Protein AF-A0A0C2VWL2-F1 (afdb_monomer_lite)

Sequence (430 aa):
MLDQDWLIDSFTKAELVLVCKELKVNVHGFQRNLFKAPEVLLTKSLNDALNVGTKRKKQNAISVDDITKKIYMKLLENHPYLREITFEEFIIRAEIDTSLSISEMIIISIEAFIGDYKKHKLIMIENYQKGEYLFSGLSKELSRPLIKKINNFIFTDTFKESRSETLHQYVKNIKGNKLEYYESIIGEIRTEDDLFKRLMRTQPNNKLLVIVSFLLYEDNYKLNKYSSLLEFSITEIQEFKLITTSKILEKELEDNIIYKKENRELNDQVENLKIAHNEYKRNFIKLDEDLKKALQMLNDTKVKNITLEKIAKKHEPLIFFFLRLISENKFIIITNERGQITNTIFEDITLSPSELKKNLRNNSNSFNDHIIFVTRVSFQTGKDWFKFKRILEEYKLTYEELGHYELSDNLIEIVGYLNRKEILVYADEI

Radius of gyration: 74.17 Å; chains: 1; bounding box: 157×41×159 Å

Structure (mmCIF, N/CA/C/O backbone):
data_AF-A0A0C2VWL2-F1
#
_entry.id   AF-A0A0C2VWL2-F1
#
loop_
_atom_site.group_PDB
_atom_site.id
_atom_site.type_symbol
_atom_site.label_atom_id
_atom_site.label_alt_id
_atom_site.label_comp_id
_atom_site.label_asym_id
_atom_site.label_entity_id
_atom_site.label_seq_id
_atom_site.pdbx_PDB_ins_code
_atom_site.Cartn_x
_atom_site.Cartn_y
_atom_site.Cartn_z
_atom_site.occupancy
_atom_site.B_iso_or_equiv
_atom_site.auth_seq_id
_atom_site.auth_comp_id
_atom_site.auth_asym_id
_atom_site.auth_atom_id
_atom_site.pdbx_PDB_model_num
ATOM 1 N N . MET A 1 1 ? 57.020 1.807 -53.941 1.00 41.75 1 MET A N 1
ATOM 2 C CA . MET A 1 1 ? 56.872 0.863 -52.823 1.00 41.75 1 MET A CA 1
ATOM 3 C C . MET A 1 1 ? 56.392 -0.447 -53.393 1.00 41.75 1 MET A C 1
ATOM 5 O O . MET A 1 1 ? 55.414 -0.442 -54.135 1.00 41.75 1 MET A O 1
ATOM 9 N N . LEU A 1 2 ? 57.111 -1.531 -53.124 1.00 48.69 2 LEU A N 1
ATOM 10 C CA . LEU A 1 2 ? 56.570 -2.874 -53.292 1.00 48.69 2 LEU A CA 1
ATOM 11 C C . LEU A 1 2 ? 55.382 -3.027 -52.327 1.00 48.69 2 LEU A C 1
ATOM 13 O O . LEU A 1 2 ? 55.344 -2.376 -51.285 1.00 48.69 2 LEU A O 1
ATOM 17 N N . ASP A 1 3 ? 54.427 -3.902 -52.649 1.00 55.34 3 ASP A N 1
ATOM 18 C CA . ASP A 1 3 ? 53.237 -4.219 -51.828 1.00 55.34 3 ASP A CA 1
ATOM 19 C C . ASP A 1 3 ? 53.546 -4.531 -50.355 1.00 55.34 3 ASP A C 1
ATOM 21 O O . ASP A 1 3 ? 52.671 -4.451 -49.499 1.00 55.34 3 ASP A O 1
ATOM 25 N N . GLN A 1 4 ? 54.802 -4.874 -50.093 1.00 65.62 4 GLN A N 1
ATOM 26 C CA . GLN A 1 4 ? 55.367 -5.338 -48.839 1.00 65.62 4 GLN A CA 1
ATOM 27 C C . GLN A 1 4 ? 55.874 -4.180 -47.962 1.00 65.62 4 GLN A C 1
ATOM 29 O O . GLN A 1 4 ? 55.886 -4.314 -46.744 1.00 65.62 4 GLN A O 1
ATOM 34 N N . ASP A 1 5 ? 56.230 -3.037 -48.560 1.00 68.75 5 ASP A N 1
ATOM 35 C CA . ASP A 1 5 ? 56.907 -1.943 -47.854 1.00 68.75 5 ASP A CA 1
ATOM 36 C C . ASP A 1 5 ? 55.952 -1.239 -46.872 1.00 68.75 5 ASP A C 1
ATOM 38 O O . ASP A 1 5 ? 56.288 -1.050 -45.710 1.00 68.75 5 ASP A O 1
ATOM 42 N N . TRP A 1 6 ? 54.716 -0.937 -47.291 1.00 82.94 6 TRP A N 1
ATOM 43 C CA . TRP A 1 6 ? 53.775 -0.176 -46.451 1.00 82.94 6 TRP A CA 1
ATOM 44 C C . TRP A 1 6 ? 53.187 -1.001 -45.299 1.00 82.94 6 TRP A C 1
ATOM 46 O O . TRP A 1 6 ? 52.882 -0.452 -44.246 1.00 82.94 6 TRP A O 1
ATOM 56 N N . LEU A 1 7 ? 53.048 -2.322 -45.479 1.00 85.12 7 LEU A N 1
ATOM 57 C CA . LEU A 1 7 ? 52.658 -3.223 -44.394 1.00 85.12 7 LEU A CA 1
ATOM 58 C C . LEU A 1 7 ? 53.730 -3.212 -43.300 1.00 85.12 7 LEU A C 1
ATOM 60 O O . LEU A 1 7 ? 53.406 -3.142 -42.119 1.00 85.12 7 LEU A O 1
ATOM 64 N N . ILE A 1 8 ? 55.003 -3.249 -43.689 1.00 84.19 8 ILE A N 1
ATOM 65 C CA . ILE A 1 8 ? 56.115 -3.238 -42.738 1.00 84.19 8 ILE A CA 1
ATOM 66 C C . ILE A 1 8 ? 56.225 -1.881 -42.047 1.00 84.19 8 ILE A C 1
ATOM 68 O O . ILE A 1 8 ? 56.436 -1.844 -40.838 1.00 84.19 8 ILE A O 1
ATOM 72 N N . ASP A 1 9 ? 56.017 -0.794 -42.789 1.00 85.12 9 ASP A N 1
ATOM 73 C CA . ASP A 1 9 ? 55.972 0.563 -42.238 1.00 85.12 9 ASP A CA 1
ATOM 74 C C . ASP A 1 9 ? 54.793 0.758 -41.264 1.00 85.12 9 ASP A C 1
ATOM 76 O O . ASP A 1 9 ? 54.873 1.571 -40.346 1.00 85.12 9 ASP A O 1
ATOM 80 N N . SER A 1 10 ? 53.708 -0.012 -41.420 1.00 86.31 10 SER A N 1
ATOM 81 C CA . SER A 1 10 ? 52.553 0.036 -40.514 1.00 86.31 10 SER A CA 1
ATOM 82 C C . SER A 1 10 ? 52.784 -0.646 -39.162 1.00 86.31 10 SER A C 1
ATOM 84 O O . SER A 1 10 ? 52.012 -0.405 -38.233 1.00 86.31 10 SER A O 1
ATOM 86 N N . PHE A 1 11 ? 53.819 -1.486 -39.028 1.00 89.31 11 PHE A N 1
ATOM 87 C CA . PHE A 1 11 ? 54.086 -2.192 -37.778 1.00 89.31 11 PHE A CA 1
ATOM 88 C C . PHE A 1 11 ? 54.667 -1.268 -36.711 1.00 89.31 11 PHE A C 1
ATOM 90 O O . PHE A 1 11 ? 55.652 -0.565 -36.925 1.00 89.31 11 PHE A O 1
ATOM 97 N N . THR A 1 12 ? 54.139 -1.367 -35.496 1.00 88.12 12 THR A N 1
ATOM 98 C CA . THR A 1 12 ? 54.777 -0.773 -34.322 1.00 88.12 12 THR A CA 1
ATOM 99 C C . THR A 1 12 ? 56.080 -1.501 -33.983 1.00 88.12 12 THR A C 1
ATOM 101 O O . THR A 1 12 ? 56.276 -2.675 -34.304 1.00 88.12 12 THR A O 1
ATOM 104 N N . LYS A 1 13 ? 56.969 -0.859 -33.215 1.00 87.38 13 LYS A N 1
ATOM 105 C CA . LYS A 1 13 ? 58.193 -1.510 -32.717 1.00 87.38 13 LYS A CA 1
ATOM 106 C C . LYS A 1 13 ? 57.923 -2.840 -31.995 1.00 87.38 13 LYS A C 1
ATOM 108 O O . LYS A 1 13 ? 58.708 -3.779 -32.129 1.00 87.38 13 LYS A O 1
ATOM 113 N N . ALA A 1 14 ? 56.843 -2.929 -31.216 1.00 87.50 14 ALA A N 1
ATOM 114 C CA . ALA A 1 14 ? 56.478 -4.158 -30.512 1.00 87.50 14 ALA A CA 1
ATOM 115 C C . ALA A 1 14 ? 56.078 -5.275 -31.492 1.00 87.50 14 ALA A C 1
ATOM 117 O O . ALA A 1 14 ? 56.525 -6.414 -31.341 1.00 87.50 14 ALA A O 1
ATOM 118 N N . GLU A 1 15 ? 55.311 -4.931 -32.528 1.00 86.81 15 GLU A N 1
ATOM 119 C CA . GLU A 1 15 ? 54.912 -5.846 -33.600 1.00 86.81 15 GLU A CA 1
ATOM 120 C C . GLU A 1 15 ? 56.123 -6.299 -34.423 1.00 86.81 15 GLU A C 1
ATOM 122 O O . GLU A 1 15 ? 56.313 -7.497 -34.615 1.00 86.81 15 GLU A O 1
ATOM 127 N N . LEU A 1 16 ? 57.023 -5.385 -34.803 1.00 87.75 16 LEU A N 1
ATOM 128 C CA . LEU A 1 16 ? 58.271 -5.715 -35.505 1.00 87.75 16 LEU A CA 1
ATOM 129 C C . LEU A 1 16 ? 59.131 -6.713 -34.720 1.00 87.75 16 LEU A C 1
ATOM 131 O O . LEU A 1 16 ? 59.679 -7.656 -35.295 1.00 87.75 16 LEU A O 1
ATOM 135 N N . VAL A 1 17 ? 59.241 -6.539 -33.399 1.00 87.62 17 VAL A N 1
ATOM 136 C CA . VAL A 1 17 ? 59.961 -7.473 -32.520 1.00 87.62 17 VAL A CA 1
ATOM 137 C C . VAL A 1 17 ? 59.293 -8.846 -32.506 1.00 87.62 17 VAL A C 1
ATOM 139 O O . VAL A 1 17 ? 59.987 -9.862 -32.600 1.00 87.62 17 VAL A O 1
ATOM 142 N N . LEU A 1 18 ? 57.964 -8.885 -32.395 1.00 84.75 18 LEU A N 1
ATOM 143 C CA . LEU A 1 18 ? 57.189 -10.123 -32.393 1.00 84.75 18 LEU A CA 1
ATOM 144 C C . LEU A 1 18 ? 57.371 -10.874 -33.714 1.00 84.75 18 LEU A C 1
ATOM 146 O O . LEU A 1 18 ? 57.729 -12.052 -33.702 1.00 84.75 18 LEU A O 1
ATOM 150 N N . VAL A 1 19 ? 57.224 -10.181 -34.841 1.00 84.00 19 VAL A N 1
ATOM 151 C CA . VAL A 1 19 ? 57.400 -10.735 -36.188 1.00 84.00 19 VAL A CA 1
ATOM 152 C C . VAL A 1 19 ? 58.822 -11.262 -36.385 1.00 84.00 19 VAL A C 1
ATOM 154 O O . VAL A 1 19 ? 59.004 -12.412 -36.790 1.00 84.00 19 VAL A O 1
ATOM 157 N N . CYS A 1 20 ? 59.846 -10.485 -36.014 1.00 85.12 20 CYS A N 1
ATOM 158 C CA . CYS A 1 20 ? 61.241 -10.923 -36.111 1.00 85.12 20 CYS A CA 1
ATOM 159 C C . CYS A 1 20 ? 61.526 -12.168 -35.255 1.00 85.12 20 CYS A C 1
ATOM 161 O O . CYS A 1 20 ? 62.268 -13.054 -35.684 1.00 85.12 20 CYS A O 1
ATOM 163 N N . LYS A 1 21 ? 60.931 -12.263 -34.059 1.00 83.44 21 LYS A N 1
ATOM 164 C CA . LYS A 1 21 ? 61.089 -13.408 -33.151 1.00 83.44 21 LYS A CA 1
ATOM 165 C C . LYS A 1 21 ? 60.418 -14.671 -33.698 1.00 83.44 21 LYS A C 1
ATOM 167 O O . LYS A 1 21 ? 61.046 -15.727 -33.733 1.00 83.44 21 LYS A O 1
ATOM 172 N N . GLU A 1 22 ? 59.167 -14.562 -34.134 1.00 78.44 22 GLU A N 1
ATOM 173 C CA . GLU A 1 22 ? 58.356 -15.681 -34.643 1.00 78.44 22 GLU A CA 1
ATOM 174 C C . GLU A 1 22 ? 58.909 -16.269 -35.944 1.00 78.44 22 GLU A C 1
ATOM 176 O O . GLU A 1 22 ? 58.846 -17.477 -36.189 1.00 78.44 22 GLU A O 1
ATOM 181 N N . LEU A 1 23 ? 59.485 -15.412 -36.783 1.00 76.50 23 LEU A N 1
ATOM 182 C CA . LEU A 1 23 ? 60.048 -15.802 -38.071 1.00 76.50 23 LEU A CA 1
ATOM 183 C C . LEU A 1 23 ? 61.553 -16.077 -38.009 1.00 76.50 23 LEU A C 1
ATOM 185 O O . LEU A 1 23 ? 62.153 -16.425 -39.022 1.00 76.50 23 LEU A O 1
ATOM 189 N N . LYS A 1 24 ? 62.160 -15.966 -36.819 1.00 77.69 24 LYS A N 1
ATOM 190 C CA . LYS A 1 24 ? 63.597 -16.174 -36.582 1.00 77.69 24 LYS A CA 1
ATOM 191 C C . LYS A 1 24 ? 64.478 -15.303 -37.495 1.00 77.69 24 LYS A C 1
ATOM 193 O O . LYS A 1 24 ? 65.506 -15.758 -37.999 1.00 77.69 24 LYS A O 1
ATOM 198 N N . VAL A 1 25 ? 64.082 -14.044 -37.701 1.00 82.69 25 VAL A N 1
ATOM 199 C CA . VAL A 1 25 ? 64.846 -13.060 -38.484 1.00 82.69 25 VAL A CA 1
ATOM 200 C C . VAL A 1 25 ? 66.123 -12.687 -37.732 1.00 82.69 25 VAL A C 1
ATOM 202 O O . VAL A 1 25 ? 66.097 -12.294 -36.562 1.00 82.69 25 VAL A O 1
ATOM 205 N N . ASN A 1 26 ? 67.267 -12.788 -38.410 1.00 82.00 26 ASN A N 1
ATOM 206 C CA . ASN A 1 26 ? 68.551 -12.471 -37.800 1.00 82.00 26 ASN A CA 1
ATOM 207 C C . ASN A 1 26 ? 68.825 -10.954 -37.805 1.00 82.00 26 ASN A C 1
ATOM 209 O O . ASN A 1 26 ? 69.370 -10.421 -38.766 1.00 82.00 26 ASN A O 1
ATOM 213 N N . VAL A 1 27 ? 68.483 -10.269 -36.712 1.00 85.00 27 VAL A N 1
ATOM 214 C CA . VAL A 1 27 ? 68.866 -8.875 -36.441 1.00 85.00 27 VAL A CA 1
ATOM 215 C C . VAL A 1 27 ? 70.275 -8.826 -35.846 1.00 85.00 27 VAL A C 1
ATOM 217 O O . VAL A 1 27 ? 70.521 -9.337 -34.745 1.00 85.00 27 VAL A O 1
ATOM 220 N N . HIS A 1 28 ? 71.209 -8.214 -36.575 1.00 83.19 28 HIS A N 1
ATOM 221 C CA . HIS A 1 28 ? 72.621 -8.153 -36.196 1.00 83.19 28 HIS A CA 1
ATOM 222 C C . HIS A 1 28 ? 72.821 -7.427 -34.854 1.00 83.19 28 HIS A C 1
ATOM 224 O O . HIS A 1 28 ? 72.335 -6.317 -34.671 1.00 83.19 28 HIS A O 1
ATOM 230 N N . GLY A 1 29 ? 73.528 -8.054 -33.907 1.00 82.31 29 GLY A N 1
ATOM 231 C CA . GLY A 1 29 ? 73.840 -7.470 -32.593 1.00 82.31 29 GLY A CA 1
ATOM 232 C C . GLY A 1 29 ? 72.735 -7.563 -31.527 1.00 82.31 29 GLY A C 1
ATOM 233 O O . GLY A 1 29 ? 73.020 -7.320 -30.357 1.00 82.31 29 GLY A O 1
ATOM 234 N N . PHE A 1 30 ? 71.509 -7.980 -31.877 1.00 87.19 30 PHE A N 1
ATOM 235 C CA . PHE A 1 30 ? 70.350 -7.948 -30.962 1.00 87.19 30 PHE A CA 1
ATOM 236 C C . PHE A 1 30 ? 69.645 -9.302 -30.758 1.00 87.19 30 PHE A C 1
ATOM 238 O O . PHE A 1 30 ? 68.570 -9.358 -30.167 1.00 87.19 30 PHE A O 1
ATOM 245 N N . GLN A 1 31 ? 70.270 -10.416 -31.157 1.00 79.44 31 GLN A N 1
ATOM 246 C CA . GLN A 1 31 ? 69.683 -11.768 -31.079 1.00 79.44 31 GLN A CA 1
ATOM 247 C C . GLN A 1 31 ? 69.207 -12.192 -29.678 1.00 79.44 31 GLN A C 1
ATOM 249 O O . GLN A 1 31 ? 68.209 -12.894 -29.549 1.00 79.44 31 GLN A O 1
ATOM 254 N N . ARG A 1 32 ? 69.897 -11.764 -28.612 1.00 80.25 32 ARG A N 1
ATOM 255 C CA . ARG A 1 32 ? 69.520 -12.104 -27.225 1.00 80.25 32 ARG A CA 1
ATOM 256 C C . ARG A 1 32 ? 68.348 -11.274 -26.694 1.00 80.25 32 ARG A C 1
ATOM 258 O O . ARG A 1 32 ? 67.685 -11.707 -25.758 1.00 80.25 32 ARG A O 1
ATOM 265 N N . ASN A 1 33 ? 68.119 -10.079 -27.241 1.00 85.44 33 ASN A N 1
ATOM 266 C CA . ASN A 1 33 ? 67.028 -9.201 -26.830 1.00 85.44 33 ASN A CA 1
ATOM 267 C C . ASN A 1 33 ? 66.643 -8.243 -27.967 1.00 85.44 33 ASN A C 1
ATOM 269 O O . ASN A 1 33 ? 67.200 -7.150 -28.095 1.00 85.44 33 ASN A O 1
ATOM 273 N N . LEU A 1 34 ? 65.649 -8.655 -28.753 1.00 87.31 34 LEU A N 1
ATOM 274 C CA . LEU A 1 34 ? 65.149 -7.897 -29.898 1.00 87.31 34 LEU A CA 1
ATOM 275 C C . LEU A 1 34 ? 64.456 -6.582 -29.500 1.00 87.31 34 LEU A C 1
ATOM 277 O O . LEU A 1 34 ? 64.489 -5.636 -30.275 1.00 87.31 34 LEU A O 1
ATOM 281 N N . PHE A 1 35 ? 63.914 -6.455 -28.282 1.00 88.25 35 PHE A N 1
ATOM 282 C CA . PHE A 1 35 ? 63.271 -5.209 -27.826 1.00 88.25 35 PHE A CA 1
ATOM 283 C C . PHE A 1 35 ? 64.247 -4.028 -27.714 1.00 88.25 35 PHE A C 1
ATOM 285 O O . PHE A 1 35 ? 63.847 -2.865 -27.839 1.00 88.25 35 PHE A O 1
ATOM 292 N N . LYS A 1 36 ? 65.538 -4.314 -27.497 1.00 86.94 36 LYS A N 1
ATOM 293 C CA . LYS A 1 36 ? 66.599 -3.297 -27.456 1.00 86.94 36 LYS A CA 1
ATOM 294 C C . LYS A 1 36 ? 67.078 -2.867 -28.846 1.00 86.94 36 LYS A C 1
ATOM 296 O O . LYS A 1 36 ? 67.813 -1.887 -28.930 1.00 86.94 36 LYS A O 1
ATOM 301 N N . ALA A 1 37 ? 66.671 -3.556 -29.913 1.00 88.44 37 ALA A N 1
ATOM 302 C CA . ALA A 1 37 ? 67.032 -3.167 -31.268 1.00 88.44 37 ALA A CA 1
ATOM 303 C C . ALA A 1 37 ? 66.344 -1.838 -31.656 1.00 88.44 37 ALA A C 1
ATOM 305 O O . ALA A 1 37 ? 65.160 -1.643 -31.353 1.00 88.44 37 ALA A O 1
ATOM 306 N N . PRO A 1 38 ? 67.061 -0.912 -32.317 1.00 88.88 38 PRO A N 1
ATOM 307 C CA . PRO A 1 38 ? 66.458 0.224 -33.005 1.00 88.88 38 PRO A CA 1
ATOM 308 C C . PRO A 1 38 ? 65.438 -0.236 -34.051 1.00 88.88 38 PRO A C 1
ATOM 310 O O . PRO A 1 38 ? 65.688 -1.195 -34.780 1.00 88.88 38 PRO A O 1
ATOM 313 N N . GLU A 1 39 ? 64.324 0.483 -34.160 1.00 88.31 39 GLU A N 1
ATOM 314 C CA . GLU A 1 39 ? 63.235 0.183 -35.101 1.00 88.31 39 GLU A CA 1
ATOM 315 C C . GLU A 1 39 ? 63.725 0.108 -36.550 1.00 88.31 39 GLU A C 1
ATOM 317 O O . GLU A 1 39 ? 63.493 -0.881 -37.232 1.00 88.31 39 GLU A O 1
ATOM 322 N N . VAL A 1 40 ? 64.566 1.062 -36.961 1.00 87.06 40 VAL A N 1
ATOM 323 C CA . VAL A 1 40 ? 65.202 1.089 -38.288 1.00 87.06 40 VAL A CA 1
ATOM 324 C C . VAL A 1 40 ? 65.981 -0.198 -38.592 1.00 87.06 40 VAL A C 1
ATOM 326 O O . VAL A 1 40 ? 65.978 -0.674 -39.726 1.00 87.06 40 VAL A O 1
ATOM 329 N N . LEU A 1 41 ? 66.645 -0.790 -37.590 1.00 86.56 41 LEU A N 1
ATOM 330 C CA . LEU A 1 41 ? 67.381 -2.045 -37.769 1.00 86.56 41 LEU A CA 1
ATOM 331 C C . LEU A 1 41 ? 66.447 -3.258 -37.838 1.00 86.56 41 LEU A C 1
ATOM 333 O O . LEU A 1 41 ? 66.753 -4.195 -38.577 1.00 86.56 41 LEU A O 1
ATOM 337 N N . LEU A 1 42 ? 65.324 -3.242 -37.115 1.00 86.56 42 LEU A N 1
ATOM 338 C CA . LEU A 1 42 ? 64.287 -4.275 -37.197 1.00 86.56 42 LEU A CA 1
ATOM 339 C C . LEU A 1 42 ? 63.634 -4.268 -38.585 1.00 86.56 42 LEU A C 1
ATOM 341 O O . LEU A 1 42 ? 63.643 -5.293 -39.263 1.00 86.56 42 LEU A O 1
ATOM 345 N N . THR A 1 43 ? 63.187 -3.097 -39.043 1.00 86.25 43 THR A N 1
ATOM 346 C CA . THR A 1 43 ? 62.599 -2.879 -40.371 1.00 86.25 43 THR A CA 1
ATOM 347 C C . THR A 1 43 ? 63.562 -3.284 -41.480 1.00 86.25 43 THR A C 1
ATOM 349 O O . THR A 1 43 ? 63.204 -4.062 -42.360 1.00 86.25 43 THR A O 1
ATOM 352 N N . LYS A 1 44 ? 64.826 -2.839 -41.412 1.00 84.88 44 LYS A N 1
ATOM 353 C CA . LYS A 1 44 ? 65.850 -3.223 -42.391 1.00 84.88 44 LYS A CA 1
ATOM 354 C C . LYS A 1 44 ? 66.100 -4.732 -42.408 1.00 84.88 44 LYS A C 1
ATOM 356 O O . LYS A 1 44 ? 66.147 -5.313 -43.483 1.00 84.88 44 LYS A O 1
ATOM 361 N N . SER A 1 45 ? 66.225 -5.373 -41.244 1.00 84.56 45 SER A N 1
ATOM 362 C CA . SER 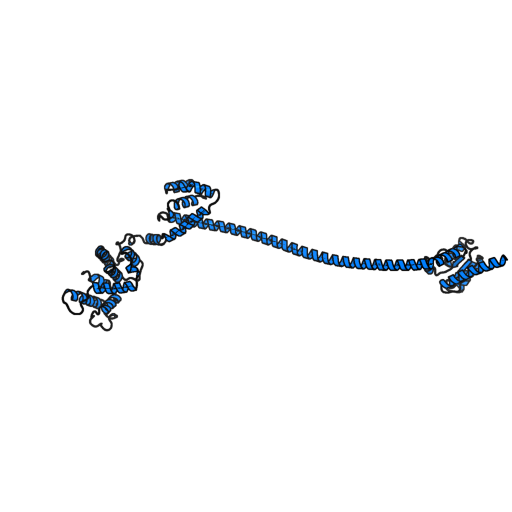A 1 45 ? 66.473 -6.824 -41.177 1.00 84.56 45 SER A CA 1
ATOM 363 C C . SER A 1 45 ? 65.296 -7.635 -41.722 1.00 84.56 45 SER A C 1
ATOM 365 O O . SER A 1 45 ? 65.506 -8.664 -42.363 1.00 84.56 45 SER A O 1
ATOM 367 N N . LEU A 1 46 ? 64.064 -7.171 -41.490 1.00 84.12 46 LEU A N 1
ATOM 368 C CA . LEU A 1 46 ? 62.855 -7.788 -42.030 1.00 84.12 46 LEU A CA 1
ATOM 369 C C . LEU A 1 46 ? 62.776 -7.609 -43.555 1.00 84.12 46 LEU A C 1
ATOM 371 O O . LEU A 1 46 ? 62.575 -8.586 -44.273 1.00 84.12 46 LEU A O 1
ATOM 375 N N . ASN A 1 47 ? 63.039 -6.397 -44.054 1.00 82.81 47 ASN A N 1
ATOM 376 C CA . ASN A 1 47 ? 63.114 -6.097 -45.487 1.00 82.81 47 ASN A CA 1
ATOM 377 C C . ASN A 1 47 ? 64.215 -6.897 -46.196 1.00 82.81 47 ASN A C 1
ATOM 379 O O . ASN A 1 47 ? 64.002 -7.411 -47.294 1.00 82.81 47 ASN A O 1
ATOM 383 N N . ASP A 1 48 ? 65.386 -7.047 -45.577 1.00 79.94 48 ASP A N 1
ATOM 384 C CA . ASP A 1 48 ? 66.479 -7.865 -46.107 1.00 79.94 48 ASP A CA 1
ATOM 385 C C . ASP A 1 48 ? 66.069 -9.349 -46.163 1.00 79.94 48 ASP A C 1
ATOM 387 O O . ASP A 1 48 ? 66.313 -10.019 -47.169 1.00 79.94 48 ASP A O 1
ATOM 391 N N . ALA A 1 49 ? 65.380 -9.864 -45.136 1.00 76.06 49 ALA A N 1
ATOM 392 C CA . ALA A 1 49 ? 64.888 -11.245 -45.108 1.00 76.06 49 ALA A CA 1
ATOM 393 C C . ALA A 1 49 ? 63.815 -11.531 -46.180 1.00 76.06 49 ALA A C 1
ATOM 395 O O . ALA A 1 49 ? 63.808 -12.616 -46.768 1.00 76.06 49 ALA A O 1
ATOM 396 N N . LEU A 1 50 ? 62.957 -10.551 -46.478 1.00 75.69 50 LEU A N 1
ATOM 397 C CA . LEU A 1 50 ? 61.955 -10.622 -47.548 1.00 75.69 50 LEU A CA 1
ATOM 398 C C . LEU A 1 50 ? 62.595 -10.528 -48.947 1.00 75.69 50 LEU A C 1
ATOM 400 O O . LEU A 1 50 ? 62.284 -11.321 -49.839 1.00 75.69 50 LEU A O 1
ATOM 404 N N . ASN A 1 51 ? 63.564 -9.623 -49.138 1.00 65.31 51 ASN A N 1
ATOM 405 C CA . ASN A 1 51 ? 64.272 -9.433 -50.411 1.00 65.31 51 ASN A CA 1
ATOM 406 C C . ASN A 1 51 ? 65.212 -10.598 -50.776 1.00 65.31 51 ASN A C 1
ATOM 408 O O . ASN A 1 51 ? 65.451 -10.864 -51.957 1.00 65.31 51 ASN A O 1
ATOM 412 N N . VAL A 1 52 ? 65.746 -11.331 -49.794 1.00 56.94 52 VAL A N 1
ATOM 413 C CA . VAL A 1 52 ? 66.569 -12.529 -50.046 1.00 56.94 52 VAL A CA 1
ATOM 414 C C . VAL A 1 52 ? 65.738 -13.668 -50.660 1.00 56.94 52 VAL A C 1
ATOM 416 O O . VAL A 1 52 ? 66.261 -14.418 -51.491 1.00 56.94 52 VAL A O 1
ATOM 419 N N . GLY A 1 53 ? 64.438 -13.744 -50.354 1.00 51.22 53 GLY A N 1
ATOM 420 C CA . GLY A 1 53 ? 63.520 -14.747 -50.903 1.00 51.22 53 GLY A CA 1
ATOM 421 C C . GLY A 1 53 ? 63.237 -14.629 -52.401 1.00 51.22 53 GLY A C 1
ATOM 422 O O . GLY A 1 53 ? 62.954 -15.638 -53.044 1.00 51.22 53 GLY A O 1
ATOM 423 N N . THR A 1 54 ? 63.391 -13.442 -52.992 1.00 51.12 54 THR A N 1
ATOM 424 C CA . THR A 1 54 ? 63.148 -13.228 -54.429 1.00 51.12 54 THR A CA 1
ATOM 425 C C . THR A 1 54 ? 64.376 -13.476 -55.307 1.00 51.12 54 THR A C 1
ATOM 427 O O . THR A 1 54 ? 64.215 -13.702 -56.506 1.00 51.12 54 THR A O 1
ATOM 430 N N . LYS A 1 55 ? 65.606 -13.464 -54.758 1.00 49.19 55 LYS A N 1
ATOM 431 C CA . LYS A 1 55 ? 66.837 -13.503 -55.578 1.00 49.19 55 LYS A CA 1
ATOM 432 C C . LYS A 1 55 ? 67.743 -14.729 -55.413 1.00 49.19 55 LYS A C 1
ATOM 434 O O . LYS A 1 55 ? 68.428 -15.049 -56.381 1.00 49.19 55 LYS A O 1
ATOM 439 N N . ARG A 1 56 ? 67.773 -15.459 -54.286 1.00 47.09 56 ARG A N 1
ATOM 440 C CA . ARG A 1 56 ? 68.579 -16.703 -54.143 1.00 47.09 56 ARG A CA 1
ATOM 441 C C . ARG A 1 56 ? 67.990 -17.641 -53.081 1.00 47.09 56 ARG A C 1
ATOM 443 O O . ARG A 1 56 ? 67.842 -17.235 -51.937 1.00 47.09 56 ARG A O 1
ATOM 450 N N . LYS A 1 57 ? 67.767 -18.924 -53.417 1.00 48.19 57 LYS A N 1
ATOM 451 C CA . LYS A 1 57 ? 67.460 -19.996 -52.444 1.00 48.19 57 LYS A CA 1
ATOM 452 C C . LYS A 1 57 ? 68.617 -20.149 -51.441 1.00 48.19 57 LYS A C 1
ATOM 454 O O . LYS A 1 57 ? 69.558 -20.899 -51.684 1.00 48.19 57 LYS A O 1
ATOM 459 N N . LYS A 1 58 ? 68.561 -19.435 -50.320 1.00 50.81 58 LYS A N 1
ATOM 460 C CA . LYS A 1 58 ? 69.340 -19.715 -49.108 1.00 50.81 58 LYS A CA 1
ATOM 461 C C . LYS A 1 58 ? 68.372 -19.955 -47.950 1.00 50.81 58 LYS A C 1
ATOM 463 O O . LYS A 1 58 ? 67.268 -19.418 -47.945 1.00 50.81 58 LYS A O 1
ATOM 468 N N . GLN A 1 59 ? 68.792 -20.787 -46.995 1.00 50.91 59 GLN A N 1
ATOM 469 C CA . GLN A 1 59 ? 68.090 -20.998 -45.727 1.00 50.91 59 GLN A CA 1
ATOM 470 C C . GLN A 1 59 ? 67.768 -19.630 -45.094 1.00 50.91 59 GLN A C 1
ATOM 472 O O . GLN A 1 59 ? 68.678 -18.816 -44.945 1.00 50.91 59 GLN A O 1
ATOM 477 N N . ASN A 1 60 ? 66.493 -19.409 -44.746 1.00 54.12 60 ASN A N 1
ATOM 478 C CA . ASN A 1 60 ? 65.908 -18.211 -44.106 1.00 54.12 60 ASN A CA 1
ATOM 479 C C . ASN A 1 60 ? 65.301 -17.130 -45.030 1.00 54.12 60 ASN A C 1
ATOM 481 O O . ASN A 1 60 ? 65.261 -15.963 -44.652 1.00 54.12 60 ASN A O 1
ATOM 485 N N . ALA A 1 61 ? 64.790 -17.497 -46.208 1.00 63.34 61 ALA A N 1
ATOM 486 C CA . ALA A 1 61 ? 63.838 -16.649 -46.934 1.00 63.34 61 ALA A CA 1
ATOM 487 C C . ALA A 1 61 ? 62.442 -16.733 -46.290 1.00 63.34 61 ALA A C 1
ATOM 489 O O . ALA A 1 61 ? 61.963 -17.833 -46.017 1.00 63.34 61 ALA A O 1
ATOM 490 N N . ILE A 1 62 ? 61.800 -15.587 -46.070 1.00 69.44 62 ILE A N 1
ATOM 491 C CA . ILE A 1 62 ? 60.431 -15.473 -45.544 1.00 69.44 62 ILE A CA 1
ATOM 492 C C . ILE A 1 62 ? 59.560 -14.870 -46.648 1.00 69.44 62 ILE A C 1
ATOM 494 O O . ILE A 1 62 ? 60.000 -13.935 -47.317 1.00 69.44 62 ILE A O 1
ATOM 498 N N . SER A 1 63 ? 58.347 -15.389 -46.857 1.00 73.94 63 SER A N 1
ATOM 499 C CA . SER A 1 63 ? 57.364 -14.752 -47.742 1.00 73.94 63 SER A CA 1
ATOM 500 C C . SER A 1 63 ? 56.416 -13.853 -46.947 1.00 73.94 63 SER A C 1
ATOM 502 O O . SER A 1 63 ? 56.154 -14.123 -45.778 1.00 73.94 63 SER A O 1
ATOM 504 N N . VAL A 1 64 ? 55.888 -12.791 -47.567 1.00 74.56 64 VAL A N 1
ATOM 505 C CA . VAL A 1 64 ? 54.878 -11.932 -46.918 1.00 74.56 64 VAL A CA 1
ATOM 506 C C . VAL A 1 64 ? 53.631 -12.727 -46.544 1.00 74.56 64 VAL A C 1
ATOM 508 O O . VAL A 1 64 ? 53.135 -12.547 -45.438 1.00 74.56 64 VAL A O 1
ATOM 511 N N . ASP A 1 65 ? 53.226 -13.679 -47.385 1.00 77.81 65 ASP A N 1
ATOM 512 C CA . ASP A 1 65 ? 52.132 -14.611 -47.099 1.00 77.81 65 ASP A CA 1
ATOM 513 C C . ASP A 1 65 ? 52.365 -15.408 -45.801 1.00 77.81 65 ASP A C 1
ATOM 515 O O . ASP A 1 65 ? 51.424 -15.682 -45.060 1.00 77.81 65 ASP A O 1
ATOM 519 N N . ASP A 1 66 ? 53.612 -15.778 -45.480 1.00 77.75 66 ASP A N 1
ATOM 520 C CA . ASP A 1 66 ? 53.926 -16.463 -44.217 1.00 77.75 66 ASP A CA 1
ATOM 521 C C . ASP A 1 66 ? 53.790 -15.532 -43.003 1.00 77.75 66 ASP A C 1
ATOM 523 O O . ASP A 1 66 ? 53.482 -15.994 -41.900 1.00 77.75 66 ASP A O 1
ATOM 527 N N . ILE A 1 67 ? 54.036 -14.231 -43.189 1.00 80.12 67 ILE A N 1
ATOM 528 C CA . ILE A 1 67 ? 53.896 -13.210 -42.144 1.00 80.12 67 ILE A CA 1
ATOM 529 C C . ILE A 1 67 ? 52.414 -12.980 -41.852 1.00 80.12 67 ILE A C 1
ATOM 531 O O . ILE A 1 67 ? 51.979 -13.113 -40.707 1.00 80.12 67 ILE A O 1
ATOM 535 N N . THR A 1 68 ? 51.642 -12.673 -42.892 1.00 84.44 68 THR A N 1
ATOM 536 C CA . THR A 1 68 ? 50.223 -12.325 -42.792 1.00 84.44 68 THR A CA 1
ATOM 537 C C . THR A 1 68 ? 49.406 -13.504 -42.268 1.00 84.44 68 THR A C 1
ATOM 539 O O . THR A 1 68 ? 48.676 -13.332 -41.294 1.00 84.44 68 THR A O 1
ATOM 542 N N . LYS A 1 69 ? 49.620 -14.730 -42.773 1.00 85.31 69 LYS A N 1
ATOM 543 C CA . LYS A 1 69 ? 48.932 -15.939 -42.276 1.00 85.31 69 LYS A CA 1
ATOM 544 C C . LYS A 1 69 ? 49.189 -16.216 -40.803 1.00 85.31 69 LYS A C 1
ATOM 546 O O . LYS A 1 69 ? 48.262 -16.539 -40.064 1.00 85.31 69 LYS A O 1
ATOM 551 N N . LYS A 1 70 ? 50.441 -16.113 -40.350 1.00 82.44 70 LYS A N 1
ATOM 552 C CA . LYS A 1 70 ? 50.783 -16.399 -38.948 1.00 82.44 70 LYS A CA 1
ATOM 553 C C . LYS A 1 70 ? 50.163 -15.394 -37.988 1.00 82.44 70 LYS A C 1
ATOM 555 O O . LYS A 1 70 ? 49.697 -15.793 -36.924 1.00 82.44 70 LYS A O 1
ATOM 560 N N . ILE A 1 71 ? 50.171 -14.113 -38.349 1.00 84.62 71 ILE A N 1
ATOM 561 C CA . ILE A 1 71 ? 49.553 -13.073 -37.524 1.00 84.62 71 ILE A CA 1
ATOM 562 C C . ILE A 1 71 ? 48.032 -13.230 -37.554 1.00 84.62 71 ILE A C 1
ATOM 564 O O . ILE A 1 71 ? 47.410 -13.245 -36.497 1.00 84.62 71 ILE A O 1
ATOM 568 N N . TYR A 1 72 ? 47.442 -13.464 -38.727 1.00 87.94 72 TYR A N 1
ATOM 569 C CA . TYR A 1 72 ? 46.004 -13.678 -38.865 1.00 87.94 72 TYR A CA 1
ATOM 570 C C . TYR A 1 72 ? 45.497 -14.862 -38.033 1.00 87.94 72 TYR A C 1
ATOM 572 O O . TYR A 1 72 ? 44.497 -14.729 -37.336 1.00 87.94 72 TYR A O 1
ATOM 580 N N . MET A 1 73 ? 46.215 -15.991 -38.003 1.00 87.44 73 MET A N 1
ATOM 581 C CA . MET A 1 73 ? 45.835 -17.129 -37.154 1.00 87.44 73 MET A CA 1
ATOM 582 C C . MET A 1 73 ? 45.821 -16.777 -35.660 1.00 87.44 73 MET A C 1
ATOM 584 O O . MET A 1 73 ? 44.916 -17.210 -34.953 1.00 87.44 73 MET A O 1
ATOM 588 N N . LYS A 1 74 ? 46.764 -15.953 -35.185 1.00 84.50 74 LYS A N 1
ATOM 589 C CA . LYS A 1 74 ? 46.750 -15.446 -33.801 1.00 84.50 74 LYS A CA 1
ATOM 590 C C . LYS A 1 74 ? 45.596 -14.469 -33.562 1.00 84.50 74 LYS A C 1
ATOM 592 O O . LYS A 1 74 ? 44.959 -14.513 -32.514 1.00 84.50 74 LYS A O 1
ATOM 597 N N . LEU A 1 75 ? 45.286 -13.618 -34.540 1.00 87.12 75 LEU A N 1
ATOM 598 C CA . LEU A 1 75 ? 44.138 -12.712 -34.466 1.00 87.12 75 LEU A CA 1
ATOM 599 C C . LEU A 1 75 ? 42.813 -13.476 -34.417 1.00 87.12 75 LEU A C 1
ATOM 601 O O . LEU A 1 75 ? 41.919 -13.065 -33.690 1.00 87.12 75 LEU A O 1
ATOM 605 N N . LEU A 1 76 ? 42.694 -14.616 -35.104 1.00 87.69 76 LEU A N 1
ATOM 606 C CA . LEU A 1 76 ? 41.510 -15.480 -35.029 1.00 87.69 76 LEU A CA 1
ATOM 607 C C . LEU A 1 76 ? 41.297 -16.119 -33.650 1.00 87.69 76 LEU A C 1
ATOM 609 O O . LEU A 1 76 ? 40.159 -16.440 -33.312 1.00 87.69 76 LEU A O 1
ATOM 613 N N . GLU A 1 77 ? 42.358 -16.333 -32.868 1.00 86.06 77 GLU A N 1
ATOM 614 C CA . GLU A 1 77 ? 42.245 -16.822 -31.487 1.00 86.06 77 GLU A CA 1
ATOM 615 C C . GLU A 1 77 ? 41.688 -15.730 -30.562 1.00 86.06 77 GLU A C 1
ATOM 617 O O . GLU A 1 77 ? 40.811 -16.005 -29.744 1.00 86.06 77 GLU A O 1
ATOM 622 N N . ASN A 1 78 ? 42.144 -14.486 -30.741 1.00 82.00 78 ASN A N 1
ATOM 623 C CA . ASN A 1 78 ? 41.711 -13.337 -29.939 1.00 82.00 78 ASN A CA 1
ATOM 624 C C . ASN A 1 78 ? 40.354 -12.767 -30.387 1.00 82.00 78 ASN A C 1
ATOM 626 O O . ASN A 1 78 ? 39.588 -12.258 -29.569 1.00 82.00 78 ASN A O 1
ATOM 630 N N . HIS A 1 79 ? 40.032 -12.888 -31.676 1.00 85.44 79 HIS A N 1
ATOM 631 C CA . HIS A 1 79 ? 38.827 -12.351 -32.306 1.00 85.44 79 HIS A CA 1
ATOM 632 C C . HIS A 1 79 ? 38.122 -13.424 -33.161 1.00 85.44 79 HIS A C 1
ATOM 634 O O . HIS A 1 79 ? 38.120 -13.340 -34.393 1.00 85.44 79 HIS A O 1
ATOM 640 N N . PRO A 1 80 ? 37.464 -14.428 -32.541 1.00 84.50 80 PRO A N 1
ATOM 641 C CA . PRO A 1 80 ? 36.833 -15.535 -33.271 1.00 84.50 80 PRO A CA 1
ATOM 642 C C . PRO A 1 80 ? 35.760 -15.101 -34.278 1.00 84.50 80 PRO A C 1
ATOM 644 O O . PRO A 1 80 ? 35.527 -15.794 -35.268 1.00 84.50 80 PRO A O 1
ATOM 647 N N . TYR A 1 81 ? 35.134 -13.940 -34.050 1.00 81.88 81 TYR A N 1
ATOM 648 C CA . TYR A 1 81 ? 34.091 -13.381 -34.914 1.00 81.88 81 TYR A CA 1
ATOM 649 C C . TYR A 1 81 ? 34.575 -13.115 -36.349 1.00 81.88 81 TYR A C 1
ATOM 651 O O . TYR A 1 81 ? 33.770 -13.119 -37.272 1.00 81.88 81 TYR A O 1
ATOM 659 N N . LEU A 1 82 ? 35.884 -12.941 -36.564 1.00 85.50 82 LEU A N 1
ATOM 660 C CA . LEU A 1 82 ? 36.476 -12.695 -37.883 1.00 85.50 82 LEU A CA 1
ATOM 661 C C . LEU A 1 82 ? 36.245 -13.836 -38.895 1.00 85.50 82 LEU A C 1
ATOM 663 O O . LEU A 1 82 ? 36.473 -13.636 -40.084 1.00 85.50 82 LEU A O 1
ATOM 667 N N . ARG A 1 83 ? 35.808 -15.024 -38.450 1.00 83.50 83 ARG A N 1
ATOM 668 C CA . ARG A 1 83 ? 35.528 -16.177 -39.325 1.00 83.50 83 ARG A CA 1
ATOM 669 C C . ARG A 1 83 ? 34.215 -16.069 -40.100 1.00 83.50 83 ARG A C 1
ATOM 671 O O . ARG A 1 83 ? 34.073 -16.738 -41.117 1.00 83.50 83 ARG A O 1
ATOM 678 N N . GLU A 1 84 ? 33.262 -15.287 -39.601 1.00 83.94 84 GLU A N 1
ATOM 679 C CA . GLU A 1 84 ? 31.867 -15.316 -40.070 1.00 83.94 84 GLU A CA 1
ATOM 680 C C . GLU A 1 84 ? 31.339 -13.942 -40.503 1.00 83.94 84 GLU A C 1
ATOM 682 O O . GLU A 1 84 ? 30.179 -13.826 -40.886 1.00 83.94 84 GLU A O 1
ATOM 687 N N . ILE A 1 85 ? 32.175 -12.902 -40.465 1.00 86.38 85 ILE A N 1
ATOM 688 C CA . ILE A 1 85 ? 31.775 -11.543 -40.847 1.00 86.38 85 ILE A CA 1
ATOM 689 C C . ILE A 1 85 ? 32.079 -11.238 -42.313 1.00 86.38 85 ILE A C 1
ATOM 691 O O . ILE A 1 85 ? 33.032 -11.744 -42.908 1.00 86.38 85 ILE A O 1
ATOM 695 N N . THR A 1 86 ? 31.294 -10.330 -42.875 1.00 86.44 86 THR A N 1
ATOM 696 C CA . THR A 1 86 ? 31.558 -9.707 -44.173 1.00 86.44 86 THR A CA 1
ATOM 697 C C . THR A 1 86 ? 32.607 -8.595 -44.064 1.00 86.44 86 THR A C 1
ATOM 699 O O . THR A 1 86 ? 32.865 -8.060 -42.982 1.00 86.44 86 THR A O 1
ATOM 702 N N . PHE A 1 87 ? 33.186 -8.189 -45.200 1.00 84.38 87 PHE A N 1
ATOM 703 C CA . PHE A 1 87 ? 34.119 -7.059 -45.243 1.00 84.38 87 PHE A CA 1
ATOM 704 C C . PHE A 1 87 ? 33.472 -5.757 -44.735 1.00 84.38 87 PHE A C 1
ATOM 706 O O . PHE A 1 87 ? 34.093 -5.016 -43.981 1.00 84.38 87 PHE A O 1
ATOM 713 N N . GLU A 1 88 ? 32.205 -5.497 -45.080 1.00 80.81 88 GLU A N 1
ATOM 714 C CA . GLU A 1 88 ? 31.482 -4.299 -44.625 1.00 80.81 88 GLU A CA 1
ATOM 715 C C . GLU A 1 88 ? 31.251 -4.289 -43.105 1.00 80.81 88 GLU A C 1
ATOM 717 O O . GLU A 1 88 ? 31.396 -3.253 -42.456 1.00 80.81 88 GLU A O 1
ATOM 722 N N . GLU A 1 89 ? 30.942 -5.441 -42.511 1.00 80.69 89 GLU A N 1
ATOM 723 C CA . GLU A 1 89 ? 30.815 -5.568 -41.057 1.00 80.69 89 GLU A CA 1
ATOM 724 C C . GLU A 1 89 ? 32.166 -5.424 -40.357 1.00 80.69 89 GLU A C 1
ATOM 726 O O . GLU A 1 89 ? 32.245 -4.812 -39.290 1.00 80.69 89 GLU A O 1
ATOM 731 N N . PHE A 1 90 ? 33.233 -5.953 -40.960 1.00 88.25 90 PHE A N 1
ATOM 732 C CA . PHE A 1 90 ? 34.591 -5.832 -40.445 1.00 88.25 90 PHE A CA 1
ATOM 733 C C . PHE A 1 90 ? 35.037 -4.373 -40.358 1.00 88.25 90 PHE A C 1
ATOM 735 O O . PHE A 1 90 ? 35.448 -3.933 -39.287 1.00 88.25 90 PHE A O 1
ATOM 742 N N . ILE A 1 91 ? 34.911 -3.604 -41.442 1.00 87.69 91 ILE A N 1
ATOM 743 C CA . ILE A 1 91 ? 35.357 -2.203 -41.465 1.00 87.69 91 ILE A CA 1
ATOM 744 C C . ILE A 1 91 ? 34.546 -1.307 -40.517 1.00 87.69 91 ILE A C 1
ATOM 746 O O . ILE A 1 91 ? 35.075 -0.327 -40.011 1.00 87.69 91 ILE A O 1
ATOM 750 N N . ILE A 1 92 ? 33.278 -1.632 -40.238 1.00 80.25 92 ILE A N 1
ATOM 751 C CA . ILE A 1 92 ? 32.481 -0.916 -39.227 1.00 80.25 92 ILE A CA 1
ATOM 752 C C . ILE A 1 92 ? 32.956 -1.286 -37.822 1.00 80.25 92 ILE A C 1
ATOM 754 O O . ILE A 1 92 ? 33.144 -0.416 -36.975 1.00 80.25 92 ILE A O 1
ATOM 758 N N . ARG A 1 93 ? 33.180 -2.577 -37.563 1.00 82.12 93 ARG A N 1
ATOM 759 C CA . ARG A 1 93 ? 33.653 -3.050 -36.256 1.00 82.12 93 ARG A CA 1
ATOM 760 C C . ARG A 1 93 ? 35.047 -2.533 -35.934 1.00 82.12 93 ARG A C 1
ATOM 762 O O . ARG A 1 93 ? 35.255 -2.079 -34.820 1.00 82.12 93 ARG A O 1
ATOM 769 N N . ALA A 1 94 ? 35.960 -2.535 -36.899 1.00 85.88 94 ALA A N 1
ATOM 770 C CA . ALA A 1 94 ? 37.316 -2.027 -36.735 1.00 85.88 94 ALA A CA 1
ATOM 771 C C . ALA A 1 94 ? 37.373 -0.500 -36.513 1.00 85.88 94 ALA A C 1
ATOM 773 O O . ALA A 1 94 ? 38.405 0.002 -36.089 1.00 85.88 94 ALA A O 1
ATOM 774 N N . GLU A 1 95 ? 36.309 0.258 -36.819 1.00 81.50 95 GLU A N 1
ATOM 775 C CA . GLU A 1 95 ? 36.216 1.693 -36.480 1.00 81.50 95 GLU A CA 1
ATOM 776 C C . GLU A 1 95 ? 35.898 1.876 -34.985 1.00 81.50 95 GLU A C 1
ATOM 778 O O . GLU A 1 95 ? 36.308 2.856 -34.368 1.00 81.50 95 GLU A O 1
ATOM 783 N N . ILE A 1 96 ? 35.167 0.920 -34.401 1.00 76.56 96 ILE A N 1
ATOM 784 C CA . ILE A 1 96 ? 34.685 0.944 -33.013 1.00 76.56 96 ILE A CA 1
ATOM 785 C C . ILE A 1 96 ? 35.669 0.232 -32.068 1.00 76.56 96 ILE A C 1
ATOM 787 O O . ILE A 1 96 ? 35.837 0.637 -30.918 1.00 76.56 96 ILE A O 1
ATOM 791 N N . ASP A 1 97 ? 36.298 -0.842 -32.539 1.00 75.25 97 ASP A N 1
ATOM 792 C CA . ASP A 1 97 ? 37.196 -1.695 -31.769 1.00 75.25 97 ASP A CA 1
ATOM 793 C C . ASP A 1 97 ? 38.606 -1.094 -31.706 1.00 75.25 97 ASP A C 1
ATOM 795 O O . ASP A 1 97 ? 39.398 -1.200 -32.640 1.00 75.25 97 ASP A O 1
ATOM 799 N N . THR A 1 98 ? 38.939 -0.479 -30.570 1.00 69.50 98 THR A N 1
ATOM 800 C CA . THR A 1 98 ? 40.265 0.110 -30.327 1.00 69.50 98 THR A CA 1
ATOM 801 C C . THR A 1 98 ? 41.364 -0.921 -30.067 1.00 69.50 98 THR A C 1
ATOM 803 O O . THR A 1 98 ? 42.510 -0.530 -29.851 1.00 69.50 98 THR A O 1
ATOM 806 N N . SER A 1 99 ? 41.032 -2.215 -29.993 1.00 79.25 99 SER A N 1
ATOM 807 C CA . SER A 1 99 ? 42.011 -3.272 -29.727 1.00 79.25 99 SER A CA 1
ATOM 808 C C . SER A 1 99 ? 42.798 -3.701 -30.962 1.00 79.25 99 SER A C 1
ATOM 810 O O . SER A 1 99 ? 43.871 -4.274 -30.798 1.00 79.25 99 SER A O 1
ATOM 812 N N . LEU A 1 100 ? 42.308 -3.382 -32.164 1.00 86.38 100 LEU A N 1
ATOM 813 C CA . LEU A 1 100 ? 42.985 -3.701 -33.416 1.00 86.38 100 LEU A CA 1
ATOM 814 C C . LEU A 1 100 ? 43.942 -2.580 -33.814 1.00 86.38 100 LEU A C 1
ATOM 816 O O . LEU A 1 100 ? 43.553 -1.415 -33.935 1.00 86.38 100 LEU A O 1
ATOM 820 N N . SER A 1 101 ? 45.197 -2.932 -34.068 1.00 88.25 101 SER A N 1
ATOM 821 C CA . SER A 1 101 ? 46.171 -2.010 -34.638 1.00 88.25 101 SER A CA 1
ATOM 822 C C . SER A 1 101 ? 45.983 -1.863 -36.153 1.00 88.25 101 SER A C 1
ATOM 824 O O . SER A 1 101 ? 45.357 -2.689 -36.822 1.00 88.25 101 SER A O 1
ATOM 826 N N . ILE A 1 102 ? 46.549 -0.801 -36.735 1.00 89.06 102 ILE A N 1
ATOM 827 C CA . ILE A 1 102 ? 46.477 -0.559 -38.186 1.00 89.06 102 ILE A CA 1
ATOM 828 C C . ILE A 1 102 ? 47.085 -1.734 -38.965 1.00 89.06 102 ILE A C 1
ATOM 830 O O . ILE A 1 102 ? 46.521 -2.160 -39.972 1.00 89.06 102 ILE A O 1
ATOM 834 N N . SER A 1 103 ? 48.207 -2.283 -38.495 1.00 89.12 103 SER A N 1
ATOM 835 C CA . SER A 1 103 ? 48.875 -3.404 -39.156 1.00 89.12 103 SER A CA 1
ATOM 836 C C . SER A 1 103 ? 48.020 -4.675 -39.119 1.00 89.12 103 SER A C 1
ATOM 838 O O . SER A 1 103 ? 47.915 -5.382 -40.123 1.00 89.12 103 SER A O 1
ATOM 840 N N . GLU A 1 104 ? 47.310 -4.918 -38.016 1.00 89.88 104 GLU A N 1
ATOM 841 C CA . GLU A 1 104 ? 46.351 -6.015 -37.879 1.00 89.88 104 GLU A CA 1
ATOM 842 C C . GLU A 1 104 ? 45.148 -5.839 -38.812 1.00 89.88 104 GLU A C 1
ATOM 844 O O . GLU A 1 104 ? 44.756 -6.792 -39.490 1.00 89.88 104 GLU A O 1
ATOM 849 N N . MET A 1 105 ? 44.608 -4.621 -38.938 1.00 91.38 105 MET A N 1
ATOM 850 C CA . MET A 1 105 ? 43.524 -4.323 -39.884 1.00 91.38 105 MET A CA 1
ATOM 851 C C . MET A 1 105 ? 43.931 -4.609 -41.337 1.00 91.38 105 MET A C 1
ATOM 853 O O . MET A 1 105 ? 43.143 -5.161 -42.115 1.00 91.38 105 MET A O 1
ATOM 857 N N . ILE A 1 106 ? 45.172 -4.272 -41.705 1.00 90.56 106 ILE A N 1
ATOM 858 C CA . ILE A 1 106 ? 45.731 -4.563 -43.031 1.00 90.56 106 ILE A CA 1
ATOM 859 C C . ILE A 1 106 ? 45.861 -6.077 -43.230 1.00 90.56 106 ILE A C 1
ATOM 861 O O . ILE A 1 106 ? 45.441 -6.596 -44.263 1.00 90.56 106 ILE A O 1
ATOM 865 N N . ILE A 1 107 ? 46.393 -6.800 -42.241 1.00 91.00 107 ILE A N 1
ATOM 866 C CA . ILE A 1 107 ? 46.585 -8.257 -42.305 1.00 91.00 107 ILE A CA 1
ATOM 867 C C . ILE A 1 107 ? 45.252 -8.996 -42.434 1.00 91.00 107 ILE A C 1
ATOM 869 O O . ILE A 1 107 ? 45.130 -9.880 -43.281 1.00 91.00 107 ILE A O 1
ATOM 873 N N . ILE A 1 108 ? 44.239 -8.614 -41.651 1.00 91.81 108 ILE A N 1
ATOM 874 C CA . ILE A 1 108 ? 42.890 -9.188 -41.751 1.00 91.81 108 ILE A CA 1
ATOM 875 C C . ILE A 1 108 ? 42.308 -8.929 -43.143 1.00 91.81 108 ILE A C 1
ATOM 877 O O . ILE A 1 108 ? 41.739 -9.835 -43.749 1.00 91.81 108 ILE A O 1
ATOM 881 N N . SER A 1 109 ? 42.501 -7.726 -43.691 1.00 90.88 109 SER A N 1
ATOM 882 C CA . SER A 1 109 ? 42.042 -7.401 -45.046 1.00 90.88 109 SER A CA 1
ATOM 883 C C . SER A 1 109 ? 42.714 -8.279 -46.106 1.00 90.88 109 SER A C 1
ATOM 885 O O . SER A 1 109 ? 42.047 -8.738 -47.030 1.00 90.88 109 SER A O 1
ATOM 887 N N . ILE A 1 110 ? 44.017 -8.548 -45.970 1.00 89.62 110 ILE A N 1
ATOM 888 C CA . ILE A 1 110 ? 44.775 -9.399 -46.899 1.00 89.62 110 ILE A CA 1
ATOM 889 C C . ILE A 1 110 ? 44.312 -10.860 -46.818 1.00 89.62 110 ILE A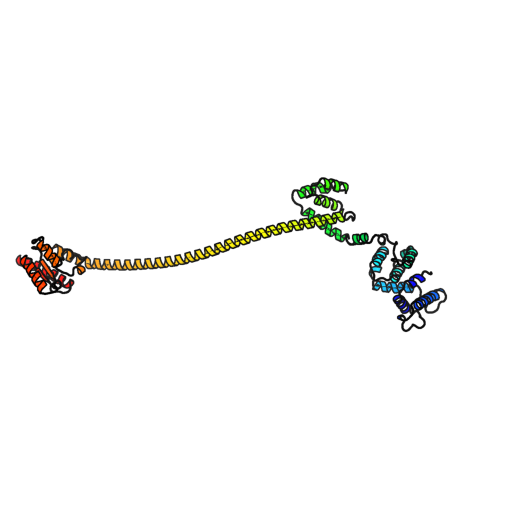 C 1
ATOM 891 O O . ILE A 1 110 ? 44.075 -11.473 -47.856 1.00 89.62 110 ILE A O 1
ATOM 895 N N . GLU A 1 111 ? 44.178 -11.416 -45.612 1.00 90.69 111 GLU A N 1
ATOM 896 C CA . GLU A 1 111 ? 43.932 -12.853 -45.424 1.00 90.69 111 GLU A CA 1
ATOM 897 C C . GLU A 1 111 ? 42.450 -13.237 -45.513 1.00 90.69 111 GLU A C 1
ATOM 899 O O . GLU A 1 111 ? 42.110 -14.228 -46.158 1.00 90.69 111 GLU A O 1
ATOM 904 N N . ALA A 1 112 ? 41.555 -12.457 -44.901 1.00 89.00 112 ALA A N 1
ATOM 905 C CA . ALA A 1 112 ? 40.125 -12.766 -44.855 1.00 89.00 112 ALA A CA 1
ATOM 906 C C . ALA A 1 112 ? 39.352 -12.192 -46.054 1.00 89.00 112 ALA A C 1
ATOM 908 O O . ALA A 1 112 ? 38.376 -12.788 -46.508 1.00 89.00 112 ALA A O 1
ATOM 909 N N . PHE A 1 113 ? 39.797 -11.050 -46.593 1.00 90.25 113 PHE A N 1
ATOM 910 C CA . PHE A 1 113 ? 39.049 -10.260 -47.581 1.00 90.25 113 PHE A CA 1
ATOM 911 C C . PHE A 1 113 ? 39.898 -9.877 -48.801 1.00 90.25 113 PHE A C 1
ATOM 913 O O . PHE A 1 113 ? 39.837 -8.751 -49.296 1.00 90.25 113 PHE A O 1
ATOM 920 N N . ILE A 1 114 ? 40.692 -10.820 -49.325 1.00 88.19 114 ILE A N 1
ATOM 921 C CA . ILE A 1 114 ? 41.687 -10.561 -50.384 1.00 88.19 114 ILE A CA 1
ATOM 922 C C . ILE A 1 114 ? 41.122 -9.843 -51.625 1.00 88.19 114 ILE A C 1
ATOM 924 O O . ILE A 1 114 ? 41.820 -9.043 -52.255 1.00 88.19 114 ILE A O 1
ATOM 928 N N . GLY A 1 115 ? 39.868 -10.124 -51.997 1.00 87.62 115 GLY A N 1
ATOM 929 C CA . GLY A 1 115 ? 39.188 -9.478 -53.124 1.00 87.62 115 GLY A CA 1
ATOM 930 C C . GLY A 1 115 ? 38.940 -7.989 -52.875 1.00 87.62 115 GLY A C 1
ATOM 931 O O . GLY A 1 115 ? 39.323 -7.153 -53.698 1.00 87.62 115 GLY A O 1
ATOM 932 N N . ASP A 1 116 ? 38.367 -7.660 -51.718 1.00 89.31 116 ASP A N 1
ATOM 933 C CA . ASP A 1 116 ? 38.088 -6.285 -51.299 1.00 89.31 116 ASP A CA 1
ATOM 934 C C . ASP A 1 116 ? 39.370 -5.505 -51.015 1.00 89.31 116 ASP A C 1
ATOM 936 O O . ASP A 1 116 ? 39.499 -4.355 -51.442 1.00 89.31 116 ASP A O 1
ATOM 940 N N . TYR A 1 117 ? 40.367 -6.152 -50.405 1.00 89.31 117 TYR A N 1
ATOM 941 C CA . TYR A 1 117 ? 41.698 -5.581 -50.234 1.00 89.31 117 TYR A CA 1
ATOM 942 C C . TYR A 1 117 ? 42.285 -5.147 -51.577 1.00 89.31 117 TYR A C 1
ATOM 944 O O . TYR A 1 117 ? 42.617 -3.977 -51.747 1.00 89.31 117 TYR A O 1
ATOM 952 N N . LYS A 1 118 ? 42.352 -6.040 -52.575 1.00 88.81 118 LYS A N 1
ATOM 953 C CA . LYS A 1 118 ? 42.909 -5.705 -53.899 1.00 88.81 118 LYS A CA 1
ATOM 954 C C . LYS A 1 118 ? 42.168 -4.550 -54.571 1.00 88.81 118 LYS A C 1
ATOM 956 O O . LYS A 1 118 ? 42.803 -3.719 -55.217 1.00 88.81 118 LYS A O 1
ATOM 961 N N . LYS A 1 119 ? 40.847 -4.491 -54.408 1.00 89.44 119 LYS A N 1
ATOM 962 C CA . LYS A 1 119 ? 39.991 -3.443 -54.973 1.00 89.44 119 LYS A CA 1
ATOM 963 C C . LYS A 1 119 ? 40.208 -2.079 -54.309 1.00 89.44 119 LYS A C 1
ATOM 965 O O . LYS A 1 119 ? 40.199 -1.064 -54.999 1.00 89.44 119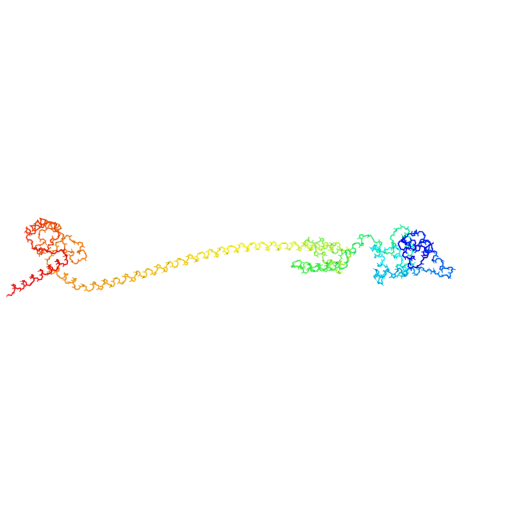 LYS A O 1
ATOM 970 N N . HIS A 1 120 ? 40.406 -2.050 -52.993 1.00 89.88 120 HIS A N 1
ATOM 971 C CA . HIS A 1 120 ? 40.419 -0.820 -52.195 1.00 89.88 120 HIS A CA 1
ATOM 972 C C . HIS A 1 120 ? 41.804 -0.409 -51.672 1.00 89.88 120 HIS A C 1
ATOM 974 O O . HIS A 1 120 ? 41.945 0.647 -51.058 1.00 89.88 120 HIS A O 1
ATOM 980 N N . LYS A 1 121 ? 42.843 -1.191 -51.970 1.00 88.75 121 LYS A N 1
ATOM 981 C CA . LYS A 1 121 ? 44.222 -1.008 -51.502 1.00 88.75 121 LYS A CA 1
ATOM 982 C C . LYS A 1 121 ? 44.768 0.411 -51.654 1.00 88.75 121 LYS A C 1
ATOM 984 O O . LYS A 1 121 ? 45.380 0.918 -50.724 1.00 88.75 121 LYS A O 1
ATOM 989 N N . LEU A 1 122 ? 44.574 1.053 -52.809 1.00 89.12 122 LEU A N 1
ATOM 990 C CA . LEU A 1 122 ? 45.105 2.404 -53.041 1.00 89.12 122 LEU A CA 1
ATOM 991 C C . LEU A 1 122 ? 44.494 3.431 -52.080 1.00 89.12 122 LEU A C 1
ATOM 993 O O . LEU A 1 122 ? 45.218 4.268 -51.554 1.00 89.12 122 LEU A O 1
ATOM 997 N N . ILE A 1 123 ? 43.193 3.311 -51.808 1.00 89.44 123 ILE A N 1
ATOM 998 C CA . ILE A 1 123 ? 42.478 4.179 -50.867 1.00 89.44 123 ILE A CA 1
ATOM 999 C C . ILE A 1 123 ? 42.972 3.918 -49.439 1.00 89.44 123 ILE A C 1
ATOM 1001 O O . ILE A 1 123 ? 43.251 4.859 -48.707 1.00 89.44 123 ILE A O 1
ATOM 1005 N N . MET A 1 124 ? 43.159 2.648 -49.060 1.00 90.88 124 MET A N 1
ATOM 1006 C CA . MET A 1 124 ? 43.713 2.292 -47.746 1.00 90.88 124 MET A CA 1
ATOM 1007 C C . MET A 1 124 ? 45.117 2.883 -47.532 1.00 90.88 124 MET A C 1
ATOM 1009 O O . MET A 1 124 ? 45.398 3.431 -46.469 1.00 90.88 124 MET A O 1
ATOM 1013 N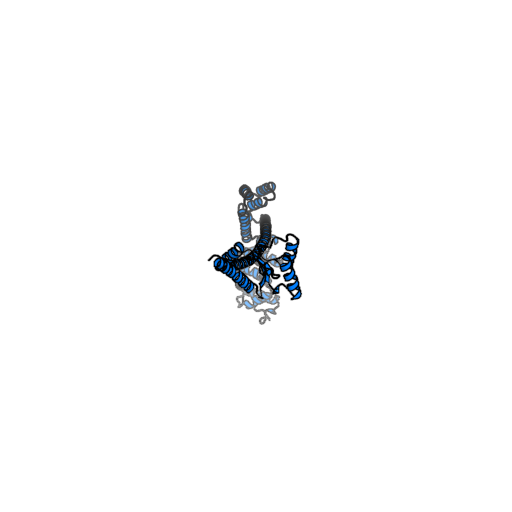 N . ILE A 1 125 ? 45.989 2.815 -48.546 1.00 90.19 125 ILE A N 1
ATOM 1014 C CA . ILE A 1 125 ? 47.340 3.397 -48.493 1.00 90.19 125 ILE A CA 1
ATOM 1015 C C . ILE A 1 125 ? 47.273 4.924 -48.366 1.00 90.19 125 ILE A C 1
ATOM 1017 O O . ILE A 1 125 ? 48.005 5.501 -47.564 1.00 90.19 125 ILE A O 1
ATOM 1021 N N . GLU A 1 126 ? 46.399 5.580 -49.131 1.00 90.81 126 GLU A N 1
ATOM 1022 C CA . GLU A 1 126 ? 46.213 7.032 -49.064 1.00 90.81 126 GLU A CA 1
ATOM 1023 C C . GLU A 1 126 ? 45.724 7.476 -47.675 1.00 90.81 126 GLU A C 1
ATOM 1025 O O . GLU A 1 126 ? 46.273 8.418 -47.102 1.00 90.81 126 GLU A O 1
ATOM 1030 N N . ASN A 1 127 ? 44.749 6.764 -47.102 1.00 89.88 127 ASN A N 1
ATOM 1031 C CA . ASN A 1 127 ? 44.236 7.028 -45.756 1.00 89.88 127 ASN A CA 1
ATOM 1032 C C . ASN A 1 127 ? 45.328 6.853 -44.693 1.00 89.88 127 ASN A C 1
ATOM 1034 O O . ASN A 1 127 ? 45.489 7.716 -43.830 1.00 89.88 127 ASN A O 1
ATOM 1038 N N . TYR A 1 128 ? 46.127 5.785 -44.796 1.00 90.31 128 TYR A N 1
ATOM 1039 C CA . TYR A 1 128 ? 47.259 5.540 -43.902 1.00 90.31 128 TYR A CA 1
ATOM 1040 C C . TYR A 1 128 ? 48.284 6.683 -43.946 1.00 90.31 128 TYR A C 1
ATOM 1042 O O . TYR A 1 128 ? 48.681 7.198 -42.903 1.00 90.31 128 TYR A O 1
ATOM 1050 N N . GLN A 1 129 ? 48.664 7.144 -45.143 1.00 88.62 129 GLN A N 1
ATOM 1051 C CA . GLN A 1 129 ? 49.615 8.251 -45.309 1.00 88.62 129 GLN A CA 1
ATOM 1052 C C . GLN A 1 129 ? 49.091 9.585 -44.759 1.00 88.62 129 GLN A C 1
ATOM 1054 O O . GLN A 1 129 ? 49.879 10.412 -44.301 1.00 88.62 129 GLN A O 1
ATOM 1059 N N . LYS A 1 130 ? 47.771 9.798 -44.791 1.00 88.50 130 LYS A N 1
ATOM 1060 C CA . LYS A 1 130 ? 47.106 10.986 -44.231 1.00 88.50 130 LYS A CA 1
ATOM 1061 C C . LYS A 1 130 ? 46.862 10.902 -42.721 1.00 88.50 130 LYS A C 1
ATOM 1063 O O . LYS A 1 130 ? 46.451 11.897 -42.130 1.00 88.50 130 LYS A O 1
ATOM 1068 N N . GLY A 1 131 ? 47.106 9.747 -42.095 1.00 82.44 131 GLY A N 1
ATOM 1069 C CA . GLY A 1 131 ? 46.764 9.505 -40.691 1.00 82.44 131 GLY A CA 1
ATOM 1070 C C . GLY A 1 131 ? 45.254 9.426 -40.434 1.00 82.44 131 GLY A C 1
ATOM 1071 O O . GLY A 1 131 ? 44.812 9.635 -39.306 1.00 82.44 131 GLY A O 1
ATOM 1072 N N . GLU A 1 132 ? 44.458 9.160 -41.471 1.00 86.12 132 GLU A N 1
ATOM 1073 C CA . GLU A 1 132 ? 43.018 8.932 -41.359 1.00 86.12 132 GLU A CA 1
ATOM 1074 C C . GLU A 1 132 ? 42.717 7.464 -41.021 1.00 86.12 132 GLU A C 1
ATOM 1076 O O . GLU A 1 132 ? 43.573 6.582 -41.125 1.00 86.12 132 GLU A O 1
ATOM 1081 N N . TYR A 1 133 ? 41.469 7.181 -40.637 1.00 87.75 133 TYR A N 1
ATOM 1082 C CA . TYR A 1 133 ? 41.012 5.807 -40.453 1.00 87.75 133 TYR A CA 1
ATOM 1083 C C . TYR A 1 133 ? 41.208 4.986 -41.739 1.00 87.75 133 TYR A C 1
ATOM 1085 O O . TYR A 1 133 ? 40.800 5.415 -42.820 1.00 87.75 133 TYR A O 1
ATOM 1093 N N . LEU A 1 134 ? 41.794 3.788 -41.620 1.00 89.00 134 LEU A N 1
ATOM 1094 C CA . LEU A 1 134 ? 42.265 2.986 -42.756 1.00 89.00 134 LEU A CA 1
ATOM 1095 C C . LEU A 1 134 ? 41.184 2.757 -43.828 1.00 89.00 134 LEU A C 1
ATOM 1097 O O . LEU A 1 134 ? 41.465 2.843 -45.024 1.00 89.00 134 LEU A O 1
ATOM 1101 N N . PHE A 1 135 ? 39.937 2.519 -43.412 1.00 90.25 135 PHE A N 1
ATOM 1102 C CA . PHE A 1 135 ? 38.815 2.230 -44.313 1.00 90.25 135 PHE A CA 1
ATOM 1103 C C . PHE A 1 135 ? 37.911 3.443 -44.596 1.00 90.25 135 PHE A C 1
ATOM 1105 O O . PHE A 1 135 ? 36.780 3.283 -45.067 1.00 90.25 135 PHE A O 1
ATOM 1112 N N . SER A 1 136 ? 38.394 4.664 -44.333 1.00 85.44 136 SER A N 1
ATOM 1113 C CA . SER A 1 136 ? 37.694 5.906 -44.678 1.00 85.44 136 SER A CA 1
ATOM 1114 C C . SER A 1 136 ? 37.304 5.924 -46.164 1.00 85.44 136 SER A C 1
ATOM 1116 O O . SER A 1 136 ? 38.100 5.589 -47.043 1.00 85.44 136 SER A O 1
ATOM 1118 N N . GLY A 1 137 ? 36.041 6.256 -46.450 1.00 78.75 137 GLY A N 1
ATOM 1119 C CA . GLY A 1 137 ? 35.496 6.311 -47.814 1.00 78.75 137 GLY A CA 1
ATOM 1120 C C . GLY A 1 137 ? 35.161 4.961 -48.467 1.00 78.75 137 GLY A C 1
ATOM 1121 O O . GLY A 1 137 ? 34.667 4.957 -49.594 1.00 78.75 137 GLY A O 1
ATOM 1122 N N . LEU A 1 138 ? 35.373 3.824 -47.787 1.00 83.12 138 LEU A N 1
ATOM 1123 C CA . LEU A 1 138 ? 35.104 2.489 -48.351 1.00 83.12 138 LEU A CA 1
ATOM 1124 C C . LEU A 1 138 ? 33.675 1.976 -48.121 1.00 83.12 138 LEU A C 1
ATOM 1126 O O . LEU A 1 138 ? 33.219 1.105 -48.856 1.00 83.12 138 LEU A O 1
ATOM 1130 N N . SER A 1 139 ? 32.945 2.531 -47.150 1.00 75.69 139 SER A N 1
ATOM 1131 C CA . SER A 1 139 ? 31.542 2.189 -46.890 1.00 75.69 139 SER A CA 1
ATOM 1132 C C . SER A 1 139 ? 30.674 3.428 -46.756 1.00 75.69 139 SER A C 1
ATOM 1134 O O . SER A 1 139 ? 31.020 4.388 -46.066 1.00 75.69 139 SER A O 1
ATOM 1136 N N . LYS A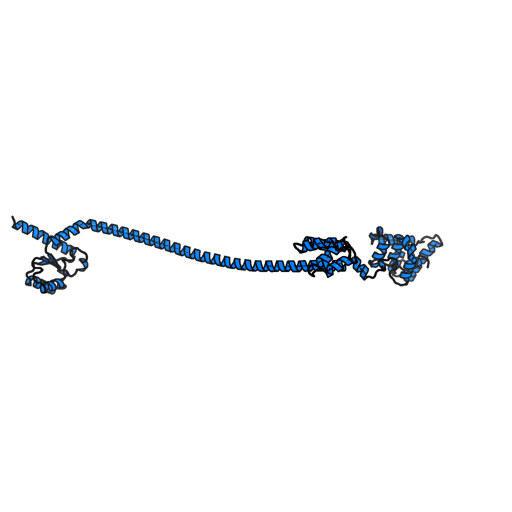 1 140 ? 29.485 3.366 -47.369 1.00 66.31 140 LYS A N 1
ATOM 1137 C CA . LYS A 1 140 ? 28.446 4.394 -47.222 1.00 66.31 140 LYS A CA 1
ATOM 1138 C C . LYS A 1 140 ? 28.016 4.570 -45.766 1.00 66.31 140 LYS A C 1
ATOM 1140 O O . LYS A 1 140 ? 27.586 5.664 -45.413 1.00 66.31 140 LYS A O 1
ATOM 1145 N N . GLU A 1 141 ? 28.107 3.520 -44.947 1.00 61.28 141 GLU A N 1
ATOM 1146 C CA . GLU A 1 141 ? 27.785 3.572 -43.518 1.00 61.28 141 GLU A CA 1
ATOM 1147 C C . GLU A 1 141 ? 28.869 4.323 -42.740 1.00 61.28 141 GLU A C 1
ATOM 1149 O O . GLU A 1 141 ? 28.550 5.196 -41.934 1.00 61.28 141 GLU A O 1
ATOM 1154 N N . LEU A 1 142 ? 30.146 4.067 -43.050 1.00 63.78 142 LEU A N 1
ATOM 1155 C CA . LEU A 1 142 ? 31.286 4.765 -42.447 1.00 63.78 142 LEU A CA 1
ATOM 1156 C C . LEU A 1 142 ? 31.289 6.262 -42.779 1.00 63.78 142 LEU A C 1
ATOM 1158 O O . LEU A 1 142 ? 31.628 7.074 -41.923 1.00 63.78 142 LEU A O 1
ATOM 1162 N N . SER A 1 143 ? 30.832 6.632 -43.979 1.00 64.88 143 SER A N 1
ATOM 1163 C CA . SER A 1 143 ? 30.686 8.027 -44.416 1.00 64.88 143 SER A CA 1
ATOM 1164 C C . SER A 1 143 ? 29.496 8.772 -43.790 1.00 64.88 143 SER A C 1
ATOM 1166 O O . SER A 1 143 ? 29.296 9.954 -44.081 1.00 64.88 143 SER A O 1
ATOM 1168 N N . ARG A 1 144 ? 28.666 8.125 -42.954 1.00 67.94 144 ARG A N 1
ATOM 1169 C CA . ARG A 1 144 ? 27.561 8.812 -42.266 1.00 67.94 144 ARG A CA 1
ATOM 1170 C C . ARG A 1 144 ? 28.092 9.692 -41.128 1.00 67.94 144 ARG A C 1
ATOM 1172 O O . ARG A 1 144 ? 28.988 9.269 -40.401 1.00 67.94 144 ARG A O 1
ATOM 1179 N N . PRO A 1 145 ? 27.487 10.872 -40.889 1.00 69.44 145 PRO A N 1
ATOM 1180 C CA . PRO A 1 145 ? 27.755 11.654 -39.686 1.00 69.44 145 PRO A CA 1
ATOM 1181 C C . PRO A 1 145 ? 27.583 10.808 -38.417 1.00 69.44 145 PRO A C 1
ATOM 1183 O O . PRO A 1 145 ? 26.611 10.054 -38.321 1.00 69.44 145 PRO A O 1
ATOM 1186 N N . LEU A 1 146 ? 28.466 10.989 -37.427 1.00 64.44 146 LEU A N 1
ATOM 1187 C CA . LEU A 1 146 ? 28.449 10.251 -36.151 1.00 64.44 146 LEU A CA 1
ATOM 1188 C C . LEU A 1 146 ? 27.060 10.229 -35.499 1.00 64.44 146 LEU A C 1
ATOM 1190 O O . LEU A 1 146 ? 26.602 9.183 -35.056 1.00 64.44 146 LEU A O 1
ATOM 1194 N N . ILE A 1 147 ? 26.336 11.351 -35.532 1.00 59.81 147 ILE A N 1
ATOM 1195 C CA . ILE A 1 147 ? 24.980 11.443 -34.974 1.00 59.81 147 ILE A CA 1
ATOM 1196 C C . ILE A 1 147 ? 23.981 10.486 -35.646 1.00 59.81 147 ILE A C 1
ATOM 1198 O O . ILE A 1 147 ? 23.102 9.944 -34.984 1.00 59.81 147 ILE A O 1
ATOM 1202 N N . LYS A 1 148 ? 24.121 10.218 -36.952 1.00 60.59 148 LYS A N 1
ATOM 1203 C CA . LYS A 1 148 ? 23.266 9.252 -37.660 1.00 60.59 148 LYS A CA 1
ATOM 1204 C C . LYS A 1 148 ? 23.624 7.813 -37.293 1.00 60.59 148 LYS A C 1
ATOM 1206 O O . LYS A 1 148 ? 22.715 6.998 -37.163 1.00 60.59 148 LYS A O 1
ATOM 1211 N N . LYS A 1 149 ? 24.914 7.521 -37.086 1.00 65.50 149 LYS A N 1
ATOM 1212 C CA . LYS A 1 149 ? 25.381 6.215 -36.589 1.00 65.50 149 LYS A CA 1
ATOM 1213 C C . LYS A 1 149 ? 24.833 5.949 -35.177 1.00 65.50 149 LYS A C 1
ATOM 1215 O O . LYS A 1 149 ? 24.242 4.901 -34.943 1.00 65.50 149 LYS A O 1
ATOM 1220 N N . ILE A 1 150 ? 24.921 6.941 -34.283 1.00 62.34 150 ILE A N 1
ATOM 1221 C CA . ILE A 1 150 ? 24.359 6.894 -32.920 1.00 62.34 150 ILE A CA 1
ATOM 1222 C C . ILE A 1 150 ? 22.842 6.677 -32.957 1.00 62.34 150 ILE A C 1
ATOM 1224 O O . ILE A 1 150 ? 22.332 5.800 -32.267 1.00 62.34 150 ILE A O 1
ATOM 1228 N N . ASN A 1 151 ? 22.117 7.421 -33.796 1.00 58.84 151 ASN A N 1
ATOM 1229 C CA . ASN A 1 151 ? 20.668 7.260 -33.916 1.00 58.84 151 ASN A CA 1
ATOM 1230 C C . ASN A 1 151 ? 20.283 5.852 -34.390 1.00 58.84 151 ASN A C 1
ATOM 1232 O O . ASN A 1 151 ? 19.389 5.249 -33.811 1.00 58.84 151 ASN A O 1
ATOM 1236 N N . ASN A 1 152 ? 20.967 5.283 -35.385 1.00 63.47 152 ASN A N 1
ATOM 1237 C CA . ASN A 1 152 ? 20.687 3.906 -35.809 1.00 63.47 152 ASN A CA 1
ATOM 1238 C C . ASN A 1 152 ? 20.972 2.875 -34.705 1.00 63.47 152 ASN A C 1
ATOM 1240 O O . ASN A 1 152 ? 20.270 1.874 -34.620 1.00 63.47 152 ASN A O 1
ATOM 1244 N N . PHE A 1 153 ? 21.970 3.126 -33.854 1.00 62.81 153 PHE A N 1
ATOM 1245 C CA . PHE A 1 153 ? 22.290 2.261 -32.720 1.00 62.81 153 PHE A CA 1
ATOM 1246 C C . PHE A 1 153 ? 21.238 2.343 -31.599 1.00 62.81 153 PHE A C 1
ATOM 1248 O O . PHE A 1 153 ? 20.837 1.322 -31.046 1.00 62.81 153 PHE A O 1
ATOM 1255 N N . ILE A 1 154 ? 20.752 3.547 -31.282 1.00 59.25 154 ILE A N 1
ATOM 1256 C CA . ILE A 1 154 ? 19.705 3.758 -30.267 1.00 59.25 154 ILE A CA 1
ATOM 1257 C C . ILE A 1 154 ? 18.349 3.232 -30.762 1.00 59.25 154 ILE A C 1
ATOM 1259 O O . ILE A 1 154 ? 17.604 2.614 -30.006 1.00 59.25 154 ILE A O 1
ATOM 1263 N N . PHE A 1 155 ? 18.031 3.439 -32.041 1.00 59.31 155 PHE A N 1
ATOM 1264 C CA . PHE A 1 155 ? 16.771 3.027 -32.665 1.00 59.31 155 PHE A CA 1
ATOM 1265 C C . PHE A 1 155 ? 16.906 1.696 -33.421 1.00 59.31 155 PHE A C 1
ATOM 1267 O O . PHE A 1 155 ? 16.443 1.575 -34.557 1.00 59.31 155 PHE A O 1
ATOM 1274 N N . THR A 1 156 ? 17.534 0.697 -32.796 1.00 59.97 156 THR A N 1
ATOM 1275 C CA . THR A 1 156 ? 17.548 -0.683 -33.309 1.00 59.97 156 THR A CA 1
ATOM 1276 C C . THR A 1 156 ? 16.130 -1.256 -33.375 1.00 59.97 156 THR A C 1
ATOM 1278 O O . THR A 1 156 ? 15.243 -0.855 -32.616 1.00 59.97 156 THR A O 1
ATOM 1281 N N . ASP A 1 157 ? 15.889 -2.197 -34.289 1.00 57.22 157 ASP A N 1
ATOM 1282 C CA . ASP A 1 157 ? 14.542 -2.735 -34.520 1.00 57.22 157 ASP A CA 1
ATOM 1283 C C . ASP A 1 157 ? 13.959 -3.440 -33.279 1.00 57.22 157 ASP A C 1
ATOM 1285 O O . ASP A 1 157 ? 12.772 -3.293 -32.996 1.00 57.22 157 ASP A O 1
ATOM 1289 N N . THR A 1 158 ? 14.800 -4.049 -32.438 1.00 57.28 158 THR A N 1
ATOM 1290 C CA . THR A 1 158 ? 14.423 -4.593 -31.119 1.00 57.28 158 THR A CA 1
ATOM 1291 C C . THR A 1 158 ? 13.866 -3.533 -30.163 1.00 57.28 158 THR A C 1
ATOM 1293 O O . THR A 1 158 ? 12.933 -3.798 -29.404 1.00 57.28 158 THR A O 1
ATOM 1296 N N . PHE A 1 159 ? 14.391 -2.306 -30.196 1.00 63.31 159 PHE A N 1
ATOM 1297 C CA . PHE A 1 159 ? 13.882 -1.202 -29.377 1.00 63.31 159 PHE A CA 1
ATOM 1298 C C . PHE A 1 159 ? 12.558 -0.642 -29.920 1.00 63.31 159 PHE A C 1
ATOM 1300 O O . PHE A 1 159 ? 11.705 -0.181 -29.159 1.00 63.31 159 PHE A O 1
ATOM 1307 N N . LYS A 1 160 ? 12.341 -0.720 -31.238 1.00 65.81 160 LYS A N 1
ATOM 1308 C CA . LYS A 1 160 ? 11.069 -0.340 -31.871 1.00 65.81 160 LYS A CA 1
ATOM 1309 C C . LYS A 1 160 ? 9.961 -1.360 -31.607 1.00 65.81 160 LYS A C 1
ATOM 1311 O O . LYS A 1 160 ? 8.807 -0.963 -31.457 1.00 65.81 160 LYS A O 1
ATOM 1316 N N . GLU A 1 161 ? 10.291 -2.645 -31.495 1.00 64.25 161 GLU A N 1
ATOM 1317 C CA . GLU A 1 161 ? 9.331 -3.703 -31.159 1.00 64.25 161 GLU A CA 1
ATOM 1318 C C . GLU A 1 161 ? 8.735 -3.527 -29.754 1.00 64.25 161 GLU A C 1
ATOM 1320 O O . GLU A 1 161 ? 7.510 -3.550 -29.616 1.00 64.25 161 GLU A O 1
ATOM 1325 N N . SER A 1 162 ? 9.540 -3.226 -28.728 1.00 72.69 162 SER A N 1
ATOM 1326 C CA . SER A 1 162 ? 9.007 -2.979 -27.371 1.00 72.69 162 SER A CA 1
ATOM 1327 C C . SER A 1 162 ? 8.122 -1.723 -27.300 1.00 72.69 162 SER A C 1
ATOM 1329 O O . SER A 1 162 ? 7.110 -1.673 -26.594 1.00 72.69 162 SER A O 1
ATOM 1331 N N . ARG A 1 163 ? 8.443 -0.702 -28.102 1.00 78.81 163 ARG A N 1
ATOM 1332 C CA . ARG A 1 163 ? 7.624 0.511 -28.240 1.00 78.81 163 ARG A CA 1
ATOM 1333 C C . ARG A 1 163 ? 6.317 0.241 -28.975 1.00 78.81 163 ARG A C 1
ATOM 1335 O O . ARG A 1 163 ? 5.290 0.805 -28.602 1.00 78.81 163 ARG A O 1
ATOM 1342 N N . SER A 1 164 ? 6.325 -0.658 -29.956 1.00 82.81 164 SER A N 1
ATOM 1343 C CA . SER A 1 164 ? 5.106 -1.087 -30.645 1.00 82.81 164 SER A CA 1
ATOM 1344 C C . SER A 1 164 ? 4.108 -1.718 -29.676 1.00 82.81 164 SER A C 1
ATOM 1346 O O . SER A 1 164 ? 2.915 -1.421 -29.750 1.00 82.81 164 SER A O 1
ATOM 1348 N N . GLU A 1 165 ? 4.580 -2.502 -28.704 1.00 85.56 165 GLU A N 1
ATOM 1349 C CA . GLU A 1 165 ? 3.715 -3.086 -27.683 1.00 85.56 165 GLU A CA 1
ATOM 1350 C C . GLU A 1 165 ? 3.027 -1.994 -26.856 1.00 85.56 165 GLU A C 1
ATOM 1352 O O . GLU A 1 165 ? 1.825 -2.064 -26.606 1.00 85.56 165 GLU A O 1
ATOM 1357 N N . THR A 1 166 ? 3.753 -0.927 -26.513 1.00 87.00 166 THR A N 1
ATOM 1358 C CA . THR A 1 166 ? 3.197 0.219 -25.778 1.00 87.00 166 THR A CA 1
ATOM 1359 C C . THR A 1 166 ? 2.088 0.925 -26.565 1.00 87.00 166 THR A C 1
ATOM 1361 O O . THR A 1 166 ? 1.052 1.258 -25.983 1.00 87.00 166 THR A O 1
ATOM 1364 N N . LEU A 1 167 ? 2.257 1.105 -27.881 1.00 90.38 167 LEU A N 1
ATOM 1365 C CA . LEU A 1 167 ? 1.222 1.673 -28.756 1.00 90.38 167 LEU A CA 1
ATOM 1366 C C . LEU A 1 167 ? -0.023 0.774 -28.820 1.00 90.38 167 LEU A C 1
ATOM 1368 O O . LEU A 1 167 ? -1.144 1.250 -28.633 1.00 90.38 167 LEU A O 1
ATOM 1372 N N . HIS A 1 168 ? 0.163 -0.533 -29.022 1.00 89.25 168 HIS A N 1
ATOM 1373 C CA . HIS A 1 168 ? -0.940 -1.498 -29.079 1.00 89.25 168 HIS A CA 1
ATOM 1374 C C . HIS A 1 168 ? -1.679 -1.610 -27.741 1.00 89.25 168 HIS A C 1
ATOM 1376 O O . HIS A 1 168 ? -2.908 -1.669 -27.708 1.00 89.25 168 HIS A O 1
ATOM 1382 N N . GLN A 1 169 ? -0.952 -1.621 -26.622 1.00 87.19 169 GLN A N 1
ATOM 1383 C CA . GLN A 1 169 ? -1.544 -1.610 -25.286 1.00 87.19 169 GLN A CA 1
ATOM 1384 C C . GLN A 1 169 ? -2.330 -0.325 -25.034 1.00 87.19 169 GLN A C 1
ATOM 1386 O O . GLN A 1 169 ? -3.406 -0.380 -24.443 1.00 87.19 169 GLN A O 1
ATOM 1391 N N . TYR A 1 170 ? -1.817 0.828 -25.471 1.00 89.44 170 TYR A N 1
ATOM 1392 C CA . TYR A 1 170 ? -2.543 2.088 -25.353 1.00 89.44 170 TYR A CA 1
ATOM 1393 C C . TYR A 1 170 ? -3.891 2.009 -26.064 1.00 89.44 170 TYR A C 1
ATOM 1395 O O . TYR A 1 170 ? -4.900 2.284 -25.424 1.00 89.44 170 TYR A O 1
ATOM 1403 N N . VAL A 1 171 ? -3.922 1.524 -27.311 1.00 88.81 171 VAL A N 1
ATOM 1404 C CA . VAL A 1 171 ? -5.164 1.330 -28.075 1.00 88.81 171 VAL A CA 1
ATOM 1405 C C . VAL A 1 171 ? -6.131 0.374 -27.376 1.00 88.81 171 VAL A C 1
ATOM 1407 O O . VAL A 1 171 ? -7.297 0.712 -27.188 1.00 88.81 171 VAL A O 1
ATOM 1410 N N . LYS A 1 172 ? -5.647 -0.790 -26.921 1.00 87.12 172 LYS A N 1
ATOM 1411 C CA . LYS A 1 172 ? -6.468 -1.782 -26.199 1.00 87.12 172 LYS A CA 1
ATOM 1412 C C . LYS A 1 172 ? -7.099 -1.232 -24.916 1.00 87.12 172 LYS A C 1
ATOM 1414 O O . LYS A 1 172 ? -8.145 -1.714 -24.494 1.00 87.12 172 LYS A O 1
ATOM 1419 N N . ASN A 1 173 ? -6.458 -0.250 -24.287 1.00 84.31 173 ASN A N 1
ATOM 1420 C CA . ASN A 1 173 ? -6.917 0.339 -23.032 1.00 84.31 173 ASN A CA 1
ATOM 1421 C C . ASN A 1 173 ? -7.900 1.505 -23.226 1.00 84.31 173 ASN A C 1
ATOM 1423 O O . ASN A 1 173 ? -8.444 2.007 -22.239 1.00 84.31 173 ASN A O 1
ATOM 1427 N N . ILE A 1 174 ? -8.149 1.942 -24.464 1.00 85.44 174 ILE A N 1
ATOM 1428 C CA . ILE A 1 174 ? -9.152 2.968 -24.758 1.00 85.44 174 ILE A CA 1
ATOM 1429 C C . ILE A 1 174 ? -10.555 2.389 -24.521 1.00 85.44 174 ILE A C 1
ATOM 1431 O O . ILE A 1 174 ? -10.852 1.267 -24.919 1.00 85.44 174 ILE A O 1
ATOM 1435 N N . LYS A 1 175 ? -11.441 3.166 -23.886 1.00 82.50 175 LYS A N 1
ATOM 1436 C CA . LYS A 1 175 ? -12.840 2.785 -23.625 1.00 82.50 175 LYS A CA 1
ATOM 1437 C C . LYS A 1 175 ? -13.809 3.929 -23.944 1.00 82.50 175 LYS A C 1
ATOM 1439 O O . LYS A 1 175 ? -13.419 5.100 -23.936 1.00 82.50 175 LYS A O 1
ATOM 1444 N N . GLY A 1 176 ? -15.078 3.583 -24.175 1.00 84.56 176 GLY A N 1
ATOM 1445 C CA . GLY A 1 176 ? -16.181 4.533 -24.388 1.00 84.56 176 GLY A CA 1
ATOM 1446 C C . GLY A 1 176 ? -16.009 5.392 -25.645 1.00 84.56 176 GLY A C 1
ATOM 1447 O O . GLY A 1 176 ? -15.447 4.932 -26.633 1.00 84.56 176 GLY A O 1
ATOM 1448 N N . ASN A 1 177 ? -16.415 6.664 -25.585 1.00 82.56 177 ASN A N 1
ATOM 1449 C CA . ASN A 1 177 ? -16.421 7.592 -26.731 1.00 82.56 177 ASN A CA 1
ATOM 1450 C C . ASN A 1 177 ? -15.054 7.749 -27.431 1.00 82.56 177 ASN A C 1
ATOM 1452 O O . ASN A 1 177 ? -14.989 8.107 -28.605 1.00 82.56 177 ASN A O 1
ATOM 1456 N N . LYS A 1 178 ? -13.939 7.509 -26.724 1.00 84.69 178 LYS A N 1
ATOM 1457 C CA . LYS A 1 178 ? -12.600 7.536 -27.334 1.00 84.69 178 LYS A CA 1
ATOM 1458 C C . LYS A 1 178 ? -12.328 6.310 -28.211 1.00 84.69 178 LYS A C 1
ATOM 1460 O O . LYS A 1 178 ? -11.580 6.439 -29.175 1.00 84.69 178 LYS A O 1
ATOM 1465 N N . LEU A 1 179 ? -12.907 5.154 -27.877 1.00 88.25 179 LEU A N 1
ATOM 1466 C CA . LEU A 1 179 ? -12.778 3.924 -28.660 1.00 88.25 179 LEU A CA 1
ATOM 1467 C C . LEU A 1 179 ? -13.565 4.063 -29.962 1.00 88.25 179 LEU A C 1
ATOM 1469 O O . LEU A 1 179 ? -12.995 3.876 -31.027 1.00 88.25 179 LEU A O 1
ATOM 1473 N N . GLU A 1 180 ? -14.814 4.525 -29.873 1.00 86.88 180 GLU A N 1
ATOM 1474 C CA . GLU A 1 180 ? -15.652 4.824 -31.043 1.00 86.88 180 GLU A CA 1
ATOM 1475 C C . GLU A 1 180 ? -14.967 5.830 -31.980 1.00 86.88 180 GLU A C 1
ATOM 1477 O O . GLU A 1 180 ? -14.921 5.653 -33.197 1.00 86.88 180 GLU A O 1
ATOM 1482 N N . TYR A 1 181 ? -14.358 6.875 -31.406 1.00 89.06 181 TYR A N 1
ATOM 1483 C CA . TYR A 1 181 ? -13.573 7.828 -32.180 1.00 89.06 181 TYR A CA 1
ATOM 1484 C C . TYR A 1 181 ? -12.356 7.168 -32.845 1.00 89.06 181 TYR A C 1
ATOM 1486 O O . TYR A 1 181 ? -12.136 7.387 -34.032 1.00 89.06 181 TYR A O 1
ATOM 1494 N N . TYR A 1 182 ? -11.581 6.355 -32.124 1.00 90.12 182 TYR A N 1
ATOM 1495 C CA . TYR A 1 182 ? -10.423 5.646 -32.678 1.00 90.12 182 TYR A CA 1
ATOM 1496 C C . TYR A 1 182 ? -10.806 4.712 -33.841 1.00 90.12 182 TYR A C 1
ATOM 1498 O O . TYR A 1 182 ? -10.192 4.761 -34.908 1.00 90.12 182 TYR A O 1
ATOM 1506 N N . GLU A 1 183 ? -11.863 3.920 -33.671 1.00 88.19 183 GLU A N 1
ATOM 1507 C CA . GLU A 1 183 ? -12.379 3.016 -34.704 1.00 88.19 183 GLU A CA 1
ATOM 1508 C C . GLU A 1 183 ? -12.833 3.778 -35.955 1.00 88.19 183 GLU A C 1
ATOM 1510 O O . GLU A 1 183 ? -12.607 3.317 -37.073 1.00 88.19 183 GLU A O 1
ATOM 1515 N N . SER A 1 184 ? -13.382 4.987 -35.788 1.00 88.12 184 SER A N 1
ATOM 1516 C CA . SER A 1 184 ? -13.778 5.839 -36.916 1.00 88.12 184 SER A CA 1
ATOM 1517 C C . SER A 1 184 ? -12.603 6.397 -37.733 1.00 88.12 184 SER A C 1
ATOM 1519 O O . SER A 1 184 ? -12.812 6.830 -38.862 1.00 88.12 184 SER A O 1
ATOM 1521 N N . ILE A 1 185 ? -11.377 6.422 -37.189 1.00 88.88 185 ILE A N 1
ATOM 1522 C CA . ILE A 1 185 ? -10.230 7.102 -37.826 1.00 88.88 185 ILE A CA 1
ATOM 1523 C C . ILE A 1 185 ? -9.116 6.174 -38.298 1.00 88.88 185 ILE A C 1
ATOM 1525 O O . ILE A 1 185 ? -8.348 6.564 -39.177 1.00 88.88 185 ILE A O 1
ATOM 1529 N N . ILE A 1 186 ? -9.010 4.966 -37.741 1.00 84.81 186 ILE A N 1
ATOM 1530 C CA . ILE A 1 186 ? -7.868 4.069 -37.967 1.00 84.81 186 ILE A CA 1
ATOM 1531 C C . ILE A 1 186 ? -7.657 3.715 -39.452 1.00 84.81 186 ILE A C 1
ATOM 1533 O O . ILE A 1 186 ? -6.525 3.559 -39.897 1.00 84.81 186 ILE A O 1
ATOM 1537 N N . GLY A 1 187 ? -8.733 3.646 -40.244 1.00 80.56 187 GLY A N 1
ATOM 1538 C CA . GLY A 1 187 ? -8.675 3.352 -41.683 1.00 80.56 187 GLY A CA 1
ATOM 1539 C C . GLY A 1 187 ? -8.541 4.574 -42.599 1.00 80.56 187 GLY A C 1
ATOM 1540 O O . GLY A 1 187 ? -8.320 4.405 -43.805 1.00 80.56 187 GLY A O 1
ATOM 1541 N N . GLU A 1 188 ? -8.689 5.784 -42.050 1.00 85.44 188 GLU A N 1
ATOM 1542 C CA . GLU A 1 188 ? -8.683 7.053 -42.792 1.00 85.44 188 GLU A CA 1
ATOM 1543 C C . GLU A 1 188 ? -7.298 7.716 -42.817 1.00 85.44 188 GLU A C 1
ATOM 1545 O O . GLU A 1 188 ? -7.010 8.508 -43.711 1.00 85.44 188 GLU A O 1
ATOM 1550 N N . ILE A 1 189 ? -6.428 7.404 -41.851 1.00 89.06 189 ILE A N 1
ATOM 1551 C CA . ILE A 1 189 ? -5.131 8.069 -41.673 1.00 89.06 189 ILE A CA 1
ATOM 1552 C C . ILE A 1 189 ? -4.016 7.202 -42.269 1.00 89.06 189 ILE A C 1
ATOM 1554 O O . ILE A 1 189 ? -3.337 6.470 -41.552 1.00 89.06 189 ILE A O 1
ATOM 1558 N N . ARG A 1 190 ? -3.839 7.275 -43.594 1.00 88.88 190 ARG A N 1
ATOM 1559 C CA . ARG A 1 190 ? -2.873 6.429 -44.327 1.00 88.88 190 ARG A CA 1
ATOM 1560 C C . ARG A 1 190 ? -1.597 7.165 -44.709 1.00 88.88 190 ARG A C 1
ATOM 1562 O O . ARG A 1 190 ? -0.523 6.574 -44.746 1.00 88.88 190 ARG A O 1
ATOM 1569 N N . THR A 1 191 ? -1.710 8.458 -45.002 1.00 90.44 191 THR A N 1
ATOM 1570 C CA . THR A 1 191 ? -0.592 9.292 -45.460 1.00 90.44 191 THR A CA 1
ATOM 1571 C C . THR A 1 191 ? -0.253 10.402 -44.463 1.00 90.44 191 THR A C 1
ATOM 1573 O O . THR A 1 191 ? -1.045 10.732 -43.578 1.00 90.44 191 THR A O 1
ATOM 1576 N N . GLU A 1 192 ? 0.928 11.012 -44.613 1.00 89.62 192 GLU A N 1
ATOM 1577 C CA . GLU A 1 192 ? 1.334 12.194 -43.830 1.00 89.62 192 GLU A CA 1
ATOM 1578 C C . GLU A 1 192 ? 0.342 13.359 -44.015 1.00 89.62 192 GLU A C 1
ATOM 1580 O O . GLU A 1 192 ? 0.016 14.071 -43.064 1.00 89.62 192 GLU A O 1
ATOM 1585 N N . ASP A 1 193 ? -0.201 13.496 -45.226 1.00 86.19 193 ASP A N 1
ATOM 1586 C CA . ASP A 1 193 ? -1.232 14.471 -45.579 1.00 86.19 193 ASP A CA 1
ATOM 1587 C C . ASP A 1 193 ? -2.538 14.237 -44.804 1.00 86.19 193 ASP A C 1
ATOM 1589 O O . ASP A 1 193 ? -3.158 15.187 -44.314 1.00 86.19 193 ASP A O 1
ATOM 1593 N N . ASP A 1 194 ? -2.953 12.975 -44.666 1.00 89.31 194 ASP A N 1
ATOM 1594 C CA . ASP A 1 194 ? -4.151 12.595 -43.910 1.00 89.31 194 ASP A CA 1
ATOM 1595 C C . ASP A 1 194 ? -3.949 12.820 -42.412 1.00 89.31 194 ASP A C 1
ATOM 1597 O O . ASP A 1 194 ? -4.822 13.387 -41.747 1.00 89.31 194 ASP A O 1
ATOM 1601 N N . LEU A 1 195 ? -2.771 12.449 -41.892 1.00 91.50 195 LEU A N 1
ATOM 1602 C CA . LEU A 1 195 ? -2.370 12.710 -40.510 1.00 91.50 195 LEU A CA 1
ATOM 1603 C C . LEU A 1 195 ? -2.457 14.208 -40.205 1.00 91.50 195 LEU A C 1
ATOM 1605 O O . LEU A 1 195 ? -3.110 14.608 -39.240 1.00 91.50 195 LEU A O 1
ATOM 1609 N N . PHE A 1 196 ? -1.855 15.050 -41.047 1.00 88.25 196 PHE A N 1
ATOM 1610 C CA . PHE A 1 196 ? -1.855 16.496 -40.856 1.00 88.25 196 PHE A CA 1
ATOM 1611 C C . PHE A 1 196 ? -3.273 17.087 -40.901 1.00 88.25 196 PHE A C 1
ATOM 1613 O O . PHE A 1 196 ? -3.684 17.802 -39.981 1.00 88.25 196 PHE A O 1
ATOM 1620 N N . LYS A 1 197 ? -4.067 16.736 -41.924 1.00 85.69 197 LYS A N 1
ATOM 1621 C CA . LYS A 1 197 ? -5.466 17.186 -42.056 1.00 85.69 197 LYS A CA 1
ATOM 1622 C C . LYS A 1 197 ? -6.310 16.762 -40.856 1.00 85.69 197 LYS A C 1
ATOM 1624 O O . LYS A 1 197 ? -7.131 17.550 -40.376 1.00 85.69 197 LYS A O 1
ATOM 1629 N N . ARG A 1 198 ? -6.115 15.540 -40.347 1.00 88.31 198 ARG A N 1
ATOM 1630 C CA . ARG A 1 198 ? -6.867 15.032 -39.196 1.00 88.31 198 ARG A CA 1
ATOM 1631 C C . ARG A 1 198 ? -6.442 15.716 -37.904 1.00 88.31 198 ARG A C 1
ATOM 1633 O O . ARG A 1 198 ? -7.317 16.135 -37.148 1.00 88.31 198 ARG A O 1
ATOM 1640 N N . LEU A 1 199 ? -5.147 15.923 -37.673 1.00 89.50 199 LEU A N 1
ATOM 1641 C CA . LEU A 1 199 ? -4.642 16.640 -36.496 1.00 89.50 199 LEU A CA 1
ATOM 1642 C C . LEU A 1 199 ? -5.172 18.073 -36.398 1.00 89.50 199 LEU A C 1
ATOM 1644 O O . LEU A 1 199 ? -5.498 18.522 -35.299 1.00 89.50 199 LEU A O 1
ATOM 1648 N N . MET A 1 200 ? -5.312 18.768 -37.529 1.00 88.00 200 MET A N 1
ATOM 1649 C CA . MET A 1 200 ? -5.851 20.133 -37.575 1.00 88.00 200 MET A CA 1
ATOM 1650 C C . MET A 1 200 ? -7.336 20.214 -37.201 1.00 88.00 200 MET A C 1
ATOM 1652 O O . MET A 1 200 ? -7.779 21.217 -36.648 1.00 88.00 200 MET A O 1
ATOM 1656 N N . ARG A 1 201 ? -8.108 19.160 -37.483 1.00 84.75 201 ARG A N 1
ATOM 1657 C CA . ARG A 1 201 ? -9.557 19.097 -37.221 1.00 84.75 201 ARG A CA 1
ATOM 1658 C C . ARG A 1 201 ? -9.909 18.445 -35.882 1.00 84.75 201 ARG A C 1
ATOM 1660 O O . ARG A 1 201 ? -11.062 18.486 -35.464 1.00 84.75 201 ARG A O 1
ATOM 1667 N N . THR A 1 202 ? -8.936 17.824 -35.221 1.00 88.81 202 THR A N 1
ATOM 1668 C CA . THR A 1 202 ? -9.152 17.028 -34.009 1.00 88.81 202 THR A CA 1
ATOM 1669 C C . THR A 1 202 ? -8.933 17.859 -32.752 1.00 88.81 202 THR A C 1
ATOM 1671 O O . THR A 1 202 ? -7.957 18.605 -32.639 1.00 88.81 202 THR A O 1
ATOM 1674 N N . GLN A 1 203 ? -9.825 17.702 -31.770 1.00 86.56 203 GLN A N 1
ATOM 1675 C CA . GLN A 1 203 ? -9.666 18.330 -30.459 1.00 86.56 203 GLN A CA 1
ATOM 1676 C C . GLN A 1 203 ? -8.357 17.880 -29.787 1.00 86.56 203 GLN A C 1
ATOM 1678 O O . GLN A 1 203 ? -7.998 16.707 -29.913 1.00 86.56 203 GLN A O 1
ATOM 1683 N N . PRO A 1 204 ? -7.666 18.757 -29.030 1.00 82.75 204 PRO A N 1
ATOM 1684 C CA . PRO A 1 204 ? -6.367 18.455 -28.419 1.00 82.75 204 PRO A CA 1
ATOM 1685 C C . PRO A 1 204 ? -6.306 17.096 -27.707 1.00 82.75 204 PRO A C 1
ATOM 1687 O O . PRO A 1 204 ? -5.402 16.307 -27.966 1.00 82.75 204 PRO A O 1
ATOM 1690 N N . ASN A 1 205 ? -7.337 16.769 -26.925 1.00 83.44 205 ASN A N 1
ATOM 1691 C CA . ASN A 1 205 ? -7.414 15.558 -26.099 1.00 83.44 205 ASN A CA 1
ATOM 1692 C C . ASN A 1 205 ? -7.477 14.233 -26.888 1.00 83.44 205 ASN A C 1
ATOM 1694 O O . ASN A 1 205 ? -7.332 13.165 -26.289 1.00 83.44 205 ASN A O 1
ATOM 1698 N N . ASN A 1 206 ? -7.710 14.296 -28.204 1.00 88.19 206 ASN A N 1
ATOM 1699 C CA . ASN A 1 206 ? -7.793 13.139 -29.098 1.00 88.19 206 ASN A CA 1
ATOM 1700 C C . ASN A 1 206 ? -6.659 13.110 -30.136 1.00 88.19 206 ASN A C 1
ATOM 1702 O O . ASN A 1 206 ? -6.566 12.155 -30.902 1.00 88.19 206 ASN A O 1
ATOM 1706 N N . LYS A 1 207 ? -5.776 14.119 -30.176 1.00 88.69 207 LYS A N 1
ATOM 1707 C CA . LYS A 1 207 ? -4.690 14.181 -31.169 1.00 88.69 207 LYS A CA 1
ATOM 1708 C C . LYS A 1 207 ? -3.713 13.014 -31.042 1.00 88.69 207 LYS A C 1
ATOM 1710 O O . LYS A 1 207 ? -3.281 12.484 -32.058 1.00 88.69 207 LYS A O 1
ATOM 1715 N N . LEU A 1 208 ? -3.438 12.557 -29.820 1.00 91.38 208 LEU A N 1
ATOM 1716 C CA . LEU A 1 208 ? -2.595 11.384 -29.585 1.00 91.38 208 LEU A CA 1
ATOM 1717 C C . LEU A 1 208 ? -3.157 10.125 -30.268 1.00 91.38 208 LEU A C 1
ATOM 1719 O O . LEU A 1 208 ? -2.400 9.373 -30.868 1.00 91.38 208 LEU A O 1
ATOM 1723 N N . LEU A 1 209 ? -4.483 9.936 -30.276 1.00 91.62 209 LEU A N 1
ATOM 1724 C CA . LEU A 1 209 ? -5.129 8.810 -30.968 1.00 91.62 209 LEU A CA 1
ATOM 1725 C C . LEU A 1 209 ? -4.884 8.849 -32.475 1.00 91.62 209 LEU A C 1
ATOM 1727 O O . LEU A 1 209 ? -4.642 7.814 -33.087 1.00 91.62 209 LEU A O 1
ATOM 1731 N N . VAL A 1 210 ? -4.914 10.045 -33.062 1.00 92.69 210 VAL A N 1
ATOM 1732 C CA . VAL A 1 210 ? -4.647 10.263 -34.490 1.00 92.69 210 VAL A CA 1
ATOM 1733 C C . VAL A 1 210 ? -3.197 9.902 -34.822 1.00 92.69 210 VAL A C 1
ATOM 1735 O O . VAL A 1 210 ? -2.949 9.187 -35.789 1.00 92.69 210 VAL A O 1
ATOM 1738 N N . ILE A 1 211 ? -2.246 10.339 -33.991 1.00 92.94 211 ILE A N 1
ATOM 1739 C CA . ILE A 1 211 ? -0.818 10.046 -34.173 1.00 92.94 211 ILE A CA 1
ATOM 1740 C C . ILE A 1 211 ? -0.545 8.546 -34.032 1.00 92.94 211 ILE A C 1
ATOM 1742 O O . ILE A 1 211 ? 0.112 7.955 -34.885 1.00 92.94 211 ILE A O 1
ATOM 1746 N N . VAL A 1 212 ? -1.085 7.912 -32.988 1.00 93.50 212 VAL A N 1
ATOM 1747 C CA . VAL A 1 212 ? -0.922 6.470 -32.758 1.00 93.50 212 VAL A CA 1
ATOM 1748 C C . VAL A 1 212 ? -1.553 5.657 -33.891 1.00 93.50 212 VAL A C 1
ATOM 1750 O O . VAL A 1 212 ? -0.954 4.681 -34.332 1.00 93.50 212 VAL A O 1
ATOM 1753 N N . SER A 1 213 ? -2.712 6.075 -34.412 1.00 92.56 213 SER A N 1
ATOM 1754 C CA . SER A 1 213 ? -3.354 5.419 -35.565 1.00 92.56 213 SER A CA 1
ATOM 1755 C C . SER A 1 213 ? -2.447 5.429 -36.795 1.00 92.56 213 SER A C 1
ATOM 1757 O O . SER A 1 213 ? -2.258 4.391 -37.419 1.00 92.56 213 SER A O 1
ATOM 1759 N N . PHE A 1 214 ? -1.829 6.574 -37.097 1.00 94.81 214 PHE A N 1
ATOM 1760 C CA . PHE A 1 214 ? -0.874 6.688 -38.199 1.00 94.81 214 PHE A CA 1
ATOM 1761 C C . PHE A 1 214 ? 0.368 5.816 -37.996 1.00 94.81 214 PHE A C 1
ATOM 1763 O O . PHE A 1 214 ? 0.811 5.156 -38.931 1.00 94.81 214 PHE A O 1
ATOM 1770 N N . LEU A 1 215 ? 0.930 5.807 -36.782 1.00 93.25 215 LEU A N 1
ATOM 1771 C CA . LEU A 1 215 ? 2.120 5.017 -36.463 1.00 93.25 215 LEU A CA 1
ATOM 1772 C C . LEU A 1 215 ? 1.864 3.509 -36.569 1.00 93.25 215 LEU A C 1
ATOM 1774 O O . LEU A 1 215 ? 2.775 2.780 -36.950 1.00 93.25 215 LEU A O 1
ATOM 1778 N N . LEU A 1 216 ? 0.655 3.049 -36.238 1.00 92.00 216 LEU A N 1
ATOM 1779 C CA . LEU A 1 216 ? 0.257 1.641 -36.342 1.00 92.00 216 LEU A CA 1
ATOM 1780 C C . LEU A 1 216 ? -0.174 1.234 -37.759 1.00 92.00 216 LEU A C 1
ATOM 1782 O O . LEU A 1 216 ? -0.111 0.052 -38.087 1.00 92.00 216 LEU A O 1
ATOM 1786 N N . TYR A 1 217 ? -0.595 2.181 -38.603 1.00 91.19 217 TYR A N 1
ATOM 1787 C CA . TYR A 1 217 ? -0.931 1.897 -39.997 1.00 91.19 217 TYR A CA 1
ATOM 1788 C C . TYR A 1 217 ? 0.311 1.399 -40.752 1.00 91.19 217 TYR A C 1
ATOM 1790 O O . TYR A 1 217 ? 1.334 2.082 -40.774 1.00 91.19 217 TYR A O 1
ATOM 1798 N N . GLU A 1 218 ? 0.223 0.198 -41.337 1.00 88.94 218 GLU A N 1
ATOM 1799 C CA . GLU A 1 218 ? 1.303 -0.465 -42.096 1.00 88.94 218 GLU A CA 1
ATOM 1800 C C . GLU A 1 218 ? 2.680 -0.440 -41.397 1.00 88.94 218 GLU A C 1
ATOM 1802 O O . GLU A 1 218 ? 3.722 -0.314 -42.036 1.00 88.94 218 GLU A O 1
ATOM 1807 N N . ASP A 1 219 ? 2.694 -0.561 -40.066 1.00 88.38 219 ASP A N 1
ATOM 1808 C CA . ASP A 1 219 ? 3.906 -0.525 -39.242 1.00 88.38 219 ASP A CA 1
ATOM 1809 C C . ASP A 1 219 ? 4.786 0.723 -39.457 1.00 88.38 219 ASP A C 1
ATOM 1811 O O . ASP A 1 219 ? 6.016 0.661 -39.343 1.00 88.38 219 ASP A O 1
ATOM 1815 N N . ASN A 1 220 ? 4.183 1.887 -39.722 1.00 88.56 220 ASN A N 1
ATOM 1816 C CA . ASN A 1 220 ? 4.907 3.154 -39.875 1.00 88.56 220 ASN A CA 1
ATOM 1817 C C . ASN A 1 220 ? 5.882 3.439 -38.714 1.00 88.56 220 ASN A C 1
ATOM 1819 O O . ASN A 1 220 ? 6.937 4.035 -38.929 1.00 88.56 220 ASN A O 1
ATOM 1823 N N . TYR A 1 221 ? 5.602 2.964 -37.497 1.00 86.00 221 TYR A N 1
ATOM 1824 C CA . TYR A 1 221 ? 6.508 3.056 -36.346 1.00 86.00 221 TYR A CA 1
ATOM 1825 C C . TYR A 1 221 ? 7.903 2.436 -36.580 1.00 86.00 221 TYR A C 1
ATOM 1827 O O . TYR A 1 221 ? 8.856 2.800 -35.887 1.00 86.00 221 TYR A O 1
ATOM 1835 N N . LYS A 1 222 ? 8.058 1.518 -37.546 1.00 83.88 222 LYS A N 1
ATOM 1836 C CA . LYS A 1 222 ? 9.351 0.917 -37.917 1.00 83.88 222 LYS A CA 1
ATOM 1837 C C . LYS A 1 222 ? 10.229 1.870 -38.733 1.00 83.88 222 LYS A C 1
ATOM 1839 O O . LYS A 1 222 ? 11.457 1.734 -38.731 1.00 83.88 222 LYS A O 1
ATOM 1844 N N . LEU A 1 223 ? 9.631 2.852 -39.410 1.00 83.38 223 LEU A N 1
ATOM 1845 C CA . LEU A 1 223 ? 10.330 3.763 -40.313 1.00 83.38 223 LEU A CA 1
ATOM 1846 C C . LEU A 1 223 ? 11.095 4.844 -39.536 1.00 83.38 223 LEU A C 1
ATOM 1848 O O . LEU A 1 223 ? 10.516 5.645 -38.805 1.00 83.38 223 LEU A O 1
ATOM 1852 N N . ASN A 1 224 ? 12.409 4.942 -39.771 1.00 77.00 224 ASN A N 1
ATOM 1853 C CA . ASN A 1 224 ? 13.287 5.887 -39.060 1.00 77.00 224 ASN A CA 1
ATOM 1854 C C . ASN A 1 224 ? 12.861 7.357 -39.188 1.00 77.00 224 ASN A C 1
ATOM 1856 O O . ASN A 1 224 ? 13.118 8.141 -38.279 1.00 77.00 224 ASN A O 1
ATOM 1860 N N . LYS A 1 225 ? 12.202 7.743 -40.289 1.00 82.06 225 LYS A N 1
ATOM 1861 C CA . LYS A 1 225 ? 11.715 9.119 -40.486 1.00 82.06 225 LYS A CA 1
ATOM 1862 C C . LYS A 1 225 ? 10.630 9.538 -39.485 1.00 82.06 225 LYS A C 1
ATOM 1864 O O . LYS A 1 225 ? 10.408 10.731 -39.315 1.00 82.06 225 LYS A O 1
ATOM 1869 N N . TYR A 1 226 ? 9.991 8.584 -38.807 1.00 86.50 226 TYR A N 1
ATOM 1870 C CA . TYR A 1 226 ? 8.940 8.836 -37.821 1.00 86.50 226 TYR A CA 1
ATOM 1871 C C . TYR A 1 226 ? 9.392 8.598 -36.375 1.00 86.50 226 TYR A C 1
ATOM 1873 O O . TYR A 1 226 ? 8.561 8.596 -35.469 1.00 86.50 226 TYR A O 1
ATOM 1881 N N . SER A 1 227 ? 10.696 8.441 -36.124 1.00 81.44 227 SER A N 1
ATOM 1882 C CA . SER A 1 227 ? 11.231 8.170 -34.782 1.00 81.44 227 SER A CA 1
ATOM 1883 C C . SER A 1 227 ? 10.846 9.237 -33.753 1.00 81.44 227 SER A C 1
ATOM 1885 O O . SER A 1 227 ? 10.460 8.897 -32.639 1.00 81.44 227 SER A O 1
ATOM 1887 N N . SER A 1 228 ? 10.869 10.519 -34.127 1.00 80.94 228 SER A N 1
ATOM 1888 C CA . SER A 1 228 ? 10.456 11.615 -33.242 1.00 80.94 228 SER A CA 1
ATOM 1889 C C . SER A 1 228 ? 8.964 11.569 -32.906 1.00 80.94 228 SER A C 1
ATOM 1891 O O . SER A 1 228 ? 8.575 11.870 -31.781 1.00 80.94 228 SER A O 1
ATOM 1893 N N . LEU A 1 229 ? 8.129 11.166 -33.867 1.00 87.75 229 LEU A N 1
ATOM 1894 C CA . LEU A 1 229 ? 6.685 11.037 -33.673 1.00 87.75 229 LEU A CA 1
ATOM 1895 C C . LEU A 1 229 ? 6.353 9.831 -32.779 1.00 87.75 229 LEU A C 1
ATOM 1897 O O . LEU A 1 229 ? 5.457 9.906 -31.934 1.00 87.75 229 LEU A O 1
ATOM 1901 N N . LEU A 1 230 ? 7.111 8.742 -32.936 1.00 88.56 230 LEU A N 1
ATOM 1902 C CA . LEU A 1 230 ? 7.066 7.582 -32.055 1.00 88.56 230 LEU A CA 1
ATOM 1903 C C . LEU A 1 230 ? 7.471 7.959 -30.626 1.00 88.56 230 LEU A C 1
ATOM 1905 O O . LEU A 1 230 ? 6.727 7.647 -29.705 1.00 88.56 230 LEU A O 1
ATOM 1909 N N . GLU A 1 231 ? 8.598 8.654 -30.440 1.00 84.50 231 GLU A N 1
ATOM 1910 C CA . GLU A 1 231 ? 9.060 9.097 -29.116 1.00 84.50 231 GLU A CA 1
ATOM 1911 C C . GLU A 1 231 ? 7.999 9.935 -28.409 1.00 84.50 231 GLU A C 1
ATOM 1913 O O . GLU A 1 231 ? 7.574 9.587 -27.312 1.00 84.50 231 GLU A O 1
ATOM 1918 N N . PHE A 1 232 ? 7.509 10.975 -29.091 1.00 88.50 232 PHE A N 1
ATOM 1919 C CA . PHE A 1 232 ? 6.456 11.845 -28.581 1.00 88.50 232 PHE A CA 1
ATOM 1920 C C . PHE A 1 232 ? 5.239 11.040 -28.107 1.00 88.50 232 PHE A C 1
ATOM 1922 O O . PHE A 1 232 ? 4.754 11.228 -26.995 1.00 88.50 232 PHE A O 1
ATOM 1929 N N . SER A 1 233 ? 4.781 10.091 -28.927 1.00 91.12 233 SER A N 1
ATOM 1930 C CA . SER A 1 233 ? 3.613 9.271 -28.596 1.00 91.12 233 SER A CA 1
ATOM 1931 C C . SER A 1 233 ? 3.848 8.400 -27.364 1.00 91.12 233 SER A C 1
ATOM 1933 O O . SER A 1 233 ? 2.958 8.264 -26.531 1.00 91.12 233 SER A O 1
ATOM 1935 N N . ILE A 1 234 ? 5.037 7.810 -27.229 1.00 90.06 234 ILE A N 1
ATOM 1936 C CA . ILE A 1 234 ? 5.383 6.966 -26.081 1.00 90.06 234 ILE A CA 1
ATOM 1937 C C . ILE A 1 234 ? 5.436 7.793 -24.795 1.00 90.06 234 ILE A C 1
ATOM 1939 O O . ILE A 1 234 ? 4.847 7.375 -23.797 1.00 90.06 234 ILE A O 1
ATOM 1943 N N . THR A 1 235 ? 6.082 8.960 -24.822 1.00 86.81 235 THR A N 1
ATOM 1944 C CA . THR A 1 235 ? 6.162 9.864 -23.666 1.00 86.81 235 THR A CA 1
ATOM 1945 C C . THR A 1 235 ? 4.770 10.289 -23.204 1.00 86.81 235 THR A C 1
ATOM 1947 O O . THR A 1 235 ? 4.428 10.098 -22.040 1.00 86.81 235 THR A O 1
ATOM 1950 N N . GLU A 1 236 ? 3.917 10.743 -24.122 1.00 88.62 236 GLU A N 1
ATOM 1951 C CA . GLU A 1 236 ? 2.546 11.161 -23.804 1.00 88.62 236 GLU A CA 1
ATOM 1952 C C . GLU A 1 236 ? 1.698 10.012 -23.226 1.00 88.62 236 GLU A C 1
ATOM 1954 O O . GLU A 1 236 ? 0.930 10.199 -22.280 1.00 88.62 236 GLU A O 1
ATOM 1959 N N . ILE A 1 237 ? 1.849 8.787 -23.750 1.00 90.31 237 ILE A N 1
ATOM 1960 C CA . ILE A 1 237 ? 1.165 7.600 -23.208 1.00 90.31 237 ILE A CA 1
ATOM 1961 C C . ILE A 1 237 ? 1.624 7.315 -21.771 1.00 90.31 237 ILE A C 1
ATOM 1963 O O . ILE A 1 237 ? 0.805 6.952 -20.920 1.00 90.31 237 ILE A O 1
ATOM 1967 N N . GLN A 1 238 ? 2.921 7.443 -21.493 1.00 86.31 238 GLN A N 1
ATOM 1968 C CA . GLN A 1 238 ? 3.481 7.217 -20.160 1.00 86.31 238 GLN A CA 1
ATOM 1969 C C . GLN A 1 238 ? 3.023 8.287 -19.167 1.00 86.31 238 GLN A C 1
ATOM 1971 O O . GLN A 1 238 ? 2.586 7.941 -18.068 1.00 86.31 238 GLN A O 1
ATOM 1976 N N . GLU A 1 239 ? 3.035 9.559 -19.560 1.00 85.06 239 GLU A N 1
ATOM 1977 C CA . GLU A 1 239 ? 2.522 10.661 -18.742 1.00 85.06 239 GLU A CA 1
ATOM 1978 C C . GLU A 1 239 ? 1.033 10.487 -18.432 1.00 85.06 239 GLU A C 1
ATOM 1980 O O . GLU A 1 239 ? 0.615 10.594 -17.277 1.00 85.06 239 GLU A O 1
ATOM 1985 N N . PHE A 1 240 ? 0.230 10.112 -19.432 1.00 82.25 240 PHE A N 1
ATOM 1986 C CA . PHE A 1 240 ? -1.189 9.830 -19.230 1.00 82.25 240 PHE A CA 1
ATOM 1987 C C . PHE A 1 240 ? -1.417 8.690 -18.224 1.00 82.25 240 PHE A C 1
ATOM 1989 O O . PHE A 1 240 ? -2.287 8.798 -17.350 1.00 82.25 240 PHE A O 1
ATOM 1996 N N . LYS A 1 241 ? -0.631 7.606 -18.313 1.00 82.00 241 LYS A N 1
ATOM 1997 C CA . LYS A 1 241 ? -0.677 6.500 -17.342 1.00 82.00 241 LYS A CA 1
ATOM 1998 C C . LYS A 1 241 ? -0.317 6.986 -15.937 1.00 82.00 241 LYS A C 1
ATOM 2000 O O . LYS A 1 241 ? -1.048 6.680 -15.002 1.00 82.00 241 LYS A O 1
ATOM 2005 N N . LEU A 1 242 ? 0.755 7.764 -15.788 1.00 80.25 242 LEU A N 1
ATOM 2006 C CA . LEU A 1 242 ? 1.203 8.287 -14.493 1.00 80.25 242 LEU A CA 1
ATOM 2007 C C . LEU A 1 242 ? 0.141 9.171 -13.829 1.00 80.25 242 LEU A C 1
ATOM 2009 O O . LEU A 1 242 ? -0.204 8.943 -12.671 1.00 80.25 242 LEU A O 1
ATOM 2013 N N . ILE A 1 243 ? -0.433 10.120 -14.572 1.00 80.19 243 ILE A N 1
ATOM 2014 C CA . ILE A 1 243 ? -1.480 11.016 -14.059 1.00 80.19 243 ILE A CA 1
ATOM 2015 C C . ILE A 1 243 ? -2.719 10.218 -13.638 1.00 80.19 243 ILE A C 1
ATOM 2017 O O . ILE A 1 243 ? -3.312 10.488 -12.594 1.00 80.19 243 ILE A O 1
ATOM 2021 N N . THR A 1 244 ? -3.117 9.228 -14.440 1.00 79.25 244 THR A N 1
ATOM 2022 C CA . THR A 1 244 ? -4.292 8.398 -14.143 1.00 79.25 244 THR A CA 1
ATOM 2023 C C . THR A 1 244 ? -4.071 7.562 -12.884 1.00 79.25 244 THR A C 1
ATOM 2025 O O . THR A 1 244 ? -4.930 7.550 -12.006 1.00 79.25 244 THR A O 1
ATOM 2028 N N . THR A 1 245 ? -2.909 6.917 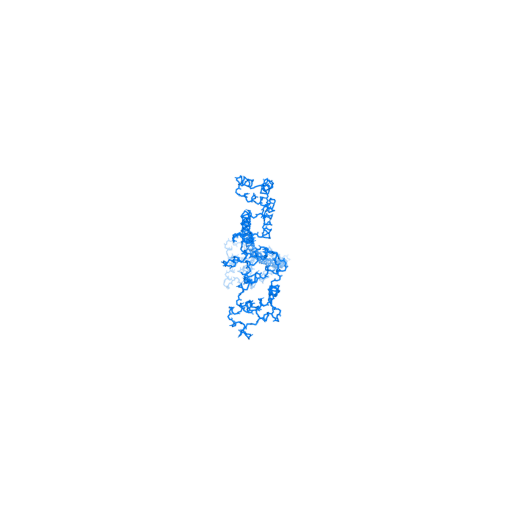-12.758 1.00 78.81 245 THR A N 1
ATOM 2029 C CA . THR A 1 245 ? -2.552 6.133 -11.569 1.00 78.81 245 THR A CA 1
ATOM 2030 C C . THR A 1 245 ? -2.472 7.009 -10.320 1.00 78.81 245 THR A C 1
ATOM 2032 O O . THR A 1 245 ? -3.001 6.615 -9.286 1.00 78.81 245 THR A O 1
ATOM 2035 N N . SER A 1 246 ? -1.893 8.214 -10.411 1.00 78.88 246 SER A N 1
ATOM 2036 C CA . SER A 1 246 ? -1.829 9.157 -9.281 1.00 78.88 246 SER A CA 1
ATOM 2037 C C . SER A 1 246 ? -3.220 9.513 -8.764 1.00 78.88 246 SER A C 1
ATOM 2039 O O . SER A 1 246 ? -3.473 9.422 -7.569 1.00 78.88 246 SER A O 1
ATOM 2041 N N . LYS A 1 247 ? -4.158 9.830 -9.665 1.00 79.38 247 LYS A N 1
ATOM 2042 C CA . LYS A 1 247 ? -5.540 10.165 -9.286 1.00 79.38 247 LYS A CA 1
ATOM 2043 C C . LYS A 1 247 ? -6.287 8.996 -8.645 1.00 79.38 247 LYS A C 1
ATOM 2045 O O . LYS A 1 247 ? -7.099 9.210 -7.751 1.00 79.38 247 LYS A O 1
ATOM 2050 N N . ILE A 1 248 ? -6.046 7.770 -9.115 1.00 80.19 248 ILE A N 1
ATOM 2051 C CA . ILE A 1 248 ? -6.635 6.566 -8.511 1.00 80.19 248 ILE A CA 1
ATOM 2052 C C . ILE A 1 248 ? -6.090 6.382 -7.093 1.00 80.19 248 ILE A C 1
ATOM 2054 O O . ILE A 1 248 ? -6.875 6.212 -6.166 1.00 80.19 248 ILE A O 1
ATOM 2058 N N . LEU A 1 249 ? -4.770 6.488 -6.920 1.00 81.25 249 LEU A N 1
ATOM 2059 C CA . LEU A 1 249 ? -4.119 6.363 -5.615 1.00 81.25 249 LEU A CA 1
ATOM 2060 C C . LEU A 1 249 ? -4.570 7.446 -4.628 1.00 81.25 249 LEU A C 1
ATOM 2062 O O . LEU A 1 249 ? -4.804 7.140 -3.464 1.00 81.25 249 LEU A O 1
ATOM 2066 N N . GLU A 1 250 ? -4.718 8.693 -5.078 1.00 84.69 250 GLU A N 1
ATOM 2067 C CA . GLU A 1 250 ? -5.246 9.791 -4.257 1.00 84.69 250 GLU A CA 1
ATOM 2068 C C . GLU A 1 250 ? -6.654 9.477 -3.746 1.00 84.69 250 GLU A C 1
ATOM 2070 O O . GLU A 1 250 ? -6.916 9.594 -2.550 1.00 84.69 250 GLU A O 1
ATOM 2075 N N . LYS A 1 251 ? -7.537 8.991 -4.625 1.00 86.81 251 LYS A N 1
ATOM 2076 C CA . LYS A 1 251 ? -8.895 8.603 -4.240 1.00 86.81 251 LYS A CA 1
ATOM 2077 C C . LYS A 1 251 ? -8.910 7.419 -3.267 1.00 86.81 251 LYS A C 1
ATOM 2079 O O . LYS A 1 251 ? -9.623 7.455 -2.270 1.00 86.81 251 LYS A O 1
ATOM 2084 N N . GLU A 1 252 ? -8.110 6.384 -3.523 1.00 83.06 252 GLU A N 1
ATOM 2085 C CA . GLU A 1 252 ? -7.992 5.235 -2.613 1.00 83.06 252 GLU A CA 1
ATOM 2086 C C . GLU A 1 252 ? -7.469 5.650 -1.229 1.00 83.06 252 GLU A C 1
ATOM 2088 O O . GLU A 1 252 ? -7.893 5.102 -0.207 1.00 83.06 252 GLU A O 1
ATOM 2093 N N . LEU A 1 253 ? -6.567 6.635 -1.174 1.00 87.12 253 LEU A N 1
ATOM 2094 C CA . LEU A 1 253 ? -6.067 7.200 0.076 1.00 87.12 253 LEU A CA 1
ATOM 2095 C C . LEU A 1 253 ? -7.176 7.938 0.842 1.00 87.12 253 LEU A C 1
ATOM 2097 O O . LEU A 1 253 ? -7.313 7.735 2.051 1.00 87.12 253 LEU A O 1
ATOM 2101 N N . GLU A 1 254 ? -7.966 8.766 0.154 1.00 86.94 254 GLU A N 1
ATOM 2102 C CA . GLU A 1 254 ? -9.119 9.465 0.734 1.00 86.94 254 GLU A CA 1
ATOM 2103 C C . GLU A 1 254 ? -10.144 8.475 1.305 1.00 86.94 254 GLU A C 1
ATOM 2105 O O . GLU A 1 254 ? -10.520 8.588 2.477 1.00 86.94 254 GLU A O 1
ATOM 2110 N N . ASP A 1 255 ? -10.512 7.448 0.535 1.00 85.75 255 ASP A N 1
ATOM 2111 C CA . ASP A 1 255 ? -11.442 6.398 0.965 1.00 85.75 255 ASP A CA 1
ATOM 2112 C C . ASP A 1 255 ? -10.907 5.649 2.206 1.00 85.75 255 ASP A C 1
ATOM 2114 O O . ASP A 1 255 ? -11.648 5.374 3.155 1.00 85.75 255 ASP A O 1
ATOM 2118 N N . ASN A 1 256 ? -9.596 5.376 2.269 1.00 86.12 256 ASN A N 1
ATOM 2119 C CA . ASN A 1 256 ? -8.969 4.731 3.429 1.00 86.12 256 ASN A CA 1
ATOM 2120 C C . ASN A 1 256 ? -9.016 5.609 4.691 1.00 86.12 256 ASN A C 1
ATOM 2122 O O . ASN A 1 256 ? -9.212 5.101 5.800 1.00 86.12 256 ASN A O 1
ATOM 2126 N N . ILE A 1 257 ? -8.833 6.924 4.538 1.00 87.88 257 ILE A N 1
ATOM 2127 C CA . ILE A 1 257 ? -8.922 7.886 5.644 1.00 87.88 257 ILE A CA 1
ATOM 2128 C C . ILE A 1 257 ? -10.350 7.923 6.197 1.00 87.88 257 ILE A C 1
ATOM 2130 O O . ILE A 1 257 ? -10.523 7.869 7.419 1.00 87.88 257 ILE A O 1
ATOM 2134 N N . ILE A 1 258 ? -11.358 7.961 5.320 1.00 89.06 258 ILE A N 1
ATOM 2135 C CA . ILE A 1 258 ? -12.776 7.927 5.707 1.00 89.06 258 ILE A CA 1
ATOM 2136 C C . ILE A 1 258 ? -13.077 6.633 6.467 1.00 89.06 258 ILE A C 1
ATOM 2138 O O . ILE A 1 258 ? -13.539 6.689 7.607 1.00 89.06 258 ILE A O 1
ATOM 2142 N N . TYR A 1 259 ? -12.702 5.482 5.906 1.00 85.88 259 TYR A N 1
ATOM 2143 C CA . TYR A 1 259 ? -12.930 4.181 6.536 1.00 85.88 259 TYR A CA 1
ATOM 2144 C C . TYR A 1 259 ? -12.270 4.071 7.919 1.00 85.88 259 TYR A C 1
ATOM 2146 O O . TYR A 1 259 ? -12.861 3.569 8.874 1.00 85.88 259 TYR A O 1
ATOM 2154 N N . LYS A 1 260 ? -11.039 4.579 8.076 1.00 87.56 260 LYS A N 1
ATOM 2155 C CA . LYS A 1 260 ? -10.363 4.618 9.384 1.00 87.56 260 LYS A CA 1
ATOM 2156 C C . LYS A 1 260 ? -11.105 5.475 10.403 1.00 87.56 260 LYS A C 1
ATOM 2158 O O . LYS A 1 260 ? -11.092 5.131 11.585 1.00 87.56 260 LYS A O 1
ATOM 2163 N N . LYS A 1 261 ? -11.705 6.587 9.975 1.00 88.75 261 LYS A N 1
ATOM 2164 C CA . LYS A 1 261 ? -12.489 7.458 10.853 1.00 88.75 261 LYS A CA 1
ATOM 2165 C C . LYS A 1 261 ? -13.769 6.757 11.312 1.00 88.75 261 LYS A C 1
ATOM 2167 O O . LYS A 1 261 ? -13.987 6.671 12.516 1.00 88.75 261 LYS A O 1
ATOM 2172 N N . GLU A 1 262 ? -14.531 6.179 10.386 1.00 87.38 262 GLU A N 1
ATOM 2173 C CA . GLU A 1 262 ? -15.749 5.415 10.699 1.00 87.38 262 GLU A CA 1
ATOM 2174 C C . GLU A 1 262 ? -15.457 4.251 11.654 1.00 87.38 262 GLU A C 1
ATOM 2176 O O . GLU A 1 262 ? -16.173 4.028 12.626 1.00 87.38 262 GLU A O 1
ATOM 2181 N N . ASN A 1 263 ? -14.350 3.540 11.436 1.00 89.31 263 ASN A N 1
ATOM 2182 C CA . ASN A 1 263 ? -13.973 2.407 12.274 1.00 89.31 263 ASN A CA 1
ATOM 2183 C C . ASN A 1 263 ? -13.553 2.835 13.696 1.00 89.31 263 ASN A C 1
ATOM 2185 O O . ASN A 1 263 ? -13.775 2.104 14.659 1.00 89.31 263 ASN A O 1
ATOM 2189 N N . ARG A 1 264 ? -12.966 4.029 13.864 1.00 91.31 264 ARG A N 1
ATOM 2190 C CA . ARG A 1 264 ? -12.721 4.598 15.203 1.00 91.31 264 ARG A CA 1
ATOM 2191 C C . ARG A 1 264 ? -14.033 4.913 15.914 1.00 91.31 264 ARG A C 1
ATOM 2193 O O . ARG A 1 264 ? -14.213 4.462 17.038 1.00 91.31 264 ARG A O 1
ATOM 2200 N N . GLU A 1 265 ? -14.959 5.590 15.237 1.00 89.50 265 GLU A N 1
ATOM 2201 C CA . GLU A 1 265 ? -16.279 5.915 15.796 1.00 89.50 265 GLU A CA 1
ATOM 2202 C C . GLU A 1 265 ? -17.052 4.648 16.203 1.00 89.50 265 GLU A C 1
ATOM 2204 O O . GLU A 1 265 ? -17.659 4.602 17.274 1.00 89.50 265 GLU A O 1
ATOM 2209 N N . LEU A 1 266 ? -16.978 3.586 15.394 1.00 89.94 266 LEU A N 1
ATOM 2210 C CA . LEU A 1 266 ? -17.604 2.301 15.705 1.00 89.94 266 LEU A CA 1
ATOM 2211 C C . LEU A 1 266 ? -16.984 1.638 16.947 1.00 89.94 266 LEU A C 1
ATOM 2213 O O . LEU A 1 266 ? -17.702 1.095 17.787 1.00 89.94 266 LEU A O 1
ATOM 2217 N N . ASN A 1 267 ? -15.656 1.687 17.083 1.00 90.75 267 ASN A N 1
ATOM 2218 C CA . ASN A 1 267 ? -14.967 1.145 18.255 1.00 90.75 267 ASN A CA 1
ATOM 2219 C C . ASN A 1 267 ? -15.341 1.905 19.534 1.00 90.75 267 ASN A C 1
ATOM 2221 O O . ASN A 1 267 ? -15.646 1.265 20.542 1.00 90.75 267 ASN A O 1
ATOM 2225 N N . ASP A 1 268 ? -15.414 3.236 19.472 1.00 92.06 268 ASP A N 1
ATOM 2226 C CA . ASP A 1 268 ? -15.850 4.068 20.598 1.00 92.06 268 ASP A CA 1
ATOM 2227 C C . ASP A 1 268 ? -17.297 3.727 21.009 1.00 92.06 268 ASP A C 1
ATOM 2229 O O . ASP A 1 268 ? -17.614 3.611 22.195 1.00 92.06 268 ASP A O 1
ATOM 2233 N N . GLN A 1 269 ? -18.193 3.489 20.041 1.00 91.56 269 GLN A N 1
ATOM 2234 C CA . GLN A 1 269 ? -19.564 3.036 20.317 1.00 91.56 269 GLN A CA 1
ATOM 2235 C C . GLN A 1 269 ? -19.602 1.660 20.995 1.00 91.56 269 GLN A C 1
ATOM 2237 O O . GLN A 1 269 ? -20.355 1.466 21.952 1.00 91.56 269 GLN A O 1
ATOM 2242 N N . VAL A 1 270 ? -18.788 0.707 20.533 1.00 92.25 270 VAL A N 1
ATOM 2243 C CA . VAL A 1 270 ? -18.691 -0.630 21.141 1.00 92.25 270 VAL A CA 1
ATOM 2244 C C . VAL A 1 270 ? -18.182 -0.543 22.578 1.00 92.25 270 VAL A C 1
ATOM 2246 O O . VAL A 1 270 ? -18.687 -1.252 23.452 1.00 92.25 270 VAL A O 1
ATOM 2249 N N . GLU A 1 271 ? -17.203 0.316 22.848 1.00 93.44 271 GLU A N 1
ATOM 2250 C CA . GLU A 1 271 ? -16.672 0.516 24.195 1.00 93.44 271 GLU A CA 1
ATOM 2251 C C . GLU A 1 271 ? -17.721 1.135 25.128 1.00 93.44 271 GLU A C 1
ATOM 2253 O O . GLU A 1 271 ? -17.976 0.597 26.210 1.00 93.44 271 GLU A O 1
ATOM 2258 N N . ASN A 1 272 ? -18.441 2.159 24.665 1.00 92.88 272 ASN A N 1
ATOM 2259 C CA . ASN A 1 272 ? -19.558 2.754 25.402 1.00 92.88 272 ASN A CA 1
ATOM 2260 C C . ASN A 1 272 ? -20.675 1.737 25.698 1.00 92.88 272 ASN A C 1
ATOM 2262 O O . ASN A 1 272 ? -21.180 1.673 26.821 1.00 92.88 272 ASN A O 1
ATOM 2266 N N . LEU A 1 273 ? -21.031 0.888 24.729 1.00 92.56 273 LEU A N 1
ATOM 2267 C CA . LEU A 1 273 ? -22.022 -0.176 24.925 1.00 92.56 273 LEU A CA 1
ATOM 2268 C C . LEU A 1 273 ? -21.560 -1.222 25.945 1.00 92.56 273 LEU A C 1
ATOM 2270 O O . LEU A 1 273 ? -22.371 -1.697 26.743 1.00 92.56 273 LEU A O 1
ATOM 2274 N N . LYS A 1 274 ? -20.267 -1.570 25.968 1.00 93.19 274 LYS A N 1
ATOM 2275 C CA . LYS A 1 274 ? -19.704 -2.470 26.989 1.00 93.19 274 LYS A CA 1
ATOM 2276 C C . LYS A 1 274 ? -19.788 -1.861 28.386 1.00 93.19 274 LYS A C 1
ATOM 2278 O O . LYS A 1 274 ? -20.131 -2.576 29.329 1.00 93.19 274 LYS A O 1
ATOM 2283 N N . ILE A 1 275 ? -19.497 -0.566 28.526 1.00 93.75 275 ILE A N 1
ATOM 2284 C CA . ILE A 1 275 ? -19.625 0.153 29.802 1.00 93.75 275 ILE A CA 1
ATOM 2285 C C . ILE A 1 275 ? -21.083 0.115 30.271 1.00 93.75 275 ILE A C 1
ATOM 2287 O O . ILE A 1 275 ? -21.350 -0.380 31.368 1.00 93.75 275 ILE A O 1
ATOM 2291 N N . ALA A 1 276 ? -22.025 0.512 29.411 1.00 92.38 276 ALA A N 1
ATOM 2292 C CA . ALA A 1 276 ? -23.452 0.491 29.725 1.00 92.38 276 ALA A CA 1
ATOM 2293 C C . ALA A 1 276 ? -23.936 -0.919 30.108 1.00 92.38 276 ALA A C 1
ATOM 2295 O O . ALA A 1 276 ? -24.626 -1.096 31.110 1.00 92.38 276 ALA A O 1
ATOM 2296 N N . HIS A 1 277 ? -23.533 -1.953 29.363 1.00 93.12 277 HIS A N 1
ATOM 2297 C CA . HIS A 1 277 ? -23.889 -3.339 29.673 1.00 93.12 277 HIS A CA 1
ATOM 2298 C C . HIS A 1 277 ? -23.391 -3.776 31.061 1.00 93.12 277 HIS A C 1
ATOM 2300 O O . HIS A 1 277 ? -24.122 -4.425 31.813 1.00 93.12 277 HIS A O 1
ATOM 2306 N N . ASN A 1 278 ? -22.165 -3.398 31.429 1.00 93.06 278 ASN A N 1
ATOM 2307 C CA . ASN A 1 278 ? -21.609 -3.706 32.745 1.00 93.06 278 ASN A CA 1
ATOM 2308 C C . ASN A 1 278 ? -22.353 -2.983 33.876 1.00 93.06 278 ASN A C 1
ATOM 2310 O O . ASN A 1 278 ? -22.580 -3.580 34.932 1.00 93.06 278 ASN A O 1
ATOM 2314 N N . GLU A 1 279 ? -22.765 -1.732 33.666 1.00 94.00 279 GLU A N 1
ATOM 2315 C CA . GLU A 1 279 ? -23.604 -0.993 34.616 1.00 94.00 279 GLU A CA 1
ATOM 2316 C C . GLU A 1 279 ? -24.976 -1.649 34.787 1.00 94.00 279 GLU A C 1
ATOM 2318 O O . GLU A 1 279 ? -25.391 -1.919 35.916 1.00 94.00 279 GLU A O 1
ATOM 2323 N N . TYR A 1 280 ? -25.641 -2.006 33.684 1.00 92.75 280 TYR A N 1
ATOM 2324 C CA . TYR A 1 280 ? -26.907 -2.741 33.719 1.00 92.75 280 TYR A CA 1
ATOM 2325 C C . TYR A 1 280 ? -26.782 -4.059 34.479 1.00 92.75 280 TYR A C 1
ATOM 2327 O O . TYR A 1 280 ? -27.624 -4.366 35.322 1.00 92.75 280 TYR A O 1
ATOM 2335 N N . LYS A 1 281 ? -25.711 -4.822 34.241 1.00 93.88 281 LYS A N 1
ATOM 2336 C CA . LYS A 1 281 ? -25.464 -6.086 34.940 1.00 93.88 281 LYS A CA 1
ATOM 2337 C C . LYS A 1 281 ? -25.286 -5.884 36.448 1.00 93.88 281 LYS A C 1
ATOM 2339 O O . LYS A 1 281 ? -25.839 -6.654 37.228 1.00 93.88 281 LYS A O 1
ATOM 2344 N N . ARG A 1 282 ? -24.555 -4.845 36.872 1.00 93.38 282 ARG A N 1
ATOM 2345 C CA . ARG A 1 282 ? -24.400 -4.501 38.299 1.00 93.38 282 ARG A CA 1
ATOM 2346 C C . ARG A 1 282 ? -25.729 -4.101 38.935 1.00 93.38 282 ARG A C 1
ATOM 2348 O O . ARG A 1 282 ? -26.053 -4.591 40.014 1.00 93.38 282 ARG A O 1
ATOM 2355 N N . ASN A 1 283 ? -26.509 -3.262 38.255 1.00 93.12 283 ASN A N 1
ATOM 2356 C CA . ASN A 1 283 ? -27.828 -2.841 38.729 1.00 93.12 283 ASN A CA 1
ATOM 2357 C C . ASN A 1 283 ? -28.795 -4.025 38.840 1.00 93.12 283 ASN A C 1
ATOM 2359 O O . ASN A 1 283 ? -29.536 -4.117 39.814 1.00 93.12 283 ASN A O 1
ATOM 2363 N N . PHE A 1 284 ? -28.747 -4.956 37.886 1.00 93.31 284 PHE A N 1
ATOM 2364 C CA . PHE A 1 284 ? -29.558 -6.169 37.911 1.00 93.31 284 PHE A CA 1
ATOM 2365 C C . PHE A 1 284 ? -29.219 -7.069 39.105 1.00 93.31 284 PHE A C 1
ATOM 2367 O O . PHE A 1 284 ? -30.123 -7.519 39.800 1.00 93.31 284 PHE A O 1
ATOM 2374 N N . ILE A 1 285 ? -27.928 -7.288 39.385 1.00 94.25 285 ILE A N 1
ATOM 2375 C CA . ILE A 1 285 ? -27.490 -8.069 40.555 1.00 94.25 285 ILE A CA 1
ATOM 2376 C C . ILE A 1 285 ? -27.999 -7.426 41.849 1.00 94.25 285 ILE A C 1
ATOM 2378 O O . ILE A 1 285 ? -28.558 -8.114 42.698 1.00 94.25 285 ILE A O 1
ATOM 2382 N N . LYS A 1 286 ? -27.866 -6.101 41.978 1.00 94.31 286 LYS A N 1
ATOM 2383 C CA . LYS A 1 286 ? -28.357 -5.372 43.151 1.00 94.31 286 LYS A CA 1
ATOM 2384 C C . LYS A 1 286 ? -29.874 -5.514 43.321 1.00 94.31 286 LYS A C 1
ATOM 2386 O O . LYS A 1 286 ? -30.343 -5.769 44.425 1.00 94.31 286 LYS A O 1
ATOM 2391 N N . LEU A 1 287 ? -30.630 -5.397 42.229 1.00 93.50 287 LEU A N 1
ATOM 2392 C CA . LEU A 1 287 ? -32.083 -5.562 42.246 1.00 93.50 287 LEU A CA 1
ATOM 2393 C C . LEU A 1 287 ? -32.499 -6.985 42.658 1.00 93.50 287 LEU A C 1
ATOM 2395 O O . LEU A 1 287 ? -33.447 -7.139 43.424 1.00 93.50 287 LEU A O 1
ATOM 2399 N N . ASP A 1 288 ? -31.793 -8.015 42.182 1.00 93.81 288 ASP A N 1
ATOM 2400 C CA . ASP A 1 288 ? -32.042 -9.412 42.565 1.00 93.81 288 ASP A CA 1
ATOM 2401 C C . ASP A 1 288 ? -31.776 -9.654 44.063 1.00 93.81 288 ASP A C 1
ATOM 2403 O O . ASP A 1 288 ? -32.563 -10.315 44.745 1.00 93.81 288 ASP A O 1
ATOM 2407 N N . GLU A 1 289 ? -30.705 -9.071 44.609 1.00 94.06 289 GLU A N 1
ATOM 2408 C CA . GLU A 1 289 ? -30.412 -9.125 46.046 1.00 94.06 289 GLU A CA 1
ATOM 2409 C C . GLU A 1 289 ? -31.476 -8.409 46.888 1.00 94.06 289 GLU A C 1
ATOM 2411 O O . GLU A 1 289 ? -31.918 -8.943 47.911 1.00 94.06 289 GLU A O 1
ATOM 2416 N N . ASP A 1 290 ? -31.910 -7.223 46.460 1.00 93.38 290 ASP A N 1
ATOM 2417 C CA . ASP A 1 290 ? -32.950 -6.454 47.146 1.00 93.38 290 ASP A CA 1
ATOM 2418 C C . ASP A 1 290 ? -34.299 -7.190 47.109 1.00 93.38 290 ASP A C 1
ATOM 2420 O O . ASP A 1 290 ? -34.991 -7.269 48.129 1.00 93.38 290 ASP A O 1
ATOM 2424 N N . LEU A 1 291 ? -34.640 -7.823 45.980 1.00 93.44 291 LEU A N 1
ATOM 2425 C CA . LEU A 1 291 ? -35.835 -8.657 45.853 1.00 93.44 291 LEU A CA 1
ATOM 2426 C C . LEU A 1 291 ? -35.785 -9.863 46.801 1.00 93.44 291 LEU A C 1
ATOM 2428 O O . LEU A 1 291 ? -36.767 -10.146 47.489 1.00 93.44 291 LEU A O 1
ATOM 2432 N N . LYS A 1 292 ? -34.644 -10.557 46.887 1.00 93.38 292 LYS A N 1
ATOM 2433 C CA . LYS A 1 292 ? -34.459 -11.687 47.814 1.00 93.38 292 LYS A CA 1
ATOM 2434 C C . LYS A 1 292 ? -34.632 -11.263 49.271 1.00 93.38 292 LYS A C 1
ATOM 2436 O O . LYS A 1 292 ? -35.339 -11.943 50.016 1.00 93.38 292 LYS A O 1
ATOM 2441 N N . LYS A 1 293 ? -34.049 -10.127 49.671 1.00 93.38 293 LYS A N 1
ATOM 2442 C CA . LYS A 1 293 ? -34.222 -9.568 51.024 1.00 93.38 293 LYS A CA 1
ATOM 2443 C C . LYS A 1 293 ? -35.682 -9.222 51.309 1.00 93.38 293 LYS A C 1
ATOM 2445 O O . LYS A 1 293 ? -36.194 -9.580 52.368 1.00 93.38 293 LYS A O 1
ATOM 2450 N N . ALA A 1 294 ? -36.363 -8.577 50.363 1.00 90.88 294 ALA A N 1
ATOM 2451 C CA . ALA A 1 294 ? -37.775 -8.228 50.501 1.00 90.88 294 ALA A CA 1
ATOM 2452 C C . ALA A 1 294 ? -38.666 -9.474 50.650 1.00 90.88 294 ALA A C 1
ATOM 2454 O O . ALA A 1 294 ? -39.535 -9.511 51.521 1.00 90.88 294 ALA A O 1
ATOM 2455 N N . LEU A 1 295 ? -38.418 -10.522 49.858 1.00 92.38 295 LEU A N 1
ATOM 2456 C CA . LEU A 1 295 ? -39.138 -11.796 49.962 1.00 92.38 295 LEU A CA 1
ATOM 2457 C C . LEU A 1 295 ? -38.901 -12.489 51.309 1.00 92.38 295 LEU A C 1
ATOM 2459 O O . LEU A 1 295 ? -39.840 -13.033 51.893 1.00 92.38 295 LEU A O 1
ATOM 2463 N N . GLN A 1 296 ? -37.672 -12.446 51.829 1.00 93.44 296 GLN A N 1
ATOM 2464 C CA . GLN A 1 296 ? -37.358 -12.991 53.147 1.00 93.44 296 GLN A CA 1
ATOM 2465 C C . GLN A 1 296 ? -38.095 -12.232 54.259 1.00 93.44 296 GLN A C 1
ATOM 2467 O O . GLN A 1 296 ? -38.779 -12.854 55.069 1.00 93.44 296 GLN A O 1
ATOM 2472 N N . MET A 1 297 ? -38.048 -10.896 54.243 1.00 92.06 297 MET A N 1
ATOM 2473 C CA . MET A 1 297 ? -38.784 -10.061 55.200 1.00 92.06 297 MET A CA 1
ATOM 2474 C C . MET A 1 297 ? -40.294 -10.319 55.159 1.00 92.06 297 MET A C 1
ATOM 2476 O O . MET A 1 297 ? -40.943 -10.383 56.203 1.00 92.06 297 MET A O 1
ATOM 2480 N N . LEU A 1 298 ? -40.865 -10.488 53.963 1.00 91.44 298 LEU A N 1
ATOM 2481 C CA . LEU A 1 298 ? -42.282 -10.799 53.801 1.00 91.44 298 LEU A CA 1
ATOM 2482 C C . LEU A 1 298 ? -42.640 -12.146 54.445 1.00 91.44 298 LEU A C 1
ATOM 2484 O O . LEU A 1 298 ? -43.649 -12.241 55.147 1.00 91.44 298 LEU A O 1
ATOM 2488 N N . ASN A 1 299 ? -41.811 -13.172 54.236 1.00 90.69 299 ASN A N 1
ATOM 2489 C CA . ASN A 1 299 ? -42.006 -14.484 54.849 1.00 90.69 299 ASN A CA 1
ATOM 2490 C C . ASN A 1 299 ? -41.907 -14.417 56.377 1.00 90.69 299 ASN A C 1
ATOM 2492 O O . ASN A 1 299 ? -42.785 -14.948 57.058 1.00 90.69 299 ASN A O 1
ATOM 2496 N N . ASP A 1 300 ? -40.911 -13.715 56.914 1.00 90.56 300 ASP A N 1
ATOM 2497 C CA . ASP A 1 300 ? -40.737 -13.560 58.361 1.00 90.56 300 ASP A CA 1
ATOM 2498 C C . ASP A 1 300 ? -41.941 -12.853 59.000 1.00 90.56 300 ASP A C 1
ATOM 2500 O O . ASP A 1 300 ? -42.473 -13.304 60.020 1.00 90.56 300 ASP A O 1
ATOM 2504 N N . THR A 1 301 ? -42.434 -11.780 58.376 1.00 88.69 301 THR A N 1
ATOM 2505 C CA . THR A 1 301 ? -43.639 -11.071 58.831 1.00 88.69 301 THR A CA 1
ATOM 2506 C C . THR A 1 301 ? -44.878 -11.959 58.757 1.00 88.69 301 THR A C 1
ATOM 2508 O O . THR A 1 301 ? -45.673 -11.989 59.697 1.00 88.69 301 THR A O 1
ATOM 2511 N N . LYS A 1 302 ? -45.035 -12.742 57.684 1.00 89.44 302 LYS A N 1
ATOM 2512 C CA . LYS A 1 302 ? -46.155 -13.679 57.542 1.00 89.44 302 LYS A CA 1
ATOM 2513 C C . LYS A 1 302 ? -46.150 -14.730 58.655 1.00 89.44 302 LYS A C 1
ATOM 2515 O O . LYS A 1 302 ? -47.197 -14.996 59.241 1.00 89.44 302 LYS A O 1
ATOM 2520 N N . VAL A 1 303 ? -44.986 -15.289 58.990 1.00 89.44 303 VAL A N 1
ATOM 2521 C CA . VAL A 1 303 ? -44.842 -16.261 60.089 1.00 89.44 303 VAL A CA 1
ATOM 2522 C C . VAL A 1 303 ? -45.185 -15.627 61.440 1.00 89.44 303 VAL A C 1
ATOM 2524 O O . VAL A 1 303 ? -45.917 -16.230 62.231 1.00 89.44 303 VAL A O 1
ATOM 2527 N N . LYS A 1 304 ? -44.719 -14.397 61.699 1.00 88.75 304 LYS A N 1
ATOM 2528 C CA . LYS A 1 304 ? -45.064 -13.654 62.922 1.00 88.75 304 LYS A CA 1
ATOM 2529 C C . LYS A 1 304 ? -46.568 -13.412 63.038 1.00 88.75 304 LYS A C 1
ATOM 2531 O O . LYS A 1 304 ? -47.138 -13.717 64.082 1.00 88.75 304 LYS A O 1
ATOM 2536 N N . ASN A 1 305 ? -47.220 -12.958 61.968 1.00 86.19 305 ASN A N 1
ATOM 2537 C CA . ASN A 1 305 ? -48.664 -12.712 61.964 1.00 86.19 305 ASN A CA 1
ATOM 2538 C C . ASN A 1 305 ? -49.466 -13.992 62.209 1.00 86.19 305 ASN A C 1
ATOM 2540 O O . ASN A 1 305 ? -50.341 -13.999 63.067 1.00 86.19 305 ASN A O 1
ATOM 2544 N N . ILE A 1 306 ? -49.113 -15.103 61.551 1.00 88.75 306 ILE A N 1
ATOM 2545 C CA . ILE A 1 306 ? -49.755 -16.406 61.798 1.00 88.75 306 ILE A CA 1
ATOM 2546 C C . ILE A 1 306 ? -49.601 -16.824 63.268 1.00 88.75 306 ILE A C 1
ATOM 2548 O O . ILE A 1 306 ? -50.518 -17.392 63.861 1.00 88.75 306 ILE A O 1
ATOM 2552 N N . THR A 1 307 ? -48.440 -16.562 63.868 1.00 88.19 307 THR A N 1
ATOM 2553 C CA . THR A 1 307 ? -48.179 -16.897 65.274 1.00 88.19 307 THR A CA 1
ATOM 2554 C C . THR A 1 307 ? -49.031 -16.044 66.214 1.00 88.19 307 THR A C 1
ATOM 2556 O O . THR A 1 307 ? -49.660 -16.588 67.120 1.00 88.19 307 THR A O 1
ATOM 2559 N N . LEU A 1 308 ? -49.111 -14.734 65.969 1.00 84.38 308 LEU A N 1
ATOM 2560 C CA . LEU A 1 308 ? -49.950 -13.817 66.743 1.00 84.38 308 LEU A CA 1
ATOM 2561 C C . LEU A 1 308 ? -51.439 -14.151 66.610 1.00 84.38 308 LEU A C 1
ATOM 2563 O O . LEU A 1 308 ? -52.132 -14.205 67.620 1.00 84.38 308 LEU A O 1
ATOM 2567 N N . GLU A 1 309 ? -51.922 -14.468 65.406 1.00 86.25 309 GLU A N 1
ATOM 2568 C CA . GLU A 1 309 ? -53.304 -14.912 65.190 1.00 86.25 309 GLU A CA 1
ATOM 2569 C C . GLU A 1 309 ? -53.623 -16.198 65.958 1.00 86.25 309 GLU A C 1
ATOM 2571 O O . GLU A 1 309 ? -54.698 -16.321 66.544 1.00 86.25 309 GLU A O 1
ATOM 2576 N N . LYS A 1 310 ? -52.695 -17.165 65.990 1.00 85.06 310 LYS A N 1
ATOM 2577 C CA . LYS A 1 310 ? -52.865 -18.394 66.780 1.00 85.06 310 LYS A CA 1
ATOM 2578 C C . LYS A 1 310 ? -52.953 -18.101 68.276 1.00 85.06 310 LYS A C 1
ATOM 2580 O O . LYS A 1 310 ? -53.779 -18.708 68.954 1.00 85.06 310 LYS A O 1
ATOM 2585 N N . ILE A 1 311 ? -52.120 -17.193 68.785 1.00 83.38 311 ILE A N 1
ATOM 2586 C CA . ILE A 1 311 ? -52.158 -16.767 70.190 1.00 83.38 311 ILE A CA 1
ATOM 2587 C C . ILE A 1 311 ? -53.491 -16.068 70.480 1.00 83.38 311 ILE A C 1
ATOM 2589 O O . ILE A 1 311 ? -54.185 -16.465 71.411 1.00 83.38 311 ILE A O 1
ATOM 2593 N N . ALA A 1 312 ? -53.900 -15.110 69.647 1.00 80.31 312 ALA A N 1
ATOM 2594 C CA . ALA A 1 312 ? -55.165 -14.397 69.801 1.00 80.31 312 ALA A CA 1
ATOM 2595 C C . ALA A 1 312 ? -56.365 -15.360 69.835 1.00 80.31 312 ALA A C 1
ATOM 2597 O O . ALA A 1 312 ? -57.149 -15.320 70.780 1.00 80.31 312 ALA A O 1
ATOM 2598 N N . LYS A 1 313 ? -56.449 -16.303 68.885 1.00 82.75 313 LYS A N 1
ATOM 2599 C CA . LYS A 1 313 ? -57.502 -17.338 68.857 1.00 82.75 313 LYS A CA 1
ATOM 2600 C C . LYS A 1 313 ? -57.480 -18.247 70.085 1.00 82.75 313 LYS A C 1
ATOM 2602 O O . LYS A 1 313 ? -58.529 -18.617 70.596 1.00 82.75 313 LYS A O 1
ATOM 2607 N N . LYS A 1 314 ? -56.297 -18.608 70.592 1.00 84.06 314 LYS A N 1
ATOM 2608 C CA . LYS A 1 314 ? -56.173 -19.432 71.807 1.00 84.06 314 LYS A CA 1
ATOM 2609 C C . LYS A 1 314 ? -56.745 -18.724 73.042 1.00 84.06 314 LYS A C 1
ATOM 2611 O O . LYS A 1 314 ? -57.281 -19.392 73.922 1.00 84.06 314 LYS A O 1
ATOM 2616 N N . HIS A 1 315 ? -56.615 -17.400 73.115 1.00 81.25 315 HIS A N 1
ATOM 2617 C CA . HIS A 1 315 ? -57.061 -16.594 74.255 1.00 81.25 315 HIS A CA 1
ATOM 2618 C C . HIS A 1 315 ? -58.452 -15.968 74.072 1.00 81.25 315 HIS A C 1
ATOM 2620 O O . HIS A 1 315 ? -58.979 -15.387 75.018 1.00 81.25 315 HIS A O 1
ATOM 2626 N N . GLU A 1 316 ? -59.080 -16.134 72.908 1.00 83.06 316 GLU A N 1
ATOM 2627 C CA . GLU A 1 316 ? -60.418 -15.624 72.593 1.00 83.06 316 GLU A CA 1
ATOM 2628 C C . GLU A 1 316 ? -61.490 -15.991 73.646 1.00 83.06 316 GLU A C 1
ATOM 2630 O O . GLU A 1 316 ? -62.205 -15.087 74.083 1.00 83.06 316 GLU A O 1
ATOM 2635 N N . PRO A 1 317 ? -61.570 -17.234 74.177 1.00 83.62 317 PRO A N 1
ATOM 2636 C CA . PRO A 1 317 ? -62.543 -17.559 75.226 1.00 83.62 317 PRO A CA 1
ATOM 2637 C C . PRO A 1 317 ? -62.355 -16.749 76.518 1.00 83.62 317 PRO A C 1
ATOM 2639 O O . PRO A 1 317 ? -63.329 -16.411 77.185 1.00 83.62 317 PRO A O 1
ATOM 2642 N N . LEU A 1 318 ? -61.107 -16.415 76.866 1.00 82.19 318 LEU A N 1
ATOM 2643 C CA . LEU A 1 318 ? -60.783 -15.616 78.050 1.00 82.19 318 LEU A CA 1
ATOM 2644 C C . LEU A 1 318 ? -61.221 -14.156 77.860 1.00 82.19 318 LEU A C 1
ATOM 2646 O O . LEU A 1 318 ? -61.753 -13.544 78.781 1.00 82.19 318 LEU A O 1
ATOM 2650 N N . ILE A 1 319 ? -61.036 -13.613 76.651 1.00 83.44 319 ILE A N 1
ATOM 2651 C CA . ILE A 1 319 ? -61.507 -12.269 76.292 1.00 83.44 319 ILE A CA 1
ATOM 2652 C C . ILE A 1 319 ? -63.033 -12.209 76.417 1.00 83.44 319 ILE A C 1
ATOM 2654 O O . ILE A 1 319 ? -63.552 -11.295 77.053 1.00 83.44 319 ILE A O 1
ATOM 2658 N N . PHE A 1 320 ? -63.752 -13.202 75.881 1.00 84.56 320 PHE A N 1
ATOM 2659 C CA . PHE A 1 320 ? -65.210 -13.281 76.018 1.00 84.56 320 PHE A CA 1
ATOM 2660 C C . PHE A 1 320 ? -65.666 -13.406 77.473 1.00 84.56 320 PHE A C 1
ATOM 2662 O O . PHE A 1 320 ? -66.631 -12.750 77.857 1.00 84.56 320 PHE A O 1
ATOM 2669 N N . PHE A 1 321 ? -64.969 -14.204 78.288 1.00 84.81 321 PHE A N 1
ATOM 2670 C CA . PHE A 1 321 ? -65.253 -14.317 79.720 1.00 84.81 321 PHE A CA 1
ATOM 2671 C C . PHE A 1 321 ? -65.183 -12.955 80.420 1.00 84.81 321 PHE A C 1
ATOM 2673 O O . PHE A 1 321 ? -66.105 -12.579 81.138 1.00 84.81 321 PHE A O 1
ATOM 2680 N N . PHE A 1 322 ? -64.124 -12.187 80.180 1.00 85.81 322 PHE A N 1
ATOM 2681 C CA . PHE A 1 322 ? -63.966 -10.880 80.804 1.00 85.81 322 PHE A CA 1
ATOM 2682 C C . PHE A 1 322 ? -64.901 -9.815 80.216 1.00 85.81 322 PHE A C 1
ATOM 2684 O O . PHE A 1 322 ? -65.414 -9.000 80.972 1.00 85.81 322 PHE A O 1
ATOM 2691 N N . LEU A 1 323 ? -65.198 -9.832 78.911 1.00 86.50 323 LEU A N 1
ATOM 2692 C CA . LEU A 1 323 ? -66.234 -8.961 78.336 1.00 86.50 323 LEU A CA 1
ATOM 2693 C C . LEU A 1 323 ? -67.593 -9.220 78.989 1.00 86.50 323 LEU A C 1
ATOM 2695 O O . LEU A 1 323 ? -68.297 -8.278 79.348 1.00 86.50 323 LEU A O 1
ATOM 2699 N N . ARG A 1 324 ? -67.931 -10.498 79.193 1.00 83.75 324 ARG A N 1
ATOM 2700 C CA . ARG A 1 324 ? -69.133 -10.902 79.919 1.00 83.75 324 ARG A CA 1
ATOM 2701 C C . ARG A 1 324 ? -69.100 -10.388 81.360 1.00 83.75 324 ARG A C 1
ATOM 2703 O O . ARG A 1 324 ? -70.045 -9.716 81.761 1.00 83.75 324 ARG A O 1
ATOM 2710 N N . LEU A 1 325 ? -67.996 -10.604 82.082 1.00 84.81 325 LEU A N 1
ATOM 2711 C CA . LEU A 1 325 ? -67.794 -10.107 83.449 1.00 84.81 325 LEU A CA 1
ATOM 2712 C C . LEU A 1 325 ? -68.045 -8.595 83.546 1.00 84.81 325 LEU A C 1
ATOM 2714 O O . LEU A 1 325 ? -68.759 -8.161 84.444 1.00 84.81 325 LEU A O 1
ATOM 2718 N N . ILE A 1 326 ? -67.497 -7.815 82.610 1.00 86.31 326 ILE A N 1
ATOM 2719 C CA . ILE A 1 326 ? -67.658 -6.355 82.535 1.00 86.31 326 ILE A CA 1
ATOM 2720 C C . ILE A 1 326 ? -69.104 -5.962 82.215 1.00 86.31 326 ILE A C 1
ATOM 2722 O O . ILE A 1 326 ? -69.613 -4.995 82.768 1.00 86.31 326 ILE A O 1
ATOM 2726 N N . SER A 1 327 ? -69.779 -6.698 81.330 1.00 83.62 327 SER A N 1
ATOM 2727 C CA . SER A 1 327 ? -71.166 -6.396 80.955 1.00 83.62 327 SER A CA 1
ATOM 2728 C C . SER A 1 327 ? -72.188 -6.751 82.040 1.00 83.62 327 SER A C 1
ATOM 2730 O O . SER A 1 327 ? -73.193 -6.058 82.182 1.00 83.62 327 SER A O 1
ATOM 2732 N N . GLU A 1 328 ? -71.939 -7.820 82.803 1.00 84.25 328 GLU A N 1
ATOM 2733 C CA . GLU A 1 328 ? -72.854 -8.335 83.830 1.00 84.25 328 GLU A CA 1
ATOM 2734 C C . GLU A 1 328 ? -72.640 -7.650 85.186 1.00 84.25 328 GLU A C 1
ATOM 2736 O O . GLU A 1 328 ? -73.583 -7.507 85.964 1.00 84.25 328 GLU A O 1
ATOM 2741 N N . ASN A 1 329 ? -71.424 -7.166 85.458 1.00 82.31 329 ASN A N 1
ATOM 2742 C CA . ASN A 1 329 ? -71.080 -6.520 86.718 1.00 82.31 329 ASN A CA 1
ATOM 2743 C C . ASN A 1 329 ? -70.802 -5.031 86.516 1.00 82.31 329 ASN A C 1
ATOM 2745 O O . ASN A 1 329 ? -69.919 -4.638 85.760 1.00 82.31 329 ASN A O 1
ATOM 2749 N N . LYS A 1 330 ? -71.486 -4.180 87.282 1.00 85.69 330 LYS A N 1
ATOM 2750 C CA . LYS A 1 330 ? -71.174 -2.749 87.342 1.00 85.69 330 LYS A CA 1
ATOM 2751 C C . LYS A 1 330 ? -69.982 -2.524 88.269 1.00 85.69 330 LYS A C 1
ATOM 2753 O O . LYS A 1 330 ? -70.146 -2.402 89.484 1.00 85.69 330 LYS A O 1
ATOM 2758 N N . PHE A 1 331 ? -68.776 -2.461 87.714 1.00 90.88 331 PHE A N 1
ATOM 2759 C CA . PHE A 1 331 ? -67.576 -2.134 88.483 1.00 90.88 331 PHE A CA 1
ATOM 2760 C C . PHE A 1 331 ? -66.625 -1.214 87.727 1.00 90.88 331 PHE A C 1
ATOM 2762 O O . PHE A 1 331 ? -66.685 -1.095 86.506 1.00 90.88 331 PHE A O 1
ATOM 2769 N N . ILE A 1 332 ? -65.756 -0.543 88.479 1.00 91.31 332 ILE A N 1
ATOM 2770 C CA . ILE A 1 332 ? -64.720 0.343 87.946 1.00 91.31 332 ILE A CA 1
ATOM 2771 C C . ILE A 1 332 ? -63.410 0.023 88.644 1.00 91.31 332 ILE A C 1
ATOM 2773 O O . ILE A 1 332 ? -63.376 -0.142 89.864 1.00 91.31 332 ILE A O 1
ATOM 2777 N N . ILE A 1 333 ? -62.330 -0.024 87.872 1.00 91.88 333 ILE A N 1
ATOM 2778 C CA . ILE A 1 333 ? -60.977 -0.199 88.388 1.00 91.88 333 ILE A CA 1
ATOM 2779 C C . ILE A 1 333 ? -60.324 1.172 88.507 1.00 91.88 333 ILE A C 1
ATOM 2781 O O . ILE A 1 333 ? -60.229 1.930 87.543 1.00 91.88 333 ILE A O 1
ATOM 2785 N N . ILE A 1 334 ? -59.839 1.494 89.699 1.00 92.19 334 ILE A N 1
ATOM 2786 C CA . ILE A 1 334 ? -59.081 2.705 89.961 1.00 92.19 334 ILE A CA 1
ATOM 2787 C C . ILE A 1 334 ? -57.597 2.369 89.991 1.00 92.19 334 ILE A C 1
ATOM 2789 O O . ILE A 1 334 ? -57.108 1.737 90.936 1.00 92.19 334 ILE A O 1
ATOM 2793 N N . THR A 1 335 ? -56.873 2.817 88.962 1.00 90.19 335 THR A N 1
ATOM 2794 C CA . THR A 1 335 ? -55.416 2.670 88.895 1.00 90.19 335 THR A CA 1
ATOM 2795 C C . THR A 1 335 ? -54.701 3.819 88.177 1.00 90.19 335 THR A C 1
ATOM 2797 O O . THR A 1 335 ? -55.240 4.442 87.266 1.00 90.19 335 THR A O 1
ATOM 2800 N N . ASN A 1 336 ? -53.464 4.106 88.589 1.00 87.75 336 ASN A N 1
ATOM 2801 C CA . ASN A 1 336 ? -52.535 4.992 87.884 1.00 87.75 336 ASN A CA 1
ATOM 2802 C C . ASN A 1 336 ? -51.723 4.264 86.794 1.00 87.75 336 ASN A C 1
ATOM 2804 O O . ASN A 1 336 ? -51.066 4.919 85.987 1.00 87.75 336 ASN A O 1
ATOM 2808 N N . GLU A 1 337 ? -51.793 2.933 86.711 1.00 85.31 337 GLU A N 1
ATOM 2809 C CA . GLU A 1 337 ? -51.042 2.103 85.754 1.00 85.31 337 GLU A CA 1
ATOM 2810 C C . GLU A 1 337 ? -51.775 1.911 84.417 1.00 85.31 337 GLU A C 1
ATOM 2812 O O . GLU A 1 337 ? -51.746 0.848 83.799 1.00 85.31 337 GLU A O 1
ATOM 2817 N N . ARG A 1 338 ? -52.446 2.959 83.934 1.00 81.31 338 ARG A N 1
ATOM 2818 C CA . ARG A 1 338 ? -53.351 2.875 82.777 1.00 81.31 338 ARG A CA 1
ATOM 2819 C C . ARG A 1 338 ? -52.671 2.385 81.493 1.00 81.31 338 ARG A C 1
ATOM 2821 O O . ARG A 1 338 ? -53.319 1.741 80.678 1.00 81.31 338 ARG A O 1
ATOM 2828 N N . GLY A 1 339 ? -51.365 2.622 81.346 1.00 82.38 339 GLY A N 1
ATOM 2829 C CA . GLY A 1 339 ? -50.583 2.147 80.201 1.00 82.38 339 GLY A CA 1
ATOM 2830 C C . GLY A 1 339 ? -50.527 0.620 80.061 1.00 82.38 339 GLY A C 1
ATOM 2831 O O . GLY A 1 339 ? -50.325 0.133 78.956 1.00 82.38 339 GLY A O 1
ATOM 2832 N N . GLN A 1 340 ? -50.740 -0.136 81.145 1.00 82.75 340 GLN A N 1
ATOM 2833 C CA . GLN A 1 340 ? -50.839 -1.602 81.088 1.00 82.75 340 GLN A CA 1
ATOM 2834 C C . GLN A 1 340 ? -52.226 -2.090 80.637 1.00 82.75 340 GLN A C 1
ATOM 2836 O O . GLN A 1 340 ? -52.383 -3.251 80.272 1.00 82.75 340 GLN A O 1
ATOM 2841 N N . ILE A 1 341 ? -53.228 -1.208 80.666 1.00 82.25 341 ILE A N 1
ATOM 2842 C CA . ILE A 1 341 ? -54.638 -1.508 80.381 1.00 82.25 341 ILE A CA 1
ATOM 2843 C C . ILE A 1 341 ? -55.056 -0.972 79.000 1.00 82.25 341 ILE A C 1
ATOM 2845 O O . ILE A 1 341 ? -56.076 -1.396 78.458 1.00 82.25 341 ILE A O 1
ATOM 2849 N N . THR A 1 342 ? -54.268 -0.082 78.395 1.00 83.19 342 THR A N 1
ATOM 2850 C CA . THR A 1 342 ? -54.513 0.448 77.047 1.00 83.19 342 THR A CA 1
ATOM 2851 C C . THR A 1 342 ? -54.591 -0.676 76.006 1.00 83.19 342 THR A C 1
ATOM 2853 O O . THR A 1 342 ? -53.738 -1.561 75.973 1.00 83.19 342 THR A O 1
ATOM 2856 N N . ASN A 1 343 ? -55.595 -0.622 75.128 1.00 81.69 343 ASN A N 1
ATOM 2857 C CA . ASN A 1 343 ? -55.967 -1.658 74.158 1.00 81.69 343 ASN A CA 1
ATOM 2858 C C . ASN A 1 343 ? -56.393 -3.001 74.780 1.00 81.69 343 ASN A C 1
ATOM 2860 O O . ASN A 1 343 ? -56.326 -4.042 74.121 1.00 81.69 343 ASN A O 1
ATOM 2864 N N . THR A 1 344 ? -56.837 -2.997 76.037 1.00 84.38 344 THR A N 1
ATOM 2865 C CA . THR A 1 344 ? -57.494 -4.149 76.663 1.00 84.38 344 THR A CA 1
ATOM 2866 C C . THR A 1 344 ? -58.976 -3.862 76.875 1.00 84.38 344 THR A C 1
ATOM 2868 O O . THR A 1 344 ? -59.414 -2.718 76.924 1.00 84.38 344 THR A O 1
ATOM 2871 N N . ILE A 1 345 ? -59.759 -4.915 77.073 1.00 85.25 345 ILE A N 1
ATOM 2872 C CA . ILE A 1 345 ? -61.200 -4.829 77.357 1.00 85.25 345 ILE A CA 1
ATOM 2873 C C . ILE A 1 345 ? -61.547 -4.088 78.661 1.00 85.25 345 ILE A C 1
ATOM 2875 O O . ILE A 1 345 ? -62.698 -3.719 78.853 1.00 85.25 345 ILE A O 1
ATOM 2879 N N . PHE A 1 346 ? -60.572 -3.855 79.548 1.00 88.38 346 PHE A N 1
ATOM 2880 C CA . PHE A 1 346 ? -60.755 -3.111 80.799 1.00 88.38 346 PHE A CA 1
ATOM 2881 C C . PHE A 1 346 ? -60.540 -1.597 80.639 1.00 88.38 346 PHE A C 1
ATOM 2883 O O . PHE A 1 346 ? -60.729 -0.856 81.605 1.00 88.38 346 PHE A O 1
ATOM 2890 N N . GLU A 1 347 ? -60.130 -1.120 79.458 1.00 89.06 347 GLU A N 1
ATOM 2891 C CA . GLU A 1 347 ? -59.763 0.284 79.231 1.00 89.06 347 GLU A CA 1
ATOM 2892 C C . GLU A 1 347 ? -60.895 1.262 79.554 1.00 89.06 347 GLU A C 1
ATOM 2894 O O . GLU A 1 347 ? -60.662 2.259 80.244 1.00 89.06 347 GLU A O 1
ATOM 2899 N N . ASP A 1 348 ? -62.121 0.934 79.148 1.00 86.44 348 ASP A N 1
ATOM 2900 C CA . ASP A 1 348 ? -63.291 1.800 79.328 1.00 86.44 348 ASP A CA 1
ATOM 2901 C C . ASP A 1 348 ? -63.796 1.848 80.776 1.00 86.44 348 ASP A C 1
ATOM 2903 O O . ASP A 1 348 ? -64.435 2.816 81.189 1.00 86.44 348 ASP A O 1
ATOM 2907 N N . ILE A 1 349 ? -63.481 0.823 81.570 1.00 88.31 349 ILE A N 1
ATOM 2908 C CA . ILE A 1 349 ? -63.887 0.717 82.979 1.00 88.31 349 ILE A CA 1
ATOM 2909 C C . ILE A 1 349 ? -62.751 1.038 83.953 1.00 88.31 349 ILE A C 1
ATOM 2911 O O . ILE A 1 349 ? -62.870 0.800 85.156 1.00 88.31 349 ILE A O 1
ATOM 2915 N N . THR A 1 350 ? -61.647 1.589 83.447 1.00 91.12 350 THR A N 1
ATOM 2916 C CA . THR A 1 350 ? -60.487 1.962 84.253 1.00 91.12 350 THR A CA 1
ATOM 2917 C C . THR A 1 350 ? -60.317 3.474 84.312 1.00 91.12 350 THR A C 1
ATOM 2919 O O . THR A 1 350 ? -60.169 4.141 83.288 1.00 91.12 350 THR A O 1
ATOM 2922 N N . LEU A 1 351 ? -60.257 4.021 85.528 1.00 91.06 351 LEU A N 1
ATOM 2923 C CA . LEU A 1 351 ? -60.025 5.443 85.779 1.00 91.06 351 LEU A CA 1
ATOM 2924 C C . LEU A 1 351 ? -58.830 5.649 86.706 1.00 91.06 351 LEU A C 1
ATOM 2926 O O . LEU A 1 351 ? -58.581 4.874 87.623 1.00 91.06 351 LEU A O 1
ATOM 2930 N N . SER A 1 352 ? -58.121 6.760 86.544 1.00 91.69 352 SER A N 1
ATOM 2931 C CA . SER A 1 352 ? -57.172 7.204 87.563 1.00 91.69 352 SER A CA 1
ATOM 2932 C C . SER A 1 352 ? -57.899 7.772 88.794 1.00 91.69 352 SER A C 1
ATOM 2934 O O . SER A 1 352 ? -59.010 8.309 88.681 1.00 91.69 352 SER A O 1
ATOM 2936 N N . PRO A 1 353 ? -57.268 7.766 89.985 1.00 90.56 353 PRO A N 1
ATOM 2937 C CA . PRO A 1 353 ? -57.806 8.433 91.172 1.00 90.56 353 PRO A CA 1
ATOM 2938 C C . PRO A 1 353 ? -58.169 9.908 90.933 1.00 90.56 353 PRO A C 1
ATOM 2940 O O . PRO A 1 353 ? -59.112 10.431 91.526 1.00 90.56 353 PRO A O 1
ATOM 2943 N N . SER A 1 354 ? -57.423 10.603 90.071 1.00 89.44 354 SER A N 1
ATOM 2944 C CA . SER A 1 354 ? -57.681 12.005 89.721 1.00 89.44 354 SER A CA 1
ATOM 2945 C C . SER A 1 354 ? -58.913 12.163 88.828 1.00 89.44 354 SER A C 1
ATOM 2947 O O . SER A 1 354 ? -59.712 13.076 89.049 1.00 89.44 354 SER A O 1
ATOM 2949 N N . GLU A 1 355 ? -59.096 11.271 87.851 1.00 89.44 355 GLU A N 1
ATOM 2950 C CA . GLU A 1 355 ? -60.267 11.263 86.967 1.00 89.44 355 GLU A CA 1
ATOM 2951 C C . GLU A 1 355 ? -61.545 10.942 87.738 1.00 89.44 355 GLU A C 1
ATOM 2953 O O . GLU A 1 355 ? -62.530 11.662 87.582 1.00 89.44 355 GLU A O 1
ATOM 2958 N N . LEU A 1 356 ? -61.518 9.958 88.645 1.00 89.25 356 LEU A N 1
ATOM 2959 C CA . LEU A 1 356 ? -62.680 9.657 89.484 1.00 89.25 356 LEU A CA 1
ATOM 2960 C C . LEU A 1 356 ? -63.090 10.874 90.325 1.00 89.25 356 LEU A C 1
ATOM 2962 O O . LEU A 1 356 ? -64.258 11.261 90.325 1.00 89.25 356 LEU A O 1
ATOM 2966 N N . LYS A 1 357 ? -62.129 11.536 90.989 1.00 86.50 357 LYS A N 1
ATOM 2967 C CA . LYS A 1 357 ? -62.401 12.764 91.761 1.00 86.50 357 LYS A CA 1
ATOM 2968 C C . LYS A 1 357 ? -63.025 13.862 90.903 1.00 86.50 357 LYS A C 1
ATOM 2970 O O . LYS A 1 357 ? -63.903 14.581 91.373 1.00 86.50 357 LYS A O 1
ATOM 2975 N N . LYS A 1 358 ? -62.551 14.026 89.666 1.00 87.31 358 LYS A N 1
ATOM 2976 C CA . LYS A 1 358 ? -63.093 15.013 88.725 1.00 87.31 358 LYS A CA 1
ATOM 2977 C C . LYS A 1 358 ? -64.521 14.651 88.309 1.00 87.31 358 LYS A C 1
ATOM 2979 O O . LYS A 1 358 ? -65.378 15.529 88.297 1.00 87.31 358 LYS A O 1
ATOM 2984 N N . ASN A 1 359 ? -64.786 13.376 88.030 1.00 86.12 359 ASN A N 1
ATOM 2985 C CA . ASN A 1 359 ? -66.104 12.902 87.614 1.00 86.12 359 ASN A CA 1
ATOM 2986 C C . ASN A 1 359 ? -67.142 13.028 88.738 1.00 86.12 359 ASN A C 1
ATOM 2988 O O . ASN A 1 359 ? -68.240 13.516 88.484 1.00 86.12 359 ASN A O 1
ATOM 2992 N N . LEU A 1 360 ? -66.775 12.710 89.984 1.00 85.12 360 LEU A N 1
ATOM 2993 C CA . LEU A 1 360 ? -67.656 12.863 91.151 1.00 85.12 360 LEU A CA 1
ATOM 2994 C C . LEU A 1 360 ? -68.068 14.318 91.415 1.00 85.12 360 LEU A C 1
ATOM 2996 O O . LEU A 1 360 ? -69.194 14.565 91.837 1.00 85.12 360 LEU A O 1
ATOM 3000 N N . ARG A 1 361 ? -67.193 15.291 91.120 1.00 82.81 361 ARG A N 1
ATOM 3001 C CA . ARG A 1 361 ? -67.529 16.724 91.218 1.00 82.81 361 ARG A CA 1
ATOM 3002 C C . ARG A 1 361 ? -68.535 17.176 90.161 1.00 82.81 361 ARG A C 1
ATOM 3004 O O . ARG A 1 361 ? -69.295 18.102 90.418 1.00 82.81 361 ARG A O 1
ATOM 3011 N N . ASN A 1 362 ? -68.506 16.559 88.982 1.00 78.75 362 ASN A N 1
ATOM 3012 C CA . ASN A 1 362 ? -69.337 16.956 87.846 1.00 78.75 362 ASN A CA 1
ATOM 3013 C C . ASN A 1 362 ? -70.697 16.241 87.834 1.00 78.75 362 ASN A C 1
ATOM 3015 O O . ASN A 1 362 ? -71.686 16.833 87.413 1.00 78.75 362 ASN A O 1
ATOM 3019 N N . ASN A 1 363 ? -70.754 14.981 88.275 1.00 77.00 363 ASN A N 1
ATOM 3020 C CA . ASN A 1 363 ? -71.986 14.203 88.381 1.00 77.00 363 ASN A CA 1
ATOM 3021 C C . ASN A 1 363 ? -71.878 13.187 89.530 1.00 77.00 363 ASN A C 1
ATOM 3023 O O . ASN A 1 363 ? -71.389 12.070 89.349 1.00 77.00 363 ASN A O 1
ATOM 3027 N N . SER A 1 364 ? -72.343 13.579 90.719 1.00 66.25 364 SER A N 1
ATOM 3028 C CA . SER A 1 364 ? -72.171 12.812 91.960 1.00 66.25 364 SER A CA 1
ATOM 3029 C C . SER A 1 364 ? -72.836 11.435 91.945 1.00 66.25 364 SER A C 1
ATOM 3031 O O . SER A 1 364 ? -72.397 10.551 92.669 1.00 66.25 364 SER A O 1
ATOM 3033 N N . ASN A 1 365 ? -73.870 11.233 91.121 1.00 72.56 365 ASN A N 1
ATOM 3034 C CA . ASN A 1 365 ? -74.678 10.009 91.139 1.00 72.56 365 ASN A CA 1
ATOM 3035 C C . ASN A 1 365 ? -74.217 8.947 90.129 1.00 72.56 365 ASN A C 1
ATOM 3037 O O . ASN A 1 365 ? -74.744 7.838 90.134 1.00 72.56 365 ASN A O 1
ATOM 3041 N N . SER A 1 366 ? -73.240 9.256 89.268 1.00 76.00 366 SER A N 1
ATOM 3042 C CA . SER A 1 366 ? -72.843 8.385 88.148 1.00 76.00 366 SER A CA 1
ATOM 3043 C C . SER A 1 366 ? -72.246 7.035 88.570 1.00 76.00 366 SER A C 1
ATOM 3045 O O . SER A 1 366 ? -72.138 6.136 87.738 1.00 76.00 366 SER A O 1
ATOM 3047 N N . PHE A 1 367 ? -71.840 6.886 89.834 1.00 82.50 367 PHE A N 1
ATOM 3048 C CA . PHE A 1 367 ? -71.096 5.722 90.325 1.00 82.50 367 PHE A CA 1
ATOM 3049 C C . PHE A 1 367 ? -71.775 4.992 91.487 1.00 82.50 367 PHE A C 1
ATOM 3051 O O . PHE A 1 367 ? -71.214 4.025 91.987 1.00 82.50 367 PHE A O 1
ATOM 3058 N N . ASN A 1 368 ? -72.979 5.404 91.899 1.00 80.62 368 ASN A N 1
ATOM 3059 C CA . ASN A 1 368 ? -73.648 4.833 93.076 1.00 80.62 368 ASN A CA 1
ATOM 3060 C C . ASN A 1 368 ? -73.974 3.337 92.917 1.00 80.62 368 ASN A C 1
ATOM 3062 O O . ASN A 1 368 ? -73.931 2.598 93.894 1.00 80.62 368 ASN A O 1
ATOM 3066 N N . ASP A 1 369 ? -74.234 2.892 91.685 1.00 80.69 369 ASP A N 1
ATOM 3067 C CA . ASP A 1 369 ? -74.509 1.487 91.357 1.00 80.69 369 ASP A CA 1
ATOM 3068 C C . ASP A 1 369 ? -73.241 0.664 91.058 1.00 80.69 369 ASP A C 1
ATOM 3070 O O . ASP A 1 369 ? -73.349 -0.512 90.712 1.00 80.69 369 ASP A O 1
ATOM 3074 N N . HIS A 1 370 ? -72.051 1.275 91.107 1.00 86.94 370 HIS A N 1
ATOM 3075 C CA . HIS A 1 370 ? -70.795 0.615 90.749 1.00 86.94 370 HIS A CA 1
ATOM 3076 C C . HIS A 1 370 ? -70.009 0.200 91.992 1.00 86.94 370 HIS A C 1
ATOM 3078 O O . HIS A 1 370 ? -69.932 0.934 92.977 1.00 86.94 370 HIS A O 1
ATOM 3084 N N . ILE A 1 371 ? -69.356 -0.958 91.909 1.00 90.06 371 ILE A N 1
ATOM 3085 C CA . ILE A 1 371 ? -68.326 -1.367 92.866 1.00 90.06 371 ILE A CA 1
ATOM 3086 C C . ILE A 1 371 ? -66.991 -0.791 92.398 1.00 90.06 371 ILE A C 1
ATOM 3088 O O . ILE A 1 371 ? -66.555 -1.032 91.272 1.00 90.06 371 ILE A O 1
ATOM 3092 N N . ILE A 1 372 ? -66.344 -0.007 93.251 1.00 92.19 372 ILE A N 1
ATOM 3093 C CA . ILE A 1 372 ? -65.089 0.663 92.924 1.00 92.19 372 ILE A CA 1
ATOM 3094 C C . ILE A 1 372 ? -63.932 -0.154 93.487 1.00 92.19 372 ILE A C 1
ATOM 3096 O O . ILE A 1 372 ? -63.678 -0.147 94.688 1.00 92.19 372 ILE A O 1
ATOM 3100 N N . PHE A 1 373 ? -63.198 -0.834 92.619 1.00 93.38 373 PHE A N 1
ATOM 3101 C CA . PHE A 1 373 ? -61.984 -1.537 93.008 1.00 93.38 373 PHE A CA 1
ATOM 3102 C C . PHE A 1 373 ? -60.797 -0.596 92.927 1.00 93.38 373 PHE A C 1
ATOM 3104 O O . PHE A 1 373 ? -60.550 0.003 91.883 1.00 93.38 373 PHE A O 1
ATOM 3111 N N . VAL A 1 374 ? -60.049 -0.449 94.014 1.00 91.94 374 VAL A N 1
ATOM 3112 C CA . VAL A 1 374 ? -58.966 0.527 94.083 1.00 91.94 374 VAL A CA 1
ATOM 3113 C C . VAL A 1 374 ? -57.638 -0.149 94.344 1.00 91.94 374 VAL A C 1
ATOM 3115 O O . VAL A 1 374 ? -57.416 -0.719 95.404 1.00 91.94 374 VAL A O 1
ATOM 3118 N N . THR A 1 375 ? -56.718 -0.018 93.395 1.00 90.88 375 THR A N 1
ATOM 3119 C CA . THR A 1 375 ? -55.355 -0.534 93.552 1.00 90.88 375 THR A CA 1
ATOM 3120 C C . THR A 1 375 ? -54.567 0.315 94.551 1.00 90.88 375 THR A C 1
ATOM 3122 O O . THR A 1 375 ? -54.390 1.528 94.368 1.00 90.88 375 THR A O 1
ATOM 3125 N N . ARG A 1 376 ? -54.041 -0.302 95.617 1.00 84.62 376 ARG A N 1
ATOM 3126 C CA . ARG A 1 376 ? -53.286 0.432 96.647 1.00 84.62 376 ARG A CA 1
ATOM 3127 C C . ARG A 1 376 ? -51.999 1.065 96.106 1.00 84.62 376 ARG A C 1
ATOM 3129 O O . ARG A 1 376 ? -51.621 2.155 96.559 1.00 84.62 376 ARG A O 1
ATOM 3136 N N . VAL A 1 377 ? -51.372 0.419 95.120 1.00 85.81 377 VAL A N 1
ATOM 3137 C CA . VAL A 1 377 ? -50.158 0.886 94.422 1.00 85.81 377 VAL A CA 1
ATOM 3138 C C . VAL A 1 377 ? -50.337 2.223 93.706 1.00 85.81 377 VAL A C 1
ATOM 3140 O O . VAL A 1 377 ? -49.369 2.950 93.498 1.00 85.81 377 VAL A O 1
ATOM 3143 N N . SER A 1 378 ? -51.577 2.623 93.426 1.00 87.50 378 SER A N 1
ATOM 3144 C CA . SER A 1 378 ? -51.865 3.910 92.794 1.00 87.50 378 SER A CA 1
ATOM 3145 C C . SER A 1 378 ? -51.637 5.118 93.700 1.00 87.50 378 SER A C 1
ATOM 3147 O O . SER A 1 378 ? -51.659 6.252 93.223 1.00 87.50 378 SER A O 1
ATOM 3149 N N . PHE A 1 379 ? -51.386 4.917 94.995 1.00 88.88 379 PHE A N 1
ATOM 3150 C CA . PHE A 1 379 ? -51.164 6.000 95.951 1.00 88.88 379 PHE A CA 1
ATOM 3151 C C . PHE A 1 379 ? -49.760 5.925 96.550 1.00 88.88 379 PHE A C 1
ATOM 3153 O O . PHE A 1 379 ? -49.426 4.984 97.271 1.00 88.88 379 PHE A O 1
ATOM 3160 N N . GLN A 1 380 ? -48.971 6.979 96.327 1.00 84.19 380 GLN A N 1
ATOM 3161 C CA . GLN A 1 380 ? -47.581 7.080 96.791 1.00 84.19 380 GLN A CA 1
ATOM 3162 C C . GLN A 1 380 ? -47.451 7.028 98.319 1.00 84.19 380 GLN A C 1
ATOM 3164 O O . GLN A 1 380 ? -46.462 6.520 98.840 1.00 84.19 380 GLN A O 1
ATOM 3169 N N . THR A 1 381 ? -48.446 7.532 99.057 1.00 86.88 381 THR A N 1
ATOM 3170 C CA . THR A 1 381 ? -48.431 7.532 100.524 1.00 86.88 381 THR A CA 1
ATOM 3171 C C . THR A 1 381 ? -49.745 7.026 101.114 1.00 86.88 381 THR A C 1
ATOM 3173 O O . THR A 1 381 ? -50.816 7.159 100.521 1.00 86.88 381 THR A O 1
ATOM 3176 N N . GLY A 1 382 ? -49.687 6.482 102.336 1.00 84.56 382 GLY A N 1
ATOM 3177 C CA . GLY A 1 382 ? -50.891 6.094 103.083 1.00 84.56 382 GLY A CA 1
ATOM 3178 C C . GLY A 1 382 ? -51.827 7.269 103.371 1.00 84.56 382 GLY A C 1
ATOM 3179 O O . GLY A 1 382 ? -53.037 7.085 103.417 1.00 84.56 382 GLY A O 1
ATOM 3180 N N . LYS A 1 383 ? -51.291 8.493 103.485 1.00 88.31 383 LYS A N 1
ATOM 3181 C CA . LYS A 1 383 ? -52.101 9.709 103.648 1.00 88.31 383 LYS A CA 1
ATOM 3182 C C . LYS A 1 383 ? -52.927 10.015 102.397 1.00 88.31 383 LYS A C 1
ATOM 3184 O O . LYS A 1 383 ? -54.066 10.455 102.530 1.00 88.31 383 LYS A O 1
ATOM 3189 N N . ASP A 1 384 ? -52.380 9.783 101.204 1.00 86.50 384 ASP A N 1
ATOM 3190 C CA . ASP A 1 384 ? -53.090 10.024 99.942 1.00 86.50 384 ASP A CA 1
ATOM 3191 C C . ASP A 1 384 ? -54.201 9.003 99.715 1.00 86.50 384 ASP A C 1
ATOM 3193 O O . ASP A 1 384 ? -55.308 9.389 99.333 1.00 86.50 384 ASP A O 1
ATOM 3197 N N . TRP A 1 385 ? -53.934 7.736 100.045 1.00 90.12 385 TRP A N 1
ATOM 3198 C CA . TRP A 1 385 ? -54.961 6.699 100.094 1.00 90.12 385 TRP A CA 1
ATOM 3199 C C . TRP A 1 385 ? -56.068 7.069 101.083 1.00 90.12 385 TRP A C 1
ATOM 3201 O O . TRP A 1 385 ? -57.230 7.121 100.704 1.00 90.12 385 TRP A O 1
ATOM 3211 N N . PHE A 1 386 ? -55.728 7.438 102.322 1.00 89.31 386 PHE A N 1
ATOM 3212 C CA . PHE A 1 386 ? -56.728 7.765 103.343 1.00 89.31 386 PHE A CA 1
ATOM 3213 C C . PHE A 1 386 ? -57.604 8.966 102.952 1.00 89.31 386 PHE A C 1
ATOM 3215 O O . PHE A 1 386 ? -58.807 8.982 103.205 1.00 89.31 386 PHE A O 1
ATOM 3222 N N . LYS A 1 387 ? -57.020 9.978 102.294 1.00 89.75 387 LYS A N 1
ATOM 3223 C CA . LYS A 1 387 ? -57.780 11.100 101.723 1.00 89.75 387 LYS A CA 1
ATOM 3224 C C . LYS A 1 387 ? -58.724 10.643 100.612 1.00 89.75 387 LYS A C 1
ATOM 3226 O O . LYS A 1 387 ? -59.831 11.158 100.528 1.00 89.75 387 LYS A O 1
ATOM 3231 N N . PHE A 1 388 ? -58.289 9.725 99.751 1.00 91.19 388 PHE A N 1
ATOM 3232 C CA . PHE A 1 388 ? -59.127 9.167 98.690 1.00 91.19 388 PHE A CA 1
ATOM 3233 C C . PHE A 1 388 ? -60.259 8.303 99.250 1.00 91.19 388 PHE A C 1
ATOM 3235 O O . PHE A 1 388 ? -61.408 8.504 98.878 1.00 91.19 388 PHE A O 1
ATOM 3242 N N . LYS A 1 389 ? -59.948 7.431 100.210 1.00 90.88 389 LYS A N 1
ATOM 3243 C CA . LYS A 1 389 ? -60.902 6.598 100.944 1.00 90.88 389 LYS A CA 1
ATOM 3244 C C . LYS A 1 389 ? -62.035 7.430 101.550 1.00 90.88 389 LYS A C 1
ATOM 3246 O O . LYS A 1 389 ? -63.201 7.148 101.305 1.00 90.88 389 LYS A O 1
ATOM 3251 N N . ARG A 1 390 ? -61.695 8.534 102.226 1.00 90.19 390 ARG A N 1
ATOM 3252 C CA . ARG A 1 390 ? -62.686 9.480 102.769 1.00 90.19 390 ARG A CA 1
ATOM 3253 C C . ARG A 1 390 ? -63.604 10.082 101.705 1.00 90.19 390 ARG A C 1
ATOM 3255 O O . ARG A 1 390 ? -64.761 10.334 102.006 1.00 90.19 390 ARG A O 1
ATOM 3262 N N . ILE A 1 391 ? -63.105 10.318 100.489 1.00 89.12 391 ILE A N 1
ATOM 3263 C CA . ILE A 1 391 ? -63.933 10.812 99.376 1.00 89.12 391 ILE A CA 1
ATOM 3264 C C . ILE A 1 391 ? -64.927 9.729 98.945 1.00 89.12 391 ILE A C 1
ATOM 3266 O O . ILE A 1 391 ? -66.092 10.033 98.735 1.00 89.12 391 ILE A O 1
ATOM 3270 N N . LEU A 1 392 ? -64.507 8.466 98.845 1.00 90.00 392 LEU A N 1
ATOM 3271 C CA . LEU A 1 392 ? -65.429 7.372 98.514 1.00 90.00 392 LEU A CA 1
ATOM 3272 C C . LEU A 1 392 ? -66.531 7.229 99.577 1.00 90.00 392 LEU A C 1
ATOM 3274 O O . LEU A 1 392 ? -67.705 7.111 99.236 1.00 90.00 392 LEU A O 1
ATOM 3278 N N . GLU A 1 393 ? -66.154 7.315 100.856 1.00 89.25 393 GLU A N 1
ATOM 3279 C CA . GLU A 1 393 ? -67.076 7.253 101.999 1.00 89.25 393 GLU A CA 1
ATOM 3280 C C . GLU A 1 393 ? -68.047 8.447 102.041 1.00 89.25 393 GLU A C 1
ATOM 3282 O O . GLU A 1 393 ? -69.239 8.260 102.280 1.00 89.25 393 GLU A O 1
ATOM 3287 N N . GLU A 1 394 ? -67.570 9.666 101.766 1.00 88.12 394 GLU A N 1
ATOM 3288 C CA . GLU A 1 394 ? -68.388 10.888 101.718 1.00 88.12 394 GLU A CA 1
ATOM 3289 C C . GLU A 1 394 ? -69.494 10.797 100.656 1.00 88.12 394 GLU A C 1
ATOM 3291 O O . GLU A 1 394 ? -70.637 11.178 100.911 1.00 88.12 394 GLU A O 1
ATOM 3296 N N . TYR A 1 395 ? -69.172 10.231 99.491 1.00 85.94 395 TYR A N 1
ATOM 3297 C CA . TYR A 1 395 ? -70.119 10.023 98.393 1.00 85.94 395 TYR A CA 1
ATOM 3298 C C . TYR A 1 395 ? -70.906 8.706 98.520 1.00 85.94 395 TYR A C 1
ATOM 3300 O O . TYR A 1 395 ? -71.687 8.382 97.630 1.00 85.94 395 TYR A O 1
ATOM 3308 N N . LYS A 1 396 ? -70.747 7.966 99.630 1.00 85.88 396 LYS A N 1
ATOM 3309 C CA . LYS A 1 396 ? -71.414 6.679 99.910 1.00 85.88 396 LYS A CA 1
ATOM 3310 C C . LYS A 1 396 ? -71.216 5.626 98.809 1.00 85.88 396 LYS A C 1
ATOM 3312 O O . LYS A 1 396 ? -72.124 4.849 98.520 1.00 85.88 396 LYS A O 1
ATOM 3317 N N . LEU A 1 397 ? -70.038 5.601 98.192 1.00 88.69 397 LEU A N 1
ATOM 3318 C CA . LEU A 1 397 ? -69.713 4.647 97.133 1.00 88.69 397 LEU A CA 1
ATOM 3319 C C . LEU A 1 397 ? -69.283 3.306 97.734 1.00 88.69 397 LEU A C 1
ATOM 3321 O O . LEU A 1 397 ? -68.573 3.274 98.740 1.00 88.69 397 LEU A O 1
ATOM 3325 N N . THR A 1 398 ? -69.672 2.201 97.095 1.00 88.88 398 THR A N 1
ATOM 3326 C CA . THR A 1 398 ? -69.186 0.864 97.469 1.00 88.88 398 THR A CA 1
ATOM 3327 C C . THR A 1 398 ? -67.798 0.670 96.876 1.00 88.88 398 THR A C 1
ATOM 3329 O O . THR A 1 398 ? -67.629 0.815 95.666 1.00 88.88 398 THR A O 1
ATOM 3332 N N . TYR A 1 399 ? -66.800 0.347 97.697 1.00 90.50 399 TYR A N 1
ATOM 3333 C CA . TYR A 1 399 ? -65.434 0.160 97.218 1.00 90.50 399 TYR A CA 1
ATOM 3334 C C . TYR A 1 399 ? -64.710 -0.974 97.935 1.00 90.50 399 TYR A C 1
ATOM 3336 O O . TYR A 1 399 ? -65.008 -1.277 99.087 1.00 90.50 399 TYR A O 1
ATOM 3344 N N . GLU A 1 400 ? -63.727 -1.543 97.245 1.00 90.81 400 GLU A N 1
ATOM 3345 C CA . GLU A 1 400 ? -62.824 -2.575 97.749 1.00 90.81 400 GLU A CA 1
ATOM 3346 C C . GLU A 1 400 ? -61.378 -2.179 97.446 1.00 90.81 400 GLU A C 1
ATOM 3348 O O . GLU A 1 400 ? -61.061 -1.686 96.358 1.00 90.81 400 GLU A O 1
ATOM 3353 N N . GLU A 1 401 ? -60.497 -2.358 98.426 1.00 90.38 401 GLU A N 1
ATOM 3354 C CA . GLU A 1 401 ? -59.064 -2.105 98.273 1.00 90.38 401 GLU A CA 1
ATOM 3355 C C . GLU A 1 401 ? -58.385 -3.371 97.747 1.00 90.38 401 GLU A C 1
ATOM 3357 O O . GLU A 1 401 ? -58.444 -4.409 98.396 1.00 90.38 401 GLU A O 1
ATOM 3362 N N . LEU A 1 402 ? -57.726 -3.271 96.591 1.00 90.38 402 LEU A N 1
ATOM 3363 C CA . LEU A 1 402 ? -56.948 -4.361 96.007 1.00 90.38 402 LEU A CA 1
ATOM 3364 C C . LEU A 1 402 ? -55.501 -4.301 96.501 1.00 90.38 402 LEU A C 1
ATOM 3366 O O . LEU A 1 402 ? -54.843 -3.249 96.428 1.00 90.38 402 LEU A O 1
ATOM 3370 N N . GLY A 1 403 ? -55.022 -5.434 97.012 1.00 78.75 403 GLY A N 1
ATOM 3371 C CA . GLY A 1 403 ? -53.782 -5.521 97.786 1.00 78.75 403 GLY A CA 1
ATOM 3372 C C . GLY A 1 403 ? -52.529 -5.878 96.986 1.00 78.75 403 GLY A C 1
ATOM 3373 O O . GLY A 1 403 ? -51.430 -5.826 97.545 1.00 78.75 403 GLY A O 1
ATOM 3374 N N . HIS A 1 404 ? -52.658 -6.245 95.709 1.00 84.06 404 HIS A N 1
ATOM 3375 C CA . HIS A 1 404 ? -51.545 -6.778 94.926 1.00 84.06 404 HIS A CA 1
ATOM 3376 C C . HIS A 1 404 ? -50.775 -5.706 94.143 1.00 84.06 404 HIS A C 1
ATOM 3378 O O . HIS A 1 404 ? -51.302 -4.657 93.760 1.00 84.06 404 HIS A O 1
ATOM 3384 N N . TYR A 1 405 ? -49.491 -5.992 93.902 1.00 77.19 405 TYR A N 1
ATOM 3385 C CA . TYR A 1 405 ? -48.598 -5.120 93.136 1.00 77.19 405 TYR A CA 1
ATOM 3386 C C . TYR A 1 405 ? -48.755 -5.286 91.625 1.00 77.19 405 TYR A C 1
ATOM 3388 O O . TYR A 1 405 ? -48.563 -4.319 90.898 1.00 77.19 405 TYR A O 1
ATOM 3396 N N . GLU A 1 406 ? -49.103 -6.486 91.156 1.00 81.19 406 GLU A N 1
ATOM 3397 C CA . GLU A 1 406 ? -49.292 -6.763 89.733 1.00 81.19 406 GLU A CA 1
ATOM 3398 C C . GLU A 1 406 ? -50.767 -6.660 89.336 1.00 81.19 406 GLU A C 1
ATOM 3400 O O . GLU A 1 406 ? -51.670 -7.100 90.052 1.00 81.19 406 GLU A O 1
ATOM 3405 N N . LEU A 1 407 ? -51.022 -6.099 88.152 1.00 77.38 407 LEU A N 1
ATOM 3406 C CA . LEU A 1 407 ? -52.372 -5.961 87.613 1.00 77.38 407 LEU A CA 1
ATOM 3407 C C . LEU A 1 407 ? -53.069 -7.316 87.414 1.00 77.38 407 LEU A C 1
ATOM 3409 O O . LEU A 1 407 ? -54.266 -7.422 87.664 1.00 77.38 407 LEU A O 1
ATOM 3413 N N . SER A 1 408 ? -52.343 -8.353 86.990 1.00 81.81 408 SER A N 1
ATOM 3414 C CA . SER A 1 408 ? -52.892 -9.705 86.812 1.00 81.81 408 SER A CA 1
ATOM 3415 C C . SER A 1 408 ? -53.475 -10.268 88.105 1.00 81.81 408 SER A C 1
ATOM 3417 O O . SER A 1 408 ? -54.576 -10.815 88.087 1.00 81.81 408 SER A O 1
ATOM 3419 N N . ASP A 1 409 ? -52.779 -10.083 89.224 1.00 85.25 409 ASP A N 1
ATOM 3420 C CA . ASP A 1 409 ? -53.232 -10.548 90.535 1.00 85.25 409 ASP A CA 1
ATOM 3421 C C . ASP A 1 409 ? -54.442 -9.740 91.018 1.00 85.25 409 ASP A C 1
ATOM 3423 O O . ASP A 1 409 ? -55.429 -10.305 91.489 1.00 85.25 409 ASP A O 1
ATOM 3427 N N . ASN A 1 410 ? -54.415 -8.422 90.803 1.00 85.31 410 ASN A N 1
ATOM 3428 C CA . ASN A 1 410 ? -55.545 -7.533 91.074 1.00 85.31 410 ASN A CA 1
ATOM 3429 C C . ASN A 1 410 ? -56.800 -7.936 90.272 1.00 85.31 410 ASN A C 1
ATOM 3431 O O . ASN A 1 410 ? -57.910 -7.908 90.800 1.00 85.31 410 ASN A O 1
ATOM 3435 N N . LEU A 1 411 ? -56.649 -8.358 89.010 1.00 85.19 411 LEU A N 1
ATOM 3436 C CA . LEU A 1 411 ? -57.763 -8.860 88.196 1.00 85.19 411 LEU A CA 1
ATOM 3437 C C . LEU A 1 411 ? -58.320 -10.188 88.728 1.00 85.19 411 LEU A C 1
ATOM 3439 O O . LEU A 1 411 ? -59.535 -10.381 88.711 1.00 85.19 411 LEU A O 1
ATOM 3443 N N . ILE A 1 412 ? -57.467 -11.088 89.225 1.00 86.56 412 ILE A N 1
ATOM 3444 C CA . ILE A 1 412 ? -57.909 -12.334 89.873 1.00 86.56 412 ILE A CA 1
ATOM 3445 C C . ILE A 1 412 ? -58.724 -12.017 91.134 1.00 86.56 412 ILE A C 1
ATOM 3447 O O . ILE A 1 412 ? -59.768 -12.632 91.357 1.00 86.56 412 ILE A O 1
ATOM 3451 N N . GLU A 1 413 ? -58.285 -11.040 91.929 1.00 87.12 413 GLU A N 1
ATOM 3452 C CA . GLU A 1 413 ? -58.992 -10.585 93.128 1.00 87.12 413 GLU A CA 1
ATOM 3453 C C . GLU A 1 413 ? -60.367 -9.986 92.785 1.00 87.12 413 GLU A C 1
ATOM 3455 O O . GLU A 1 413 ? -61.368 -10.372 93.393 1.00 87.12 413 GLU A O 1
ATOM 3460 N N . ILE A 1 414 ? -60.446 -9.143 91.746 1.00 87.94 414 ILE A N 1
ATOM 3461 C CA . ILE A 1 414 ? -61.714 -8.598 91.228 1.00 87.94 414 ILE A CA 1
ATOM 3462 C C . ILE A 1 414 ? -62.665 -9.725 90.807 1.00 87.94 414 ILE A C 1
ATOM 3464 O O . ILE A 1 414 ? -63.814 -9.758 91.247 1.00 87.94 414 ILE A O 1
ATOM 3468 N N . VAL A 1 415 ? -62.198 -10.671 89.982 1.00 86.12 415 VAL A N 1
ATOM 3469 C CA . VAL A 1 415 ? -63.014 -11.814 89.531 1.00 86.12 415 VAL A CA 1
ATOM 3470 C C . VAL A 1 415 ? -63.500 -12.634 90.725 1.00 86.12 415 VAL A C 1
ATOM 3472 O O . VAL A 1 415 ? -64.675 -12.992 90.801 1.00 86.12 415 VAL A O 1
ATOM 3475 N N . GLY A 1 416 ? -62.608 -12.919 91.676 1.00 84.69 416 GLY A N 1
ATOM 3476 C CA . GLY A 1 416 ? -62.937 -13.663 92.886 1.00 84.69 416 GLY A CA 1
ATOM 3477 C C . GLY A 1 416 ? -63.989 -12.957 93.741 1.00 84.69 416 GLY A C 1
ATOM 3478 O O . GLY A 1 416 ? -64.889 -13.615 94.265 1.00 84.69 416 GLY A O 1
ATOM 3479 N N . TYR A 1 417 ? -63.906 -11.632 93.860 1.00 84.31 417 TYR A N 1
ATOM 3480 C CA . TYR A 1 417 ? -64.871 -10.830 94.602 1.00 84.31 417 TYR A CA 1
ATOM 3481 C C . TYR A 1 417 ? -66.252 -10.830 93.937 1.00 84.31 417 TYR A C 1
ATOM 3483 O O . TYR A 1 417 ? -67.253 -11.114 94.598 1.00 84.31 417 TYR A O 1
ATOM 3491 N N . LEU A 1 418 ? -66.308 -10.558 92.629 1.00 82.81 418 LEU A N 1
ATOM 3492 C CA . LEU A 1 418 ? -67.563 -10.507 91.875 1.00 82.81 418 LEU A CA 1
ATOM 3493 C C . LEU A 1 418 ? -68.295 -11.860 91.911 1.00 82.81 418 LEU A C 1
ATOM 3495 O O . LEU A 1 418 ? -69.478 -11.905 92.244 1.00 82.81 418 LEU A O 1
ATOM 3499 N N . ASN A 1 419 ? -67.572 -12.970 91.723 1.00 76.62 419 ASN A N 1
ATOM 3500 C CA . ASN A 1 419 ? -68.153 -14.317 91.774 1.00 76.62 419 ASN A CA 1
ATOM 3501 C C . ASN A 1 419 ? -68.658 -14.717 93.176 1.00 76.62 419 ASN A C 1
ATOM 3503 O O . ASN A 1 419 ? -69.649 -15.435 93.298 1.00 76.62 419 ASN A O 1
ATOM 3507 N N . ARG A 1 420 ? -68.004 -14.279 94.265 1.00 74.12 420 ARG A N 1
ATOM 3508 C CA . ARG A 1 420 ? -68.474 -14.567 95.640 1.00 74.12 420 ARG A CA 1
ATOM 3509 C C . ARG A 1 420 ? -69.786 -13.857 95.963 1.00 74.12 420 ARG A C 1
ATOM 3511 O O . ARG A 1 420 ? -70.587 -14.385 96.731 1.00 74.12 420 ARG A O 1
ATOM 3518 N N . LYS A 1 421 ? -69.998 -12.675 95.384 1.00 59.72 421 LYS A N 1
ATOM 3519 C CA . LYS A 1 421 ? -71.210 -11.881 95.585 1.00 59.72 421 LYS A CA 1
ATOM 3520 C C . LYS A 1 421 ? -72.425 -12.525 94.912 1.00 59.72 421 LYS A C 1
ATOM 3522 O O . LYS A 1 421 ? -73.486 -12.544 95.523 1.00 59.72 421 LYS A O 1
ATOM 3527 N N . GLU A 1 422 ? -72.258 -13.128 93.730 1.00 55.97 422 GLU A N 1
ATOM 3528 C CA . GLU A 1 422 ? -73.316 -13.932 93.093 1.00 55.97 422 GLU A CA 1
ATOM 3529 C C . GLU A 1 422 ? -73.760 -15.101 93.985 1.00 55.97 422 GLU A C 1
ATOM 3531 O O . GLU A 1 422 ? -74.953 -15.292 94.191 1.00 55.97 422 GLU A O 1
ATOM 3536 N N . ILE A 1 423 ? -72.821 -15.843 94.584 1.00 53.75 423 ILE A N 1
ATOM 3537 C CA . ILE A 1 423 ? -73.136 -17.011 95.432 1.00 53.75 423 ILE A CA 1
ATOM 3538 C C . ILE A 1 423 ? -73.936 -16.616 96.688 1.00 53.75 423 ILE A C 1
ATOM 3540 O O . ILE A 1 423 ? -74.805 -17.370 97.119 1.00 53.75 423 ILE A O 1
ATOM 3544 N N . LEU A 1 424 ? -73.664 -15.443 97.267 1.00 45.53 424 LEU A N 1
ATOM 3545 C CA . LEU A 1 424 ? -74.377 -14.942 98.449 1.00 45.53 424 LEU A CA 1
ATOM 3546 C C . LEU A 1 424 ? -75.797 -14.455 98.125 1.00 45.53 424 LEU A C 1
ATOM 3548 O O . LEU A 1 424 ? -76.699 -14.694 98.917 1.00 45.53 424 LEU A O 1
ATOM 3552 N N . VAL A 1 425 ? -76.021 -13.852 96.951 1.00 49.59 425 VAL A N 1
ATOM 3553 C CA . VAL A 1 425 ? -77.368 -13.427 96.519 1.00 49.59 425 VAL A CA 1
ATOM 3554 C C . VAL A 1 425 ? -78.292 -14.633 96.307 1.00 49.59 425 VAL A C 1
ATOM 3556 O O . VAL A 1 425 ? -79.448 -14.584 96.710 1.00 49.59 425 VAL A O 1
ATOM 3559 N N . TYR A 1 426 ? -77.782 -15.749 95.772 1.00 42.19 426 TYR A N 1
ATOM 3560 C CA . TYR A 1 426 ? -78.566 -16.987 95.638 1.00 42.19 426 TYR A CA 1
ATOM 3561 C C . TYR A 1 426 ? -78.778 -17.742 96.961 1.00 42.19 426 TYR A C 1
ATOM 3563 O O . TYR A 1 426 ? -79.686 -18.565 97.044 1.00 42.19 426 TYR A O 1
ATOM 3571 N N . ALA A 1 427 ? -77.961 -17.492 97.989 1.00 43.12 427 ALA A N 1
ATOM 3572 C CA . ALA A 1 427 ? -78.140 -18.086 99.315 1.00 43.12 427 ALA A CA 1
ATOM 3573 C C . ALA A 1 427 ? -79.204 -17.358 100.158 1.00 43.12 427 ALA A C 1
ATOM 3575 O O . ALA A 1 427 ? -79.762 -17.974 101.058 1.00 43.12 427 ALA A O 1
ATOM 3576 N N . ASP A 1 428 ? -79.498 -16.089 99.850 1.00 40.06 428 ASP A N 1
ATOM 3577 C CA . ASP A 1 428 ? -80.568 -15.302 100.485 1.00 40.06 428 ASP A CA 1
ATOM 3578 C C . ASP A 1 428 ? -81.944 -15.474 99.785 1.00 40.06 428 ASP A C 1
ATOM 3580 O O . ASP A 1 428 ? -82.957 -14.986 100.288 1.00 40.06 428 ASP A O 1
ATOM 3584 N N . GLU A 1 429 ? -82.004 -16.183 98.646 1.00 46.28 429 GLU A N 1
ATOM 3585 C CA . GLU A 1 429 ? -83.242 -16.536 97.917 1.00 46.28 429 GLU A CA 1
ATOM 3586 C C . GLU A 1 429 ? -83.699 -18.008 98.112 1.00 46.28 429 GLU A C 1
ATOM 3588 O O . GLU A 1 429 ? -84.644 -18.452 97.452 1.00 46.28 429 GLU A O 1
ATOM 3593 N N . ILE A 1 430 ? -83.079 -18.761 99.034 1.00 39.44 430 ILE A N 1
ATOM 3594 C CA . ILE A 1 430 ? -83.508 -20.103 99.501 1.00 39.44 430 ILE A CA 1
ATOM 3595 C C . ILE A 1 430 ? -83.828 -20.024 100.992 1.00 39.44 430 ILE A C 1
ATOM 3597 O O . ILE A 1 430 ? -84.881 -20.574 101.396 1.00 39.44 430 ILE A O 1
#

Organism: NCBI:txid220754

Foldseek 3Di:
DPPQLVLLVQDDQVRLLVLCVVLVQDQPPANVHSSPDDSVSSSVSVVVLQVCLVPDPDPRRDHVVNSLVVLVVVVCVVPVVLVPDDPQVLLVVVVVDPVDGLSNSLSSCVPSPVPLCVVCVVVLSVCVVVVHRSCPPVDPLNPDDPVVVVLCVVLPVVVLVVLLVLLVVLLVPDDDPLVVVLVVPLVQQADPVSLVVDLVVDDPVNNLSSLSSRCPHVVVSSDSVCVVSSVVSNVVSVVVVVVVVVVVVVVVVVVVVVVVVVVVVVVVVVVVVVVVVVVVVVVVVVVVVVVVVVVVVVVVVVVVVVVVVVVCVVCVVVLVVVLVVPVVAAEAEEAPVLVVCPPHPNNVRYDHLVRVVVVCVVPVCPQQRYEYEYEPVRDPDPVRVVVSVVVCVVSVHHYDYQDDPDPVSSVVVVVVVSVVVVVVVVVVVD

Secondary structure (DSSP, 8-state):
--TTHHHHHT--HHHHHHHHHHTT---TT-TT-GGGS-HHHHHHHHHHHHHHHHH---TT---HHHHHHHHHHHHHHH-GGGGT--HHHHHHHHHH-TTS-HHHHHHHHHHH-HHHHHHHHHHHHHHHHHTS-TTTTS-TTTTS-HHHHHHHHHT-HHHHHHHHHHHHHHHHT--THHHHHHHHHTTT--SHHHHHHHHHHS-GGGHHHHHHHHHHGGGGGGSGGGHHHHHHHHHHHHHHHHHHHHHHHHHHHHHHHHHHHHHHHHHHHHHHHHHHHHHHHHHHHHHHHHHHHHHHHHHHHHHHHHHHHHHHHHHHHHHHHHHHHHHHS-EEEE-S-GGGTTTSTTGGGEE-HHHHHHHHHH-TTTTTTSEEEEEGGG-SSHHHHHHHHHHHHHTT-EEEEE--SSHHHHHHHHHHHHHHHHHHHHHS--

pLDDT: mean 83.06, std 10.71, range [39.44, 94.81]